Protein 2Q0L (pdb70)

B-factor: mean 16.61, std 6.76, range [6.62, 48.98]

Organism: Helicobacter pylori (strain ATCC 700392 / 26695) (NCBI:txid85962)

Sequence (622 aa):
MIDCAIIGGGPAGLSAGLYATRGGVKNAVLFEKGMPGGQITGSSEIENYPGVKEVVSGLDFMQQPWQEQCFRFGLKHEMTAVQRVSSKKDSHFVILAEDGKTFEAKSVIIATGGSPKRTGIKGESEEYWGKGVSTCCATCDGFFYKNKEVAVLGGGDTAVEEAIYLANICKKVYLIHRRDGFRCAPITLEHAKNNDKIEFLTPYVVEEIKGDASGVSSLSIKNTATNEKRELVVPGFFIFVGYDVNNAVLKQEDNSMLCKCDEYGSIVVDFSMKTNVQGLFAAGDIRIFAPKQVVCAASDGATAALSVISYLEHHMIDCAIIGGGPAGLSAGLYATRGGVKNAVLFEKGMPGGQITGSSSEIENYPGVKEEVVSGLDFMQPWQEQCFRFGLKHHEMTTAVQRVSSKKDSHFVILAEEDGKTTFEAKSVIIATGGSPKKRTGIKGESEYWGKGVSTCATCDGFFYKNKEVAVLGGGDTAVEEAIYLANICKKVYLIHRRDGFRCAPITLEHAKNNDKIEFLTPYVVEEIKGDASGVSSLSIKNTATNEKREELVVPGFFIFVGYDVNNAVLKQEDNSMLCKCDEEYGSIVVDFSMKTNVQQGLFAAGDIRIFAPKQVVCAASDGATAALSVISSYLEHH

Radius of gyration: 25.8 Å; Cα contacts (8 Å, |Δi|>4): 1639; chains: 2; bounding box: 59×64×69 Å

InterPro domains:
  IPR005982 Thioredoxin reductase [TIGR01292] (3-308)
  IPR008255 Pyridine nucleotide-disulphide oxidoreductase, class-II, active site [PS00573] (133-153)
  IPR023753 FAD/NAD(P)-binding domain [PF07992] (3-297)
  IPR036188 FAD/NAD(P)-binding domain superfamily [G3DSA:3.50.50.60] (3-304)
  IPR036188 FAD/NAD(P)-binding domain superfamily [G3DSA:3.50.50.60] (115-238)
  IPR036188 FAD/NAD(P)-binding domain superfamily [SSF51905] (2-308)
  IPR050097 Ferredoxin--NADP reductase type 2 [PTHR48105] (3-310)

Solvent-accessible surface area: 26083 Å² total; per-residue (Å²): 103,18,24,0,0,0,4,12,0,11,18,6,0,0,0,0,0,0,7,0,3,5,3,9,13,158,41,0,11,0,2,27,160,28,130,11,0,30,100,30,49,33,25,46,76,13,22,13,3,0,7,14,115,95,64,44,31,0,99,86,7,1,110,25,0,38,87,0,0,52,85,32,45,11,105,68,47,135,22,25,20,76,44,0,25,75,104,131,90,30,0,23,0,38,1,122,115,46,106,83,25,84,0,84,0,0,0,0,7,31,17,6,49,34,97,129,48,66,31,144,5,2,78,121,37,49,13,101,12,1,10,24,51,5,31,39,20,0,33,54,29,87,94,109,48,0,0,0,16,6,6,19,66,76,0,0,85,44,0,14,25,0,3,80,4,0,133,59,0,23,0,0,15,172,100,98,35,26,184,11,41,115,94,15,47,99,70,0,112,115,42,151,79,15,62,42,9,30,25,22,50,9,64,57,2,114,21,85,116,107,1,9,43,7,1,38,0,52,17,58,78,74,97,114,124,112,103,12,99,0,47,0,0,0,2,21,55,35,68,77,20,51,35,75,10,0,116,26,156,111,111,54,83,22,8,114,22,48,154,165,12,12,0,49,7,68,35,37,10,103,17,111,29,128,3,1,6,0,0,2,27,0,21,20,142,22,31,98,12,22,1,2,9,0,9,5,0,0,11,0,0,37,14,0,20,61,31,36,78,108,116,111,19,24,0,0,0,5,11,0,12,18,7,0,0,0,0,0,0,8,0,5,6,4,7,13,135,39,0,11,0,2,26,159,29,124,9,0,33,96,26,52,37,24,61,60,15,21,9,4,0,7,22,98,99,73,47,33,0,92,85,6,3,103,25,0,39,93,0,0,50,84,26,45,11,103,75,56,137,19,20,19,78,54,0,26,72,110,126,93,32,0,25,0,42,1,124,89,51,120,80,36,74,0,87,0,0,0,0,7,32,17,5,50,29,92,125,50,68,26,140,21,4,94,109,14,49,15,67,9,1,9,27,52,4,25,35,21,0,30,43,25,98,96,107,47,0,0,0,18,5,6,21,64,76,0,0,86,40,0,13,26,0,1,58,6,0,132,60,0,12,0,0,16,172,106,100,33,26,195,9,38,112,95,15,38,103,78,0,102,107,34,148,80,13,55,43,12,30,22,30,51,11,68,49,2,80,28,83,91,105,6,13,54,17,0,14,1,44,18,71,80,94,88,122,140,97,90,3,109,0,49,0,0,0,2,19,57,35,68,75,19,53,37,78,9,0,108,29,158,109,107,55,74,19,6,120,20,51,164,180,14,13,0,49,6,69,33,32,8,102,16,111,28,129,3,1,6,0,0,2,25,0,17,19,145,16,30,88,12,22,1,3,9,0,7,6,0,0,13,0,0,37,13,0,23,60,32,34,84,111,112

Secondary structure (DSSP, 8-state):
-EEEEEE--SHHHHHHHHHHHHTT-SSEEEE-SSSTT-GGGG-S-B--STT--S-B-HHHHHHHHHHHHHTTS-EEE-S-EEEEEEETTEEEEEETTS-EEEEEEEEE---EEEPP---BTHHHHBTTTEES-HHHHGGGGTTSEEEEE--SHHHHHHHHHHHTTSSEEEEE-SSSS--S-HHHHHHHHT-TTEEEETTEEEEEEEEETTEEEEEEEEETTT--EEEEE-SEEEE-S-EEE--GGGB-TTS-BSS-B-TTSPBP--TT-B-SSTTEEE-STTBTT----HHHHHHHHHHHHHHHHHHHH--/-EEEEEE--SHHHHHHHHHHHHTT-SSEEEE-SSSTT-GGGG-S-B--STT--S-B-HHHHHHHHHHHHHTTS-EEE-S-EEEEEEETTEEEEEETTS-EEEEEEEEE---EEEPP---BTHHHHBTTTEES-HHHHGGGGTTSEEEEE--SHHHHHHHHHHHTTSSEEEEE-SSSS--S-HHHHHHHHT-TTEEEETTEEEEEEEEETTEEEEEEEEETTT--EEEEE-SEEEE-S-EEE--GGGB-TTS-BSS-B-TTSPBP--TT-B-SSTTEEE-STTBTT----HHHHHHHHHHHHHHHHHHHH--

CATH classification: 3.50.50.60 (+1 more: 3.50.50.60)

Nearest PDB structures (foldseek):
  3ish-assembly2_C  TM=9.876E-01  e=3.379E-65  Helicobacter pylori 26695
  3r9u-assembly1_A  TM=6.767E-01  e=3.742E-53  Campylobacter jejuni
  7jyp-assembly1_A-2  TM=9.359E-01  e=1.660E-37  Thermosipho africanus TCF52B
  2a87-assembly1_B  TM=9.484E-01  e=6.671E-36  Mycobacterium tuberculosis
  4o5q-assembly1_A  TM=9.140E-01  e=9.016E-35  Escherichia coli K-12

Structure (mmCIF, N/CA/C/O backbone):
data_2Q0L
#
_entry.id   2Q0L
#
_cell.length_a   50.451
_cell.length_b   99.455
_cell.length_c   64.765
_cell.angle_alpha   90.000
_cell.angle_beta   97.940
_cell.angle_gamma   90.000
#
_symmetry.space_group_name_H-M   'P 1 21 1'
#
loop_
_entity.id
_entity.type
_entity.pdbx_description
1 polymer 'Thioredoxin reductase'
2 non-polymer 'FLAVIN-ADENINE DINUCLEOTIDE'
3 non-polymer 'NADP NICOTINAMIDE-ADENINE-DINUCLEOTIDE PHOSPHATE'
4 water water
#
loop_
_atom_site.group_PDB
_atom_site.id
_atom_site.type_symbol
_atom_site.label_atom_id
_atom_site.label_alt_id
_atom_site.label_comp_id
_atom_site.label_asym_id
_atom_site.label_entity_id
_atom_site.label_seq_id
_atom_site.pdbx_PDB_ins_code
_atom_site.Cartn_x
_atom_site.Cartn_y
_atom_site.Cartn_z
_atom_site.occupancy
_atom_site.B_iso_or_equiv
_atom_site.auth_seq_id
_atom_site.auth_comp_id
_atom_site.auth_asym_id
_atom_site.auth_atom_id
_atom_site.pdbx_PDB_model_num
ATOM 1 N N . MET A 1 1 ? 2.905 -11.092 -3.123 1.00 24.57 1 MET A N 1
ATOM 2 C CA . MET A 1 1 ? 2.785 -11.757 -1.806 1.00 23.19 1 MET A CA 1
ATOM 3 C C . MET A 1 1 ? 2.860 -10.703 -0.700 1.00 21.80 1 MET A C 1
ATOM 4 O O . MET A 1 1 ? 3.040 -9.510 -0.970 1.00 22.32 1 MET A O 1
ATOM 9 N N . ILE A 1 2 ? 2.717 -11.153 0.543 1.00 18.99 2 ILE A N 1
ATOM 10 C CA . ILE A 1 2 ? 2.752 -10.254 1.696 1.00 17.55 2 ILE A CA 1
ATOM 11 C C . ILE A 1 2 ? 4.182 -9.730 1.842 1.00 15.48 2 ILE A C 1
ATOM 12 O O . ILE A 1 2 ? 5.139 -10.477 1.693 1.00 15.23 2 ILE A O 1
ATOM 17 N N . ASP A 1 3 ? 4.339 -8.431 2.099 1.00 14.19 3 ASP A N 1
ATOM 18 C CA . ASP A 1 3 ? 5.675 -7.876 2.316 1.00 13.89 3 ASP A CA 1
ATOM 19 C C . ASP A 1 3 ? 6.227 -8.272 3.693 1.00 12.93 3 ASP A C 1
ATOM 20 O O . ASP A 1 3 ? 7.403 -8.615 3.829 1.00 12.64 3 ASP A O 1
ATOM 25 N N . CYS A 1 4 ? 5.374 -8.188 4.712 1.00 12.37 4 CYS A N 1
ATOM 26 C CA . CYS A 1 4 ? 5.764 -8.561 6.063 1.00 11.93 4 CYS A CA 1
ATOM 27 C C . CYS A 1 4 ? 4.590 -9.206 6.779 1.00 11.14 4 CYS A C 1
ATOM 28 O O . CYS A 1 4 ? 3.532 -8.594 6.907 1.00 12.00 4 CYS A O 1
ATOM 31 N N . ALA A 1 5 ? 4.793 -10.450 7.212 1.00 10.87 5 ALA A N 1
ATOM 32 C CA . ALA A 1 5 ? 3.831 -11.182 8.030 1.00 10.15 5 ALA A CA 1
ATOM 33 C C . ALA A 1 5 ? 4.267 -11.057 9.473 1.00 9.34 5 ALA A C 1
ATOM 34 O O . ALA A 1 5 ? 5.379 -11.460 9.829 1.00 9.83 5 ALA A O 1
ATOM 36 N N . ILE A 1 6 ? 3.377 -10.509 10.299 1.00 8.58 6 ILE A N 1
ATOM 37 C CA . ILE A 1 6 ? 3.658 -10.311 11.720 1.00 8.50 6 ILE A CA 1
ATOM 38 C C . ILE A 1 6 ? 2.836 -11.352 12.470 1.00 8.46 6 ILE A C 1
ATOM 39 O O . ILE A 1 6 ? 1.605 -11.369 12.369 1.00 8.14 6 ILE A O 1
ATOM 44 N N . ILE A 1 7 ? 3.523 -12.256 13.172 1.00 8.76 7 ILE A N 1
ATOM 45 C CA . ILE A 1 7 ? 2.857 -13.384 13.830 1.00 8.89 7 ILE A CA 1
ATOM 46 C C . ILE A 1 7 ? 2.623 -13.067 15.297 1.00 8.99 7 ILE A C 1
ATOM 47 O O . ILE A 1 7 ? 3.549 -13.128 16.115 1.00 9.25 7 ILE A O 1
ATOM 52 N N . GLY A 1 8 ? 1.387 -12.714 15.602 1.00 9.15 8 GLY A N 1
ATOM 53 C CA . GLY A 1 8 ? 0.975 -12.337 16.945 1.00 9.05 8 GLY A CA 1
ATOM 54 C C . GLY A 1 8 ? 0.616 -10.871 17.027 1.00 9.23 8 GLY A C 1
ATOM 55 O O . GLY A 1 8 ? 1.353 -10.025 16.506 1.00 10.67 8 GLY A O 1
ATOM 56 N N . GLY A 1 9 ? -0.521 -10.578 17.667 1.00 9.13 9 GLY A N 1
ATOM 57 C CA . GLY A 1 9 ? -1.115 -9.244 17.738 1.00 8.61 9 GLY A CA 1
ATOM 58 C C . GLY A 1 9 ? -1.189 -8.663 19.139 1.00 8.51 9 GLY A C 1
ATOM 59 O O . GLY A 1 9 ? -2.136 -7.953 19.470 1.00 8.92 9 GLY A O 1
ATOM 60 N N . GLY A 1 10 ? -0.174 -8.927 19.952 1.00 7.72 10 GLY A N 1
ATOM 61 C CA . GLY A 1 10 ? 0.015 -8.202 21.229 1.00 7.61 10 GLY A CA 1
ATOM 62 C C . GLY A 1 10 ? 0.707 -6.878 20.961 1.00 7.40 10 GLY A C 1
ATOM 63 O O . GLY A 1 10 ? 0.850 -6.463 19.818 1.00 7.76 10 GLY A O 1
ATOM 64 N N . PRO A 1 11 ? 1.201 -6.229 22.014 1.00 7.08 11 PRO A N 1
ATOM 65 C CA . PRO A 1 11 ? 1.857 -4.951 21.802 1.00 7.33 11 PRO A CA 1
ATOM 66 C C . PRO A 1 11 ? 3.070 -5.041 20.865 1.00 7.21 11 PRO A C 1
ATOM 67 O O . PRO A 1 11 ? 3.343 -4.088 20.126 1.00 7.96 11 PRO A O 1
ATOM 71 N N . ALA A 1 12 ? 3.811 -6.147 20.878 1.00 6.87 12 ALA A N 1
ATOM 72 C CA . ALA A 1 12 ? 4.943 -6.251 19.955 1.00 7.18 12 ALA A CA 1
ATOM 73 C C . ALA A 1 12 ? 4.490 -6.257 18.508 1.00 7.54 12 ALA A C 1
ATOM 74 O O . ALA A 1 12 ? 5.017 -5.521 17.687 1.00 8.32 12 ALA A O 1
ATOM 76 N N . GLY A 1 13 ? 3.514 -7.093 18.190 1.00 7.35 13 GLY A N 1
ATOM 77 C CA . GLY A 1 13 ? 3.002 -7.170 16.819 1.00 7.45 13 GLY A CA 1
ATOM 78 C C . GLY A 1 13 ? 2.297 -5.910 16.361 1.00 7.76 13 GLY A C 1
ATOM 79 O O . GLY A 1 13 ? 2.455 -5.486 15.206 1.00 8.08 13 GLY A O 1
ATOM 80 N N . LEU A 1 14 ? 1.479 -5.339 17.237 1.00 7.90 14 LEU A N 1
ATOM 81 C CA . LEU A 1 14 ? 0.787 -4.097 16.922 1.00 7.69 14 LEU A CA 1
ATOM 82 C C . LEU A 1 14 ? 1.761 -2.957 16.627 1.00 7.92 14 LEU A C 1
ATOM 83 O O . LEU A 1 14 ? 1.617 -2.237 15.633 1.00 7.91 14 LEU A O 1
ATOM 88 N N . SER A 1 15 ? 2.779 -2.811 17.468 1.00 7.57 15 SER A N 1
ATOM 89 C CA . SER A 1 15 ? 3.788 -1.778 17.258 1.00 7.41 15 SER A CA 1
ATOM 90 C C . SER A 1 15 ? 4.587 -2.023 15.976 1.00 7.79 15 SER A C 1
ATOM 91 O O . SER A 1 15 ? 4.876 -1.101 15.215 1.00 8.25 15 SER A O 1
ATOM 94 N N . ALA A 1 16 ? 4.946 -3.272 15.722 1.00 8.06 16 ALA A N 1
ATOM 95 C CA . ALA A 1 16 ? 5.603 -3.612 14.459 1.00 8.13 16 ALA A CA 1
ATOM 96 C C . ALA A 1 16 ? 4.724 -3.227 13.283 1.00 8.48 16 ALA A C 1
ATOM 97 O O . ALA A 1 16 ? 5.214 -2.703 12.289 1.00 8.79 16 ALA A O 1
ATOM 99 N N . GLY A 1 17 ? 3.429 -3.496 13.373 1.00 8.54 17 GLY A N 1
ATOM 100 C CA . GLY A 1 17 ? 2.527 -3.139 12.282 1.00 8.64 17 GLY A CA 1
ATOM 101 C C . GLY A 1 17 ? 2.456 -1.647 12.051 1.00 9.23 17 GLY A C 1
ATOM 102 O O . GLY A 1 17 ? 2.486 -1.174 10.912 1.00 9.65 17 GLY A O 1
ATOM 103 N N . LEU A 1 18 ? 2.327 -0.903 13.130 1.00 9.63 18 LEU A N 1
ATOM 104 C CA . LEU A 1 18 ? 2.348 0.556 13.068 1.00 9.49 18 LEU A CA 1
ATOM 105 C C . LEU A 1 18 ? 3.621 1.066 12.379 1.00 9.76 18 LEU A C 1
ATOM 106 O O . LEU A 1 18 ? 3.553 1.829 11.407 1.00 10.45 18 LEU A O 1
ATOM 111 N N . TYR A 1 19 ? 4.783 0.651 12.874 1.00 8.94 19 TYR A N 1
ATOM 112 C CA . TYR A 1 19 ? 6.038 1.136 12.321 1.00 9.22 19 TYR A CA 1
ATOM 113 C C . TYR A 1 19 ? 6.281 0.668 10.891 1.00 9.20 19 TYR A C 1
ATOM 114 O O . TYR A 1 19 ? 6.796 1.422 10.066 1.00 9.95 19 TYR A O 1
ATOM 123 N N . ALA A 1 20 ? 5.956 -0.584 10.587 1.00 9.01 20 ALA A N 1
ATOM 124 C CA . ALA A 1 20 ? 6.190 -1.088 9.235 1.00 9.92 20 ALA A CA 1
ATOM 125 C C . ALA A 1 20 ? 5.391 -0.275 8.239 1.00 10.42 20 ALA A C 1
ATOM 126 O O . ALA A 1 20 ? 5.921 0.159 7.206 1.00 10.62 20 ALA A O 1
ATOM 128 N N . THR A 1 21 ? 4.119 -0.039 8.540 1.00 11.14 21 THR A N 1
ATOM 129 C CA . THR A 1 21 ? 3.243 0.647 7.596 1.00 11.95 21 THR A CA 1
ATOM 130 C C . THR A 1 21 ? 3.567 2.149 7.518 1.00 12.73 21 THR A C 1
ATOM 131 O O . THR A 1 21 ? 3.583 2.708 6.421 1.00 13.93 21 THR A O 1
ATOM 135 N N . ARG A 1 22 ? 3.886 2.797 8.641 1.00 13.30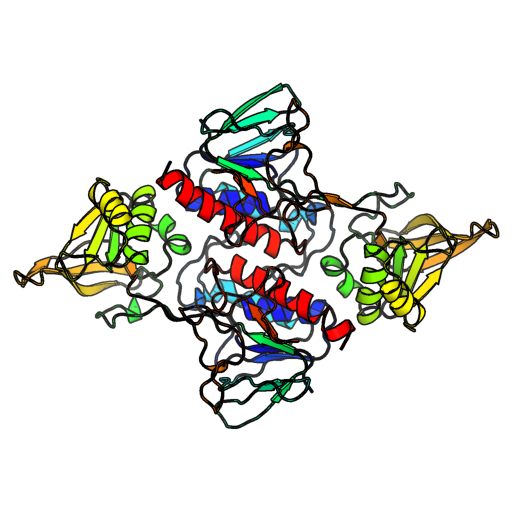 22 ARG A N 1
ATOM 136 C CA . ARG A 1 22 ? 4.380 4.195 8.589 1.00 13.60 22 ARG A CA 1
ATOM 137 C C . ARG A 1 22 ? 5.749 4.332 7.948 1.00 14.12 22 ARG A C 1
ATOM 138 O O . ARG A 1 22 ? 6.189 5.443 7.643 1.00 15.15 22 ARG A O 1
ATOM 146 N N . GLY A 1 23 ? 6.454 3.226 7.783 1.00 13.65 23 GLY A N 1
ATOM 147 C CA . GLY A 1 23 ? 7.725 3.212 7.082 1.00 13.98 23 GLY A CA 1
ATOM 148 C C . GLY A 1 23 ? 7.609 2.818 5.623 1.00 14.11 23 GLY A C 1
ATOM 149 O O . GLY A 1 23 ? 8.622 2.610 4.953 1.00 15.15 23 GLY A O 1
ATOM 150 N N . GLY A 1 24 ? 6.377 2.715 5.134 1.00 14.08 24 GLY A N 1
ATOM 151 C CA . GLY A 1 24 ? 6.131 2.495 3.710 1.00 14.43 24 GLY A CA 1
ATOM 152 C C . GLY A 1 24 ? 5.914 1.069 3.248 1.00 14.92 24 GLY A C 1
ATOM 153 O O . GLY A 1 24 ? 5.851 0.823 2.044 1.00 15.50 24 GLY A O 1
ATOM 154 N N . VAL A 1 25 ? 5.798 0.118 4.172 1.00 15.11 25 VAL A N 1
ATOM 155 C CA . VAL A 1 25 ? 5.468 -1.258 3.793 1.00 15.03 25 VAL A CA 1
ATOM 156 C C . VAL A 1 25 ? 3.993 -1.291 3.385 1.00 15.87 25 VAL A C 1
ATOM 157 O O . VAL A 1 25 ? 3.108 -1.003 4.192 1.00 17.03 25 VAL A O 1
ATOM 161 N N . LYS A 1 26 ? 3.727 -1.619 2.120 1.00 16.85 26 LYS A N 1
ATOM 162 C CA . LYS A 1 26 ? 2.380 -1.501 1.575 1.00 17.07 26 LYS A CA 1
ATOM 163 C C . LYS A 1 26 ? 1.467 -2.677 1.905 1.00 16.57 26 LYS A C 1
ATOM 164 O O . LYS A 1 26 ? 0.242 -2.518 1.957 1.00 17.58 26 LYS A O 1
ATOM 170 N N . ASN A 1 27 ? 2.067 -3.850 2.110 1.00 15.84 27 ASN A N 1
ATOM 171 C CA . ASN A 1 27 ? 1.317 -5.073 2.376 1.00 15.43 27 ASN A CA 1
ATOM 172 C C . ASN A 1 27 ? 1.881 -5.778 3.605 1.00 14.40 27 ASN A C 1
ATOM 173 O O . ASN A 1 27 ? 2.675 -6.716 3.505 1.00 14.43 27 ASN A O 1
ATOM 178 N N . ALA A 1 28 ? 1.444 -5.289 4.765 1.00 13.63 28 ALA A N 1
ATOM 179 C CA . ALA A 1 28 ? 1.777 -5.862 6.064 1.00 13.41 28 ALA A CA 1
ATOM 180 C C . ALA A 1 28 ? 0.517 -6.469 6.651 1.00 12.92 28 ALA A C 1
ATOM 181 O O . ALA A 1 28 ? -0.541 -5.845 6.660 1.00 13.79 28 ALA A O 1
ATOM 183 N N . VAL A 1 29 ? 0.639 -7.698 7.141 1.00 12.74 29 VAL A N 1
ATOM 184 C CA . VAL A 1 29 ? -0.490 -8.440 7.657 1.00 12.41 29 VAL A CA 1
ATOM 185 C C . VAL A 1 29 ? -0.161 -8.936 9.062 1.00 11.84 29 VAL A C 1
ATOM 186 O O . VAL A 1 29 ? 0.878 -9.570 9.279 1.00 11.77 29 VAL A O 1
ATOM 190 N N . LEU A 1 30 ? -1.054 -8.619 9.990 1.00 11.48 30 LEU A N 1
ATOM 191 C CA . LEU A 1 30 ? -0.956 -9.029 11.385 1.00 11.93 30 LEU A CA 1
ATOM 192 C C . LEU A 1 30 ? -1.790 -10.293 11.563 1.00 12.38 30 LEU A C 1
ATOM 193 O O . LEU A 1 30 ? -3.026 -10.259 11.425 1.00 12.61 30 LEU A O 1
ATOM 198 N N . PHE A 1 31 ? -1.107 -11.398 11.841 1.00 12.05 31 PHE A N 1
ATOM 199 C CA . PHE A 1 31 ? -1.751 -12.680 12.104 1.00 12.46 31 PHE A CA 1
ATOM 200 C C . PHE A 1 31 ? -2.001 -12.784 13.588 1.00 12.83 31 PHE A C 1
ATOM 201 O O . PHE A 1 31 ? -1.064 -12.772 14.382 1.00 13.72 31 PHE A O 1
ATOM 209 N N . GLU A 1 32 ? -3.258 -12.869 13.978 1.00 13.43 32 GLU A N 1
ATOM 210 C CA . GLU A 1 32 ? -3.609 -12.897 15.391 1.00 13.89 32 GLU A CA 1
ATOM 211 C C . GLU A 1 32 ? -4.883 -13.712 15.562 1.00 14.61 32 GLU A C 1
ATOM 212 O O . GLU A 1 32 ? -5.878 -13.433 14.917 1.00 14.51 32 GLU A O 1
ATOM 218 N N . LYS A 1 33 ? -4.838 -14.724 16.423 1.00 15.91 33 LYS A N 1
ATOM 219 C CA . LYS A 1 33 ? -5.920 -15.697 16.518 1.00 17.80 33 LYS A CA 1
ATOM 220 C C . LYS A 1 33 ? -7.188 -15.147 17.154 1.00 18.92 33 LYS A C 1
ATOM 221 O O . LYS A 1 33 ? -8.274 -15.676 16.909 1.00 20.13 33 LYS A O 1
ATOM 227 N N . GLY A 1 34 ? -7.059 -14.088 17.948 1.00 19.68 34 GLY A N 1
ATOM 228 C CA . GLY A 1 34 ? -8.212 -13.415 18.547 1.00 19.89 34 GLY A CA 1
ATOM 229 C C . GLY A 1 34 ? -8.202 -11.928 18.251 1.00 20.44 34 GLY A C 1
ATOM 230 O O . GLY A 1 34 ? -7.786 -11.502 17.174 1.00 21.20 34 GLY A O 1
ATOM 231 N N . MET A 1 35 ? -8.685 -11.133 19.199 1.00 20.44 35 MET A N 1
ATOM 232 C CA . MET A 1 35 ? -8.650 -9.679 19.084 1.00 20.11 35 MET A CA 1
ATOM 233 C C . MET A 1 35 ? -7.254 -9.208 19.482 1.00 19.06 35 MET A C 1
ATOM 234 O O . MET A 1 35 ? -6.709 -9.693 20.485 1.00 18.82 35 MET A O 1
ATOM 239 N N . PRO A 1 36 ? -6.651 -8.290 18.699 1.00 16.82 36 PRO A N 1
ATOM 240 C CA . PRO A 1 36 ? -5.313 -7.850 19.111 1.00 15.89 36 PRO A CA 1
ATOM 241 C C . PRO A 1 36 ? -5.338 -7.164 20.474 1.00 14.99 36 PRO A C 1
ATOM 242 O O . PRO A 1 36 ? -6.325 -6.533 20.858 1.00 15.99 36 PRO A O 1
ATOM 246 N N . GLY A 1 37 ? -4.246 -7.322 21.199 1.00 12.46 37 GLY A N 1
ATOM 247 C CA . GLY A 1 37 ? -4.033 -6.642 22.465 1.00 11.85 37 GLY A CA 1
ATOM 248 C C . GLY A 1 37 ? -3.063 -7.392 23.358 1.00 11.12 37 GLY A C 1
ATOM 249 O O . GLY A 1 37 ? -2.301 -6.774 24.086 1.00 10.39 37 GLY A O 1
ATOM 250 N N . GLY A 1 38 ? -3.122 -8.720 23.312 1.00 10.65 38 GLY A N 1
ATOM 251 C CA . GLY A 1 38 ? -2.222 -9.560 24.084 1.00 9.78 38 GLY A CA 1
ATOM 252 C C . GLY A 1 38 ? -2.593 -9.679 25.540 1.00 9.61 38 GLY A C 1
ATOM 253 O O . GLY A 1 38 ? -3.710 -9.378 25.947 1.00 10.10 38 GLY A O 1
ATOM 254 N N . GLN A 1 39 ? -1.625 -10.098 26.343 1.00 9.10 39 GLN A N 1
ATOM 255 C CA . GLN A 1 39 ? -1.901 -10.534 27.713 1.00 9.23 39 GLN A CA 1
ATOM 256 C C . GLN A 1 39 ? -2.421 -9.441 28.637 1.00 9.09 39 GLN A C 1
ATOM 257 O O . GLN A 1 39 ? -3.110 -9.731 29.611 1.00 9.66 39 GLN A O 1
ATOM 263 N N . ILE A 1 40 ? -2.084 -8.189 28.369 1.00 8.74 40 ILE A N 1
ATOM 264 C CA . ILE A 1 40 ? -2.524 -7.110 29.253 1.00 9.52 40 ILE A CA 1
ATOM 265 C C . ILE A 1 40 ? -4.047 -7.010 29.291 1.00 9.41 40 ILE A C 1
ATOM 266 O O . ILE A 1 40 ? -4.599 -6.539 30.273 1.00 9.75 40 ILE A O 1
ATOM 271 N N . THR A 1 41 ? -4.737 -7.492 28.259 1.00 10.48 41 THR A N 1
ATOM 272 C CA . THR A 1 41 ? -6.198 -7.388 28.244 1.00 10.69 41 THR A CA 1
ATOM 273 C C . THR A 1 41 ? -6.873 -8.243 29.334 1.00 10.66 41 THR A C 1
ATOM 274 O O . THR A 1 41 ? -8.058 -8.071 29.608 1.00 11.97 41 THR A O 1
ATOM 278 N N . GLY A 1 42 ? -6.116 -9.132 29.983 1.00 10.52 42 GLY A N 1
ATOM 279 C CA . GLY A 1 42 ? -6.617 -9.851 31.151 1.00 10.80 42 GLY A CA 1
ATOM 280 C C . GLY A 1 42 ? -6.614 -9.075 32.454 1.00 11.27 42 GLY A C 1
ATOM 281 O O . GLY A 1 42 ? -7.197 -9.530 33.446 1.00 12.18 42 GLY A O 1
ATOM 282 N N . SER A 1 43 ? -5.959 -7.915 32.475 1.00 10.69 43 SER A N 1
ATOM 283 C CA . SER A 1 43 ? -5.811 -7.160 33.715 1.00 10.85 43 SER A CA 1
ATOM 284 C C . SER A 1 43 ? -6.877 -6.088 33.894 1.00 11.05 43 SER A C 1
ATOM 285 O O . SER A 1 43 ? -7.236 -5.383 32.947 1.00 11.15 43 SER A O 1
ATOM 288 N N . SER A 1 44 ? -7.338 -5.928 35.129 1.00 11.52 44 SER A N 1
ATOM 289 C CA . SER A 1 44 ? -8.360 -4.930 35.430 1.00 12.32 44 SER A CA 1
ATOM 290 C C . SER A 1 44 ? -7.827 -3.517 35.608 1.00 12.82 44 SER A C 1
ATOM 291 O O . SER A 1 44 ? -8.618 -2.566 35.629 1.00 12.92 44 SER A O 1
ATOM 294 N N . GLU A 1 45 ? -6.517 -3.362 35.779 1.00 13.27 45 GLU A N 1
ATOM 295 C CA . GLU A 1 45 ? -5.954 -2.045 36.104 1.00 14.08 45 GLU A CA 1
ATOM 296 C C . GLU A 1 45 ? -4.494 -1.944 35.678 1.00 13.76 45 GLU A C 1
ATOM 297 O O . GLU A 1 45 ? -3.659 -2.675 36.198 1.00 13.87 45 GLU A O 1
ATOM 303 N N . ILE A 1 46 ? -4.198 -1.052 34.727 1.00 13.46 46 ILE A N 1
ATOM 304 C CA . ILE A 1 46 ? -2.821 -0.758 34.288 1.00 14.28 46 ILE A CA 1
ATOM 305 C C . ILE A 1 46 ? -2.501 0.683 34.591 1.00 12.69 46 ILE A C 1
ATOM 306 O O . ILE A 1 46 ? -3.322 1.568 34.342 1.00 11.96 46 ILE A O 1
ATOM 311 N N . GLU A 1 47 ? -1.291 0.916 35.080 1.00 11.09 47 GLU A N 1
ATOM 312 C CA . GLU A 1 47 ? -0.843 2.285 35.347 1.00 11.48 47 GLU A CA 1
ATOM 313 C C . GLU A 1 47 ? 0.601 2.580 34.974 1.00 10.66 47 GLU A C 1
ATOM 314 O O . GLU A 1 47 ? 1.056 3.700 35.181 1.00 11.14 47 GLU A O 1
ATOM 320 N N . ASN A 1 48 ? 1.327 1.611 34.417 1.00 9.72 48 ASN A N 1
ATOM 321 C CA . ASN A 1 48 ? 2.771 1.735 34.308 1.00 10.04 48 ASN A CA 1
ATOM 322 C C . ASN A 1 48 ? 3.311 1.869 32.895 1.00 10.14 48 ASN A C 1
ATOM 323 O O . ASN A 1 48 ? 4.496 1.715 32.686 1.00 10.53 48 ASN A O 1
ATOM 328 N N . TYR A 1 49 ? 2.457 2.178 31.928 1.00 9.71 49 TYR A N 1
ATOM 329 C CA . TYR A 1 49 ? 2.935 2.363 30.556 1.00 9.65 49 TYR A CA 1
ATOM 330 C C . TYR A 1 49 ? 3.347 3.815 30.390 1.00 9.73 49 TYR A C 1
ATOM 331 O O . TYR A 1 49 ? 2.493 4.700 30.497 1.00 9.00 49 TYR A O 1
ATOM 340 N N . PRO A 1 50 ? 4.642 4.080 30.157 1.00 9.66 50 PRO A N 1
ATOM 341 C CA . PRO A 1 50 ? 5.062 5.479 30.124 1.00 10.35 50 PRO A CA 1
ATOM 342 C C . PRO A 1 50 ? 4.284 6.305 29.105 1.00 10.43 50 PRO A C 1
ATOM 343 O O . PRO A 1 50 ? 4.167 5.918 27.952 1.00 11.18 50 PRO A O 1
ATOM 347 N N . GLY A 1 51 ? 3.762 7.448 29.544 1.00 10.47 51 GLY A N 1
ATOM 348 C CA . GLY A 1 51 ? 3.072 8.387 28.666 1.00 11.37 51 GLY A CA 1
ATOM 349 C C . GLY A 1 51 ? 1.559 8.316 28.653 1.00 11.62 51 GLY A C 1
ATOM 350 O O . GLY A 1 51 ? 0.905 9.195 28.093 1.00 12.84 51 GLY A O 1
ATOM 351 N N . VAL A 1 52 ? 1.001 7.266 29.251 1.00 11.11 52 VAL A N 1
ATOM 352 C CA . VAL A 1 52 ? -0.441 7.094 29.357 1.00 11.44 52 VAL A CA 1
ATOM 353 C C . VAL A 1 52 ? -0.779 7.246 30.839 1.00 11.93 52 VAL A C 1
ATOM 354 O O . VAL A 1 52 ? -0.546 6.344 31.643 1.00 11.64 52 VAL A O 1
ATOM 358 N N . LYS A 1 53 ? -1.270 8.437 31.198 1.00 12.41 53 LYS A N 1
ATOM 359 C CA . LYS A 1 53 ? -1.465 8.811 32.598 1.00 13.67 53 LYS A CA 1
ATOM 360 C C . LYS A 1 53 ? -2.707 8.217 33.240 1.00 13.31 53 LYS A C 1
ATOM 361 O O . LYS A 1 53 ? -2.756 8.073 34.452 1.00 12.98 53 LYS A O 1
ATOM 367 N N . GLU A 1 54 ? -3.726 7.933 32.441 1.00 13.29 54 GLU A N 1
ATOM 368 C CA . GLU A 1 54 ? -4.975 7.376 32.968 1.00 13.97 54 GLU A CA 1
ATOM 369 C C . GLU A 1 54 ? -4.773 5.949 33.465 1.00 14.01 54 GLU A C 1
ATOM 370 O O . GLU A 1 54 ? -3.968 5.208 32.912 1.00 15.33 54 GLU A O 1
ATOM 376 N N . VAL A 1 55 ? -5.488 5.583 34.523 1.00 13.45 55 VAL A N 1
ATOM 377 C CA . VAL A 1 55 ? -5.458 4.215 35.068 1.00 13.51 55 VAL A CA 1
ATOM 378 C C . VAL A 1 55 ? -6.742 3.533 34.611 1.00 13.13 55 VAL A C 1
ATOM 379 O O . VAL A 1 55 ? -7.847 3.945 34.992 1.00 14.60 55 VAL A O 1
ATOM 383 N N . VAL A 1 56 ? -6.591 2.526 33.750 1.00 11.95 56 VAL A N 1
ATOM 384 C CA . VAL A 1 56 ? -7.713 1.886 33.078 1.00 11.99 56 VAL A CA 1
ATOM 385 C C . VAL A 1 56 ? -7.449 0.391 32.958 1.00 11.10 56 VAL A C 1
ATOM 386 O O . VAL A 1 56 ? -6.347 -0.071 33.215 1.00 11.29 56 VAL A O 1
ATOM 390 N N . SER A 1 57 ? -8.454 -0.376 32.564 1.00 10.58 57 SER A N 1
ATOM 391 C CA . SER A 1 57 ? -8.262 -1.796 32.370 1.00 10.44 57 SER A CA 1
ATOM 392 C C . SER A 1 57 ? -7.356 -2.036 31.185 1.00 9.91 57 SER A C 1
ATOM 393 O O . SER A 1 57 ? -7.170 -1.170 30.321 1.00 9.83 57 SER A O 1
ATOM 396 N N . GLY A 1 58 ? -6.788 -3.230 31.126 1.00 9.88 58 GLY A N 1
ATOM 397 C CA . GLY A 1 58 ? -5.958 -3.588 29.989 1.00 10.25 58 GLY A CA 1
ATOM 398 C C . GLY A 1 58 ? -6.710 -3.580 28.672 1.00 10.31 58 GLY A C 1
ATOM 399 O O . GLY A 1 58 ? -6.155 -3.214 27.644 1.00 9.90 58 GLY A O 1
ATOM 400 N N . LEU A 1 59 ? -7.979 -3.984 28.687 1.00 11.56 59 LEU A N 1
ATOM 401 C CA . LEU A 1 59 ? -8.784 -3.976 27.471 1.00 12.11 59 LEU A CA 1
ATOM 402 C C . LEU A 1 59 ? -8.971 -2.533 27.004 1.00 11.85 59 LEU A C 1
ATOM 403 O O . LEU A 1 59 ? -8.828 -2.225 25.830 1.00 12.73 59 LEU A O 1
ATOM 408 N N . ASP A 1 60 ? -9.281 -1.639 27.925 1.00 11.98 60 ASP A N 1
ATOM 409 C CA . ASP A 1 60 ? -9.452 -0.239 27.573 1.00 12.23 60 ASP A CA 1
ATOM 410 C C . ASP A 1 60 ? -8.139 0.430 27.156 1.00 11.61 60 ASP A C 1
ATOM 411 O O . ASP A 1 60 ? -8.112 1.251 26.232 1.00 12.11 60 ASP A O 1
ATOM 416 N N . PHE A 1 61 ? -7.050 0.056 27.818 1.00 10.48 61 PHE A N 1
ATOM 417 C CA . PHE A 1 61 ? -5.722 0.525 27.454 1.00 10.73 61 PHE A CA 1
ATOM 418 C C . PHE A 1 61 ? -5.381 0.183 25.994 1.00 10.52 61 PHE A C 1
ATOM 419 O O . PHE A 1 61 ? -4.814 0.999 25.265 1.00 11.05 61 PHE A O 1
ATOM 427 N N . MET A 1 62 ? -5.721 -1.032 25.573 1.00 10.48 62 MET A N 1
ATOM 428 C CA . MET A 1 62 ? -5.394 -1.480 24.223 1.00 11.68 62 MET A CA 1
ATOM 429 C C . MET A 1 62 ? -6.390 -1.037 23.141 1.00 12.43 62 MET A C 1
ATOM 430 O O . MET A 1 62 ? -6.086 -1.147 21.950 1.00 12.55 62 MET A O 1
ATOM 435 N N . GLN A 1 63 ? -7.546 -0.499 23.520 1.00 13.27 63 GLN A N 1
ATOM 436 C CA A GLN A 1 63 ? -8.556 -0.086 22.536 0.50 13.47 63 GLN A CA 1
ATOM 437 C CA B GLN A 1 63 ? -8.539 -0.105 22.528 0.50 13.47 63 GLN A CA 1
ATOM 438 C C . GLN A 1 63 ? -7.984 0.925 21.537 1.00 13.24 63 GLN A C 1
ATOM 439 O O . GLN A 1 63 ? -8.137 0.762 20.323 1.00 14.09 63 GLN A O 1
ATOM 450 N N . PRO A 1 64 ? -7.346 1.997 22.027 1.00 12.50 64 PRO A N 1
ATOM 451 C CA . PRO A 1 64 ? -6.828 2.949 21.038 1.00 13.18 64 PRO A CA 1
ATOM 452 C C . PRO A 1 64 ? -5.742 2.404 20.119 1.00 12.89 64 PRO A C 1
ATOM 453 O O . PRO A 1 64 ? -5.546 2.946 19.038 1.00 12.94 64 PRO A O 1
ATOM 457 N N . TRP A 1 65 ? -5.043 1.348 20.524 1.00 12.65 65 TRP A N 1
ATOM 458 C CA . TRP A 1 65 ? -4.045 0.743 19.645 1.00 12.86 65 TRP A CA 1
ATOM 459 C C . TRP A 1 65 ? -4.721 0.151 18.408 1.00 13.58 65 TRP A C 1
ATOM 460 O O . TRP A 1 65 ? -4.104 0.059 17.350 1.00 13.54 65 TRP A O 1
ATOM 471 N N . GLN A 1 66 ? -5.978 -0.260 18.541 1.00 14.54 66 GLN A N 1
ATOM 472 C CA . GLN A 1 66 ? -6.681 -0.866 17.412 1.00 15.46 66 GLN A CA 1
ATOM 473 C C . GLN A 1 66 ? -6.810 0.123 16.269 1.00 16.23 66 GLN A C 1
ATOM 474 O O . GLN A 1 66 ? -6.562 -0.224 15.121 1.00 18.51 66 GLN A O 1
ATOM 480 N N . GLU A 1 67 ? -7.198 1.358 16.564 1.00 15.63 67 GLU A N 1
ATOM 481 C CA . GLU A 1 67 ? -7.334 2.335 15.492 1.00 14.89 67 GLU A CA 1
ATOM 482 C C . GLU A 1 67 ? -5.956 2.837 15.048 1.00 13.99 67 GLU A C 1
ATOM 483 O O . GLU A 1 67 ? -5.688 2.934 13.855 1.00 14.93 67 GLU A O 1
ATOM 489 N N . GLN A 1 68 ? -5.081 3.150 15.999 1.00 12.34 68 GLN A N 1
ATOM 490 C CA . GLN A 1 68 ? -3.808 3.774 15.664 1.00 12.36 68 GLN A CA 1
ATOM 491 C C . GLN A 1 68 ? -2.918 2.853 14.853 1.00 11.26 68 GLN A C 1
ATOM 492 O O . GLN A 1 68 ? -2.338 3.263 13.841 1.00 11.61 68 GLN A O 1
ATOM 498 N N . CYS A 1 69 ? -2.767 1.609 15.296 1.00 11.18 69 CYS A N 1
ATOM 499 C CA . CYS A 1 69 ? -1.814 0.728 14.649 1.00 11.73 69 CYS A CA 1
ATOM 500 C C . CYS A 1 69 ? -2.281 0.272 13.269 1.00 11.81 69 CYS A C 1
ATOM 501 O O . CYS A 1 69 ? -1.469 -0.182 12.476 1.00 11.34 69 CYS A O 1
ATOM 504 N N . PHE A 1 70 ? -3.580 0.433 12.992 1.00 12.15 70 PHE A N 1
ATOM 505 C CA . PHE A 1 70 ? -4.164 0.103 11.692 1.00 12.80 70 PHE A CA 1
ATOM 506 C C . PHE A 1 70 ? -4.407 1.327 10.802 1.00 13.30 70 PHE A C 1
ATOM 507 O O . PHE A 1 70 ? -4.870 1.182 9.669 1.00 13.62 70 PHE A O 1
ATOM 515 N N . ARG A 1 71 ? -4.057 2.517 11.290 1.00 13.46 71 ARG A N 1
ATOM 516 C CA . ARG A 1 71 ? -4.361 3.785 10.598 1.00 13.79 71 ARG A CA 1
ATOM 517 C C . ARG A 1 71 ? -3.621 3.951 9.266 1.00 14.42 71 ARG A C 1
ATOM 518 O O . ARG A 1 71 ? -4.057 4.723 8.386 1.00 15.14 71 ARG A O 1
ATOM 526 N N . PHE A 1 72 ? -2.521 3.219 9.111 1.00 14.43 72 PHE A N 1
ATOM 527 C CA . PHE A 1 72 ? -1.604 3.408 7.986 1.00 15.16 72 PHE A CA 1
ATOM 528 C C . PHE A 1 72 ? -1.594 2.212 7.021 1.00 15.60 72 PHE A C 1
ATOM 529 O O . PHE A 1 72 ? -0.658 2.054 6.235 1.00 17.10 72 PHE A O 1
ATOM 537 N N . GLY A 1 73 ? -2.637 1.383 7.088 1.00 15.90 73 GLY A N 1
ATOM 538 C CA . GLY A 1 73 ? -2.852 0.306 6.117 1.00 15.47 73 GLY A CA 1
ATOM 539 C C . GLY A 1 73 ? -2.670 -1.136 6.562 1.00 15.61 73 GLY A C 1
ATOM 540 O O . GLY A 1 73 ? -2.900 -2.058 5.776 1.00 17.10 73 GLY A O 1
ATOM 541 N N . LEU A 1 74 ? -2.241 -1.353 7.805 1.00 14.74 74 LEU A N 1
ATOM 542 C CA . LEU A 1 74 ? -2.081 -2.716 8.316 1.00 15.07 74 LEU A CA 1
ATOM 543 C C . LEU A 1 74 ? -3.362 -3.544 8.116 1.00 15.67 74 LEU A C 1
ATOM 544 O O . LEU A 1 74 ? -4.457 -3.032 8.293 1.00 15.42 74 LEU A O 1
ATOM 549 N N . LYS A 1 75 ? -3.214 -4.820 7.765 1.00 16.72 75 LYS A N 1
ATOM 550 C CA . LYS A 1 75 ? -4.340 -5.752 7.619 1.00 18.21 75 LYS A CA 1
ATOM 551 C C . LYS A 1 75 ? -4.306 -6.790 8.750 1.00 17.93 75 LYS A C 1
ATOM 552 O O . LYS A 1 75 ? -3.229 -7.087 9.256 1.00 17.47 75 LYS A O 1
ATOM 558 N N . HIS A 1 76 ? -5.467 -7.307 9.168 1.00 18.86 76 HIS A N 1
ATOM 559 C CA . HIS A 1 76 ? -5.577 -8.316 10.253 1.00 18.76 76 HIS A CA 1
ATOM 560 C C . HIS A 1 76 ? -6.138 -9.628 9.716 1.00 18.88 76 HIS A C 1
ATOM 561 O O . HIS A 1 76 ? -7.307 -9.694 9.332 1.00 20.04 76 HIS A O 1
ATOM 568 N N . GLU A 1 77 ? -5.307 -10.663 9.704 1.00 17.57 77 GLU A N 1
ATOM 569 C CA . GLU A 1 77 ? -5.766 -12.012 9.406 1.00 17.69 77 GLU A CA 1
ATOM 570 C C . GLU A 1 77 ? -6.054 -12.695 10.730 1.00 17.25 77 GLU A C 1
ATOM 571 O O . GLU A 1 77 ? -5.130 -12.957 11.514 1.00 15.73 77 GLU A O 1
ATOM 577 N N . MET A 1 78 ? -7.324 -12.985 10.991 1.00 17.87 78 MET A N 1
ATOM 578 C CA . MET A 1 78 ? -7.721 -13.576 12.260 1.00 18.51 78 MET A CA 1
ATOM 579 C C . MET A 1 78 ? -7.672 -15.086 12.149 1.00 17.86 78 MET A C 1
ATOM 580 O O . MET A 1 78 ? -8.651 -15.738 11.760 1.00 18.79 78 MET A O 1
ATOM 585 N N . THR A 1 79 ? -6.516 -15.645 12.477 1.00 16.72 79 THR A N 1
ATOM 586 C CA . THR A 1 79 ? -6.292 -17.075 12.354 1.00 16.40 79 THR A CA 1
ATOM 587 C C . THR A 1 79 ? -5.134 -17.502 13.255 1.00 15.82 79 THR A C 1
ATOM 588 O O . THR A 1 79 ? -4.235 -16.716 13.518 1.00 16.06 79 THR A O 1
ATOM 592 N N . ALA A 1 80 ? -5.159 -18.749 13.714 1.00 15.16 80 ALA A N 1
ATOM 593 C CA . ALA A 1 80 ? -4.043 -19.323 14.445 1.00 14.66 80 ALA A CA 1
ATOM 594 C C . ALA A 1 80 ? -3.011 -19.821 13.451 1.00 14.35 80 ALA A C 1
ATOM 595 O O . ALA A 1 80 ? -3.331 -20.617 12.556 1.00 15.36 80 ALA A O 1
ATOM 597 N N . VAL A 1 81 ? -1.774 -19.360 13.604 1.00 13.10 81 VAL A N 1
ATOM 598 C CA . VAL A 1 81 ? -0.679 -19.802 12.756 1.00 12.67 81 VAL A CA 1
ATOM 599 C C . VAL A 1 81 ? -0.091 -21.068 13.376 1.00 12.69 81 VAL A C 1
ATOM 600 O O . VAL A 1 81 ? 0.156 -21.115 14.585 1.00 12.05 81 VAL A O 1
ATOM 604 N N . GLN A 1 82 ? 0.104 -22.097 12.550 1.00 13.13 82 GLN A N 1
ATOM 605 C CA . GLN A 1 82 ? 0.693 -23.362 12.962 1.00 13.67 82 GLN A CA 1
ATOM 606 C C . GLN A 1 82 ? 2.207 -23.384 12.754 1.00 12.95 82 GLN A C 1
ATOM 607 O O . GLN A 1 82 ? 2.956 -23.902 13.586 1.00 13.25 82 GLN A O 1
ATOM 613 N N . ARG A 1 83 ? 2.668 -22.834 11.637 1.00 13.20 83 ARG A N 1
ATOM 614 C CA . ARG A 1 83 ? 4.074 -22.930 11.271 1.00 13.40 83 ARG A CA 1
ATOM 615 C C . ARG A 1 83 ? 4.510 -21.776 10.377 1.00 13.05 83 ARG A C 1
ATOM 616 O O . ARG A 1 83 ? 3.726 -21.280 9.558 1.00 12.84 83 ARG A O 1
ATOM 624 N N . VAL A 1 84 ? 5.756 -21.353 10.573 1.00 12.94 84 VAL A N 1
ATOM 625 C CA . VAL A 1 84 ? 6.456 -20.476 9.655 1.00 13.36 84 VAL A CA 1
ATOM 626 C C . VAL A 1 84 ? 7.638 -21.255 9.116 1.00 13.53 84 VAL A C 1
ATOM 627 O O . VAL A 1 84 ? 8.410 -21.818 9.894 1.00 12.55 84 VAL A O 1
ATOM 631 N N . SER A 1 85 ? 7.754 -21.326 7.788 1.00 14.48 85 SER A N 1
ATOM 632 C CA A SER A 1 85 ? 8.845 -22.047 7.133 0.50 15.52 85 SER A CA 1
ATOM 633 C CA B SER A 1 85 ? 8.867 -22.028 7.164 0.50 15.55 85 SER A CA 1
ATOM 634 C C . SER A 1 85 ? 9.499 -21.170 6.077 1.00 15.98 85 SER A C 1
ATOM 635 O O . SER A 1 85 ? 8.871 -20.247 5.552 1.00 15.81 85 SER A O 1
ATOM 640 N N . LYS A 1 86 ? 10.753 -21.477 5.759 1.00 19.03 86 LYS A N 1
ATOM 641 C CA . LYS A 1 86 ? 11.453 -20.816 4.660 1.00 20.09 86 LYS A CA 1
ATOM 642 C C . LYS A 1 86 ? 11.140 -21.568 3.370 1.00 21.83 86 LYS A C 1
ATOM 643 O O . LYS A 1 86 ? 11.079 -22.801 3.369 1.00 22.78 86 LYS A O 1
ATOM 649 N N . LYS A 1 87 ? 10.919 -20.830 2.284 1.00 23.40 87 LYS A N 1
ATOM 650 C CA . LYS A 1 87 ? 10.808 -21.428 0.952 1.00 24.27 87 LYS A CA 1
ATOM 651 C C . LYS A 1 87 ? 11.447 -20.715 -0.220 1.00 24.88 87 LYS A C 1
ATOM 652 O O . LYS A 1 87 ? 10.826 -19.847 -0.835 1.00 24.68 87 LYS A O 1
ATOM 658 N N . ASP A 1 88 ? 12.689 -21.094 -0.524 1.00 25.63 88 ASP A N 1
ATOM 659 C CA . ASP A 1 88 ? 13.669 -20.326 -1.284 1.00 25.75 88 ASP A CA 1
ATOM 660 C C . ASP A 1 88 ? 13.895 -19.018 -0.515 1.00 25.47 88 ASP A C 1
ATOM 661 O O . ASP A 1 88 ? 14.221 -19.073 0.673 1.00 26.39 88 ASP A O 1
ATOM 666 N N . SER A 1 89 ? 13.700 -17.866 -1.156 1.00 25.01 89 SER A N 1
ATOM 667 C CA . SER A 1 89 ? 14.058 -16.571 -0.560 1.00 24.12 89 SER A CA 1
ATOM 668 C C . SER A 1 89 ? 12.910 -15.910 0.205 1.00 23.09 89 SER A C 1
ATOM 669 O O . SER A 1 89 ? 13.043 -14.761 0.622 1.00 24.29 89 SER A O 1
ATOM 672 N N . HIS A 1 90 ? 11.795 -16.620 0.386 1.00 20.60 90 HIS A N 1
ATOM 673 C CA . HIS A 1 90 ? 10.639 -16.084 1.100 1.00 19.25 90 HIS A CA 1
ATOM 674 C C . HIS A 1 90 ? 10.196 -17.045 2.211 1.00 17.67 90 HIS A C 1
ATOM 675 O O . HIS A 1 90 ? 10.932 -17.971 2.584 1.00 17.66 90 HIS A O 1
ATOM 682 N N . PHE A 1 91 ? 9.014 -16.789 2.769 1.00 15.76 91 PHE A N 1
ATOM 683 C CA . PHE A 1 91 ? 8.471 -17.602 3.852 1.00 15.19 91 PHE A CA 1
ATOM 684 C C . PHE A 1 91 ? 7.071 -18.062 3.521 1.00 14.48 91 PHE A C 1
ATOM 685 O O . PHE A 1 91 ? 6.346 -17.397 2.766 1.00 13.97 91 PHE A O 1
ATOM 693 N N . VAL A 1 92 ? 6.696 -19.206 4.096 1.00 14.21 92 VAL A N 1
ATOM 694 C CA . VAL A 1 92 ? 5.343 -19.720 4.001 1.00 14.40 92 VAL A CA 1
ATOM 695 C C . VAL A 1 92 ? 4.772 -19.759 5.408 1.00 13.50 92 VAL A C 1
ATOM 696 O O . VAL A 1 92 ? 5.405 -20.314 6.318 1.00 13.81 92 VAL A O 1
ATOM 700 N N . ILE A 1 93 ? 3.604 -19.147 5.571 1.00 13.26 93 ILE A N 1
ATOM 701 C CA . ILE A 1 93 ? 2.864 -19.143 6.823 1.00 13.32 93 ILE A CA 1
ATOM 702 C C . ILE A 1 93 ? 1.735 -20.152 6.657 1.00 13.32 93 ILE A C 1
ATOM 703 O O . ILE A 1 93 ? 0.888 -19.988 5.769 1.00 13.19 93 ILE A O 1
ATOM 708 N N . LEU A 1 94 ? 1.761 -21.205 7.469 1.00 13.37 94 LEU A N 1
ATOM 709 C CA . LEU A 1 94 ? 0.716 -22.228 7.488 1.00 13.45 94 LEU A CA 1
ATOM 710 C C . LEU A 1 94 ? -0.210 -22.011 8.676 1.00 13.04 94 LEU A C 1
ATOM 711 O O . LEU A 1 94 ? 0.248 -22.008 9.823 1.00 12.05 94 LEU A O 1
ATOM 716 N N . ALA A 1 95 ? -1.498 -21.824 8.414 1.00 13.25 95 ALA A N 1
ATOM 717 C CA . ALA A 1 95 ? -2.501 -21.679 9.468 1.00 14.27 95 ALA A CA 1
ATOM 718 C C . ALA A 1 95 ? -2.948 -23.051 9.954 1.00 15.00 95 ALA A C 1
ATOM 719 O O . ALA A 1 95 ? -2.812 -24.050 9.247 1.00 14.79 95 ALA A O 1
ATOM 721 N N . GLU A 1 96 ? -3.466 -23.098 11.176 1.00 15.68 96 GLU A N 1
ATOM 722 C CA . GLU A 1 96 ? -3.981 -24.355 11.735 1.00 16.66 96 GLU A CA 1
ATOM 723 C C . GLU A 1 96 ? -5.084 -24.947 10.869 1.00 16.83 96 GLU A C 1
ATOM 724 O O . GLU A 1 96 ? -5.220 -26.174 10.834 1.00 17.59 96 GLU A O 1
ATOM 730 N N . ASP A 1 97 ? -5.853 -24.102 10.183 1.00 16.75 97 ASP A N 1
ATOM 731 C CA . ASP A 1 97 ? -6.963 -24.590 9.347 1.00 16.92 97 ASP A CA 1
ATOM 732 C C . ASP A 1 97 ? -6.495 -25.035 7.966 1.00 16.60 97 ASP A C 1
ATOM 733 O O . ASP A 1 97 ? -7.314 -25.493 7.164 1.00 17.05 97 ASP A O 1
ATOM 738 N N . GLY A 1 98 ? -5.199 -24.897 7.690 1.00 15.85 98 GLY A N 1
ATOM 739 C CA . GLY A 1 98 ? -4.606 -25.372 6.444 1.00 16.25 98 GLY A CA 1
ATOM 740 C C . GLY A 1 98 ? -4.313 -24.319 5.393 1.00 15.96 98 GLY A C 1
ATOM 741 O O . GLY A 1 98 ? -3.630 -24.602 4.418 1.00 15.78 98 GLY A O 1
ATOM 742 N N . LYS A 1 99 ? -4.838 -23.115 5.566 1.00 16.41 99 LYS A N 1
ATOM 743 C CA . LYS A 1 99 ? -4.551 -22.010 4.639 1.00 16.76 99 LYS A CA 1
ATOM 744 C C . LYS A 1 99 ? -3.064 -21.669 4.674 1.00 15.62 99 LYS A C 1
ATOM 745 O O . LYS A 1 99 ? -2.418 -21.758 5.727 1.00 15.59 99 LYS A O 1
ATOM 751 N N . THR A 1 100 ? -2.505 -21.320 3.526 1.00 15.34 100 THR A N 1
ATOM 752 C CA . THR A 1 100 ? -1.122 -20.899 3.455 1.00 15.36 100 THR A CA 1
ATOM 753 C C . THR A 1 100 ? -1.029 -19.500 2.886 1.00 15.36 100 THR A C 1
ATOM 754 O O . THR A 1 100 ? -1.859 -19.073 2.074 1.00 15.75 100 THR A O 1
ATOM 758 N N . PHE A 1 101 ? 0.008 -18.794 3.322 1.00 15.19 101 PHE A N 1
ATOM 759 C CA . PHE A 1 101 ? 0.274 -17.423 2.901 1.00 15.51 101 PHE A CA 1
ATOM 760 C C . PHE A 1 101 ? 1.766 -17.332 2.633 1.00 15.63 101 PHE A C 1
ATOM 761 O O . PHE A 1 101 ? 2.570 -17.932 3.354 1.00 16.71 101 PHE A O 1
ATOM 769 N N . GLU A 1 102 ? 2.135 -16.596 1.593 1.00 15.50 102 GLU A N 1
ATOM 770 C CA . GLU A 1 102 ? 3.529 -16.341 1.268 1.00 15.52 102 GLU A CA 1
ATOM 771 C C . GLU A 1 102 ? 3.902 -14.943 1.752 1.00 14.42 102 GLU A C 1
ATOM 772 O O . GLU A 1 102 ? 3.116 -14.019 1.596 1.00 14.48 102 GLU A O 1
ATOM 778 N N . ALA A 1 103 ? 5.092 -14.792 2.321 1.00 13.59 103 ALA A N 1
ATOM 779 C CA . ALA A 1 103 ? 5.553 -13.481 2.770 1.00 13.48 103 ALA A CA 1
ATOM 780 C C . ALA A 1 103 ? 7.045 -13.298 2.508 1.00 13.22 103 ALA A C 1
ATOM 781 O O . ALA A 1 103 ? 7.824 -14.243 2.611 1.00 12.68 103 ALA A O 1
ATOM 783 N N . LYS A 1 104 ? 7.446 -12.068 2.200 1.00 13.13 104 LYS A N 1
ATOM 784 C CA . LYS A 1 104 ? 8.859 -11.762 1.972 1.00 14.03 104 LYS A CA 1
ATOM 785 C C . LYS A 1 104 ? 9.687 -11.693 3.259 1.00 13.22 104 LYS A C 1
ATOM 786 O O . LYS A 1 104 ? 10.885 -11.980 3.276 1.00 13.60 104 LYS A O 1
ATOM 792 N N . SER A 1 105 ? 9.042 -11.283 4.344 1.00 11.87 105 SER A N 1
ATOM 793 C CA . SER A 1 105 ? 9.697 -11.161 5.650 1.00 11.50 105 SER A CA 1
ATOM 794 C C . SER A 1 105 ? 8.675 -11.502 6.711 1.00 10.61 105 SER A C 1
ATOM 795 O O . SER A 1 105 ? 7.472 -11.442 6.467 1.00 10.57 105 SER A O 1
ATOM 798 N N . VAL A 1 106 ? 9.179 -11.867 7.885 1.00 9.82 106 VAL A N 1
ATOM 799 C CA . VAL A 1 106 ? 8.339 -12.290 8.995 1.00 9.82 106 VAL A CA 1
ATOM 800 C C . VAL A 1 106 ? 8.879 -11.731 10.302 1.00 9.22 106 VAL A C 1
ATOM 801 O O . VAL A 1 106 ? 10.096 -11.740 10.510 1.00 10.07 106 VAL A O 1
ATOM 805 N N . ILE A 1 107 ? 7.979 -11.211 11.139 1.00 8.78 107 ILE A N 1
ATOM 806 C CA . ILE A 1 107 ? 8.309 -10.858 12.519 1.00 8.40 107 ILE A CA 1
ATOM 807 C C . ILE A 1 107 ? 7.536 -11.814 13.419 1.00 7.97 107 ILE A C 1
ATOM 808 O O . ILE A 1 107 ? 6.306 -11.846 13.375 1.00 7.94 107 ILE A O 1
ATOM 813 N N . ILE A 1 108 ? 8.258 -12.605 14.213 1.00 8.13 108 ILE A N 1
ATOM 814 C CA . ILE A 1 108 ? 7.636 -13.481 15.189 1.00 8.06 108 ILE A CA 1
ATOM 815 C C . ILE A 1 108 ? 7.380 -12.663 16.463 1.00 7.43 108 ILE A C 1
ATOM 816 O O . ILE A 1 108 ? 8.321 -12.132 17.073 1.00 8.15 108 ILE A O 1
ATOM 821 N N . ALA A 1 109 ? 6.118 -12.569 16.857 1.00 7.37 109 ALA A N 1
ATOM 822 C CA . ALA A 1 109 ? 5.698 -11.744 17.990 1.00 7.56 109 ALA A CA 1
ATOM 823 C C . ALA A 1 109 ? 4.629 -12.478 18.806 1.00 7.81 109 ALA A C 1
ATOM 824 O O . ALA A 1 109 ? 3.633 -11.910 19.223 1.00 7.85 109 ALA A O 1
ATOM 826 N N . THR A 1 110 ? 4.877 -13.759 19.053 1.00 8.00 110 THR A N 1
ATOM 827 C CA . THR A 1 110 ? 3.879 -14.668 19.594 1.00 7.98 110 THR A CA 1
ATOM 828 C C . THR A 1 110 ? 3.787 -14.702 21.126 1.00 7.65 110 THR A C 1
ATOM 829 O O . THR A 1 110 ? 2.940 -15.392 21.685 1.00 7.71 110 THR A O 1
ATOM 833 N N . GLY A 1 111 ? 4.658 -13.981 21.814 1.00 8.23 111 GLY A N 1
ATOM 834 C CA . GLY A 1 111 ? 4.568 -13.889 23.251 1.00 8.83 111 GLY A CA 1
ATOM 835 C C . GLY A 1 111 ? 4.938 -15.150 23.994 1.00 9.33 111 GLY A C 1
ATOM 836 O O . GLY A 1 111 ? 5.763 -15.945 23.560 1.00 9.94 111 GLY A O 1
ATOM 837 N N . GLY A 1 112 ? 4.333 -15.309 25.161 1.00 9.97 112 GLY A N 1
ATOM 838 C CA . GLY A 1 112 ? 4.542 -16.479 25.996 1.00 10.97 112 GLY A CA 1
ATOM 839 C C . GLY A 1 112 ? 3.300 -16.753 26.816 1.00 11.20 112 GLY A C 1
ATOM 840 O O . GLY A 1 112 ? 2.334 -15.998 26.769 1.00 11.18 112 GLY A O 1
ATOM 841 N N . SER A 1 113 ? 3.337 -17.849 27.567 1.00 12.39 113 SER A N 1
ATOM 842 C CA . SER A 1 113 ? 2.173 -18.373 28.266 1.00 13.29 113 SER A CA 1
ATOM 843 C C . SER A 1 113 ? 2.541 -18.761 29.701 1.00 13.50 113 SER A C 1
ATOM 844 O O . SER A 1 113 ? 3.174 -19.790 29.906 1.00 13.85 113 SER A O 1
ATOM 847 N N . PRO A 1 114 ? 2.120 -17.963 30.691 1.00 13.97 114 PRO A N 1
ATOM 848 C CA . PRO A 1 114 ? 2.249 -18.425 32.071 1.00 14.19 114 PRO A CA 1
ATOM 849 C C . PRO A 1 114 ? 1.339 -19.631 32.296 1.00 14.13 114 PRO A C 1
ATOM 850 O O . PRO A 1 114 ? 0.217 -19.690 31.785 1.00 14.91 114 PRO A O 1
ATOM 854 N N . LYS A 1 115 ? 1.842 -20.614 33.023 1.00 14.51 115 LYS A N 1
ATOM 855 C CA . LYS A 1 115 ? 1.058 -21.796 33.311 1.00 14.99 115 LYS A CA 1
ATOM 856 C C . LYS A 1 115 ? -0.013 -21.455 34.341 1.00 14.90 115 LYS A C 1
ATOM 857 O O . LYS A 1 115 ? 0.239 -20.737 35.315 1.00 14.09 115 LYS A O 1
ATOM 863 N N . ARG A 1 116 ? -1.209 -21.975 34.108 1.00 15.24 116 ARG A N 1
ATOM 864 C CA . ARG A 1 116 ? -2.333 -21.785 35.009 1.00 15.86 116 ARG A CA 1
ATOM 865 C C . ARG A 1 116 ? -2.520 -23.022 35.875 1.00 14.87 116 ARG A C 1
ATOM 866 O O . ARG A 1 116 ? -2.166 -24.127 35.486 1.00 15.30 116 ARG A O 1
ATOM 874 N N . THR A 1 117 ? -3.056 -22.811 37.069 1.00 13.84 117 THR A N 1
ATOM 875 C CA . THR A 1 117 ? -3.298 -23.890 38.015 1.00 13.42 117 THR A CA 1
ATOM 876 C C . THR A 1 117 ? -4.676 -24.516 37.891 1.00 13.17 117 THR A C 1
ATOM 877 O O . THR A 1 117 ? -4.860 -25.661 38.281 1.00 13.36 117 THR A O 1
ATOM 881 N N . GLY A 1 118 ? -5.645 -23.761 37.389 1.00 13.17 118 GLY A N 1
ATOM 882 C CA . GLY A 1 118 ? -7.039 -24.225 37.357 1.00 13.09 118 GLY A CA 1
ATOM 883 C C . GLY A 1 118 ? -7.728 -24.184 38.714 1.00 13.27 118 GLY A C 1
ATOM 884 O O . GLY A 1 118 ? -8.870 -24.621 38.857 1.00 14.45 118 GLY A O 1
ATOM 885 N N . ILE A 1 119 ? -7.048 -23.652 39.725 1.00 12.54 119 ILE A N 1
ATOM 886 C CA . ILE A 1 119 ? -7.629 -23.555 41.067 1.00 12.47 119 ILE A CA 1
ATOM 887 C C . ILE A 1 119 ? -8.940 -22.785 41.002 1.00 11.87 119 ILE A C 1
ATOM 888 O O . ILE A 1 119 ? -9.047 -21.792 40.274 1.00 11.65 119 ILE A O 1
ATOM 893 N N . LYS A 1 120 ? -9.934 -23.245 41.756 1.00 11.97 120 LYS A N 1
ATOM 894 C CA . LYS A 1 120 ? -11.207 -22.545 41.841 1.00 12.34 120 LYS A CA 1
ATOM 895 C C . LYS A 1 120 ? -10.965 -21.080 42.198 1.00 11.91 120 LYS A C 1
ATOM 896 O O . LYS A 1 120 ? -10.326 -20.775 43.202 1.00 11.17 120 LYS A O 1
ATOM 902 N N . GLY A 1 121 ? -11.472 -20.197 41.348 1.00 11.64 121 GLY A N 1
ATOM 903 C CA . GLY A 1 121 ? -11.350 -18.749 41.509 1.00 12.24 121 GLY A CA 1
ATOM 904 C C . GLY A 1 121 ? -10.248 -18.122 40.665 1.00 12.37 121 GLY A C 1
ATOM 905 O O . GLY A 1 121 ? -10.213 -16.908 40.531 1.00 13.21 121 GLY A O 1
ATOM 906 N N . GLU A 1 122 ? -9.325 -18.919 40.132 1.00 12.70 122 GLU A N 1
ATOM 907 C CA . GLU A 1 122 ? -8.217 -18.377 39.335 1.00 13.10 122 GLU A CA 1
ATOM 908 C C . GLU A 1 122 ? -8.744 -17.655 38.100 1.00 13.55 122 GLU A C 1
ATOM 909 O O . GLU A 1 122 ? -8.330 -16.541 37.815 1.00 13.45 122 GLU A O 1
ATOM 915 N N . SER A 1 123 ? -9.643 -18.289 37.362 1.00 14.11 123 SER A N 1
ATOM 916 C CA . SER A 1 123 ? -10.215 -17.665 36.177 1.00 14.93 123 SER A CA 1
ATOM 917 C C . SER A 1 123 ? -11.061 -16.469 36.560 1.00 14.85 123 SER A C 1
ATOM 918 O O . SER A 1 123 ? -10.959 -15.410 35.936 1.00 15.15 123 SER A O 1
ATOM 921 N N . GLU A 1 124 ? -11.852 -16.613 37.617 1.00 15.12 124 GLU A N 1
ATOM 922 C CA A GLU A 1 124 ? -12.775 -15.570 38.024 0.50 15.11 124 GLU A CA 1
ATOM 923 C CA B GLU A 1 124 ? -12.783 -15.564 38.049 0.50 15.28 124 GLU A CA 1
ATOM 924 C C . GLU A 1 124 ? -12.043 -14.294 38.451 1.00 14.99 124 GLU A C 1
ATOM 925 O O . GLU A 1 124 ? -12.486 -13.183 38.154 1.00 16.31 124 GLU A O 1
ATOM 936 N N . TYR A 1 125 ? -10.916 -14.453 39.139 1.00 13.97 125 TYR A N 1
ATOM 937 C CA . TYR A 1 125 ? -10.192 -13.300 39.669 1.00 13.80 125 TYR A CA 1
ATOM 938 C C . TYR A 1 125 ? -8.908 -12.974 38.921 1.00 13.15 125 TYR A C 1
ATOM 939 O O . TYR A 1 125 ? -8.129 -12.132 39.379 1.00 11.65 125 TYR A O 1
ATOM 948 N N . TRP A 1 126 ? -8.698 -13.604 37.766 1.00 13.36 126 TRP A N 1
ATOM 949 C CA . TRP A 1 126 ? -7.566 -13.278 36.903 1.00 13.37 126 TRP A CA 1
ATOM 950 C C . TRP A 1 126 ? -7.573 -11.796 36.565 1.00 12.68 126 TRP A C 1
ATOM 951 O O . TRP A 1 126 ? -8.576 -11.268 36.051 1.00 13.04 126 TRP A O 1
ATOM 962 N N . GLY A 1 127 ? -6.467 -11.122 36.862 1.00 12.08 127 GLY A N 1
ATOM 963 C CA . GLY A 1 127 ? -6.363 -9.687 36.637 1.00 12.27 127 GLY A CA 1
ATOM 964 C C . GLY A 1 127 ? -7.137 -8.832 37.622 1.00 12.05 127 GLY A C 1
ATOM 965 O O . GLY A 1 127 ? -7.158 -7.619 37.477 1.00 12.06 127 GLY A O 1
ATOM 966 N N . LYS A 1 128 ? -7.729 -9.450 38.645 1.00 12.15 128 LYS A N 1
ATOM 967 C CA . LYS A 1 128 ? -8.488 -8.760 39.687 1.00 12.95 128 LYS A CA 1
ATOM 968 C C . LYS A 1 128 ? -7.979 -9.229 41.048 1.00 11.94 128 LYS A C 1
ATOM 969 O O . LYS A 1 128 ? -8.766 -9.517 41.950 1.00 12.31 128 LYS A O 1
ATOM 975 N N . GLY A 1 129 ? -6.657 -9.295 41.172 1.00 10.71 129 GLY A N 1
ATOM 976 C CA . GLY A 1 129 ? -6.006 -9.751 42.387 1.00 10.90 129 GLY A CA 1
ATOM 977 C C . GLY A 1 129 ? -5.196 -11.023 42.202 1.00 10.89 129 GLY A C 1
ATOM 978 O O . GLY A 1 129 ? -4.317 -11.296 42.993 1.00 12.52 129 GLY A O 1
ATOM 979 N N . VAL A 1 130 ? -5.483 -11.789 41.154 1.00 10.19 130 VAL A N 1
ATOM 980 C CA . VAL A 1 130 ? -4.627 -12.890 40.732 1.00 10.02 130 VAL A CA 1
ATOM 981 C C . VAL A 1 130 ? -3.758 -12.379 39.596 1.00 10.00 130 VAL A C 1
ATOM 982 O O . VAL A 1 130 ? -4.255 -11.795 38.620 1.00 10.45 130 VAL A O 1
ATOM 986 N N . SER A 1 131 ? -2.451 -12.563 39.739 1.00 9.91 131 SER A N 1
ATOM 987 C CA . SER A 1 131 ? -1.500 -12.049 38.762 1.00 10.64 131 SER A CA 1
ATOM 988 C C . SER A 1 131 ? -0.318 -12.980 38.558 1.00 11.20 131 SER A C 1
ATOM 989 O O . SER A 1 131 ? 0.030 -13.765 39.437 1.00 10.65 131 SER A O 1
ATOM 992 N N . THR A 1 132 ? 0.298 -12.874 37.381 1.00 11.26 132 THR A N 1
ATOM 993 C CA . THR A 1 132 ? 1.571 -13.534 37.121 1.00 12.16 132 THR A CA 1
ATOM 994 C C . THR A 1 132 ? 2.654 -12.506 36.767 1.00 12.51 132 THR A C 1
ATOM 995 O O . THR A 1 132 ? 3.661 -12.868 36.171 1.00 13.63 132 THR A O 1
ATOM 999 N N A CYS A 1 133 ? 2.457 -11.257 37.192 0.50 12.94 133 CYS A N 1
ATOM 1000 N N B CYS A 1 133 ? 2.433 -11.231 37.115 0.50 12.61 133 CYS A N 1
ATOM 1001 C CA A CYS A 1 133 ? 3.337 -10.156 36.816 0.50 13.56 133 CYS A CA 1
ATOM 1002 C CA B CYS A 1 133 ? 3.346 -10.132 36.746 0.50 12.69 133 CYS A CA 1
ATOM 1003 C C A CYS A 1 133 ? 3.628 -9.269 38.007 0.50 13.00 133 CYS A C 1
ATOM 1004 C C B CYS A 1 133 ? 3.646 -9.250 37.968 0.50 12.50 133 CYS A C 1
ATOM 1005 O O A CYS A 1 133 ? 2.872 -8.350 38.307 0.50 12.59 133 CYS A O 1
ATOM 1006 O O B CYS A 1 133 ? 2.901 -8.318 38.253 0.50 12.07 133 CYS A O 1
ATOM 1011 N N . ALA A 1 134 ? 4.723 -9.549 38.694 1.00 12.09 134 ALA A N 1
ATOM 1012 C CA . ALA A 1 134 ? 5.066 -8.771 39.875 1.00 12.35 134 ALA A CA 1
ATOM 1013 C C . ALA A 1 134 ? 5.437 -7.316 39.563 1.00 12.23 134 ALA A C 1
ATOM 1014 O O . ALA A 1 134 ? 5.114 -6.438 40.323 1.00 12.39 134 ALA A O 1
ATOM 1016 N N . THR A 1 135 ? 6.094 -7.059 38.437 1.00 11.76 135 THR A N 1
ATOM 1017 C CA . THR A 1 135 ? 6.407 -5.686 38.058 1.00 11.70 135 THR A CA 1
ATOM 1018 C C . THR A 1 135 ? 5.129 -4.927 37.749 1.00 11.23 135 THR A C 1
ATOM 1019 O O . THR A 1 135 ? 4.962 -3.792 38.196 1.00 12.15 135 THR A O 1
ATOM 1023 N N . CYS A 1 136 ? 4.230 -5.537 36.993 1.00 11.09 136 CYS A N 1
ATOM 1024 C CA . CYS A 1 136 ? 2.978 -4.882 36.621 1.00 11.71 136 CYS A CA 1
ATOM 1025 C C . CYS A 1 136 ? 2.129 -4.563 37.845 1.00 11.04 136 CYS A C 1
ATOM 1026 O O . CYS A 1 136 ? 1.596 -3.458 37.975 1.00 10.92 136 CYS A O 1
ATOM 1029 N N . ASP A 1 137 ? 1.999 -5.532 38.751 1.00 10.69 137 ASP A N 1
ATOM 1030 C CA . ASP A 1 137 ? 0.988 -5.460 39.799 1.00 10.85 137 ASP A CA 1
ATOM 1031 C C . ASP A 1 137 ? 1.499 -5.303 41.228 1.00 11.14 137 ASP A C 1
ATOM 1032 O O . ASP A 1 137 ? 0.712 -5.019 42.130 1.00 10.56 137 ASP A O 1
ATOM 1037 N N . GLY A 1 138 ? 2.801 -5.481 41.443 1.00 11.28 138 GLY A N 1
ATOM 1038 C CA . GLY A 1 138 ? 3.355 -5.459 42.791 1.00 11.50 138 GLY A CA 1
ATOM 1039 C C . GLY A 1 138 ? 3.045 -4.196 43.563 1.00 11.73 138 GLY A C 1
ATOM 1040 O O . GLY A 1 138 ? 2.634 -4.240 44.722 1.00 11.70 138 GLY A O 1
ATOM 1041 N N . PHE A 1 139 ? 3.221 -3.051 42.921 1.00 12.45 139 PHE A N 1
ATOM 1042 C CA . PHE A 1 139 ? 3.114 -1.797 43.636 1.00 12.81 139 PHE A CA 1
ATOM 1043 C C . PHE A 1 139 ? 1.704 -1.510 44.157 1.00 13.01 139 PHE A C 1
ATOM 1044 O O . PHE A 1 139 ? 1.538 -0.766 45.123 1.00 13.77 139 PHE A O 1
ATOM 1052 N N . PHE A 1 140 ? 0.691 -2.112 43.538 1.00 12.81 140 PHE A N 1
ATOM 1053 C CA . PHE A 1 140 ? -0.686 -1.970 44.015 1.00 13.18 140 PHE A CA 1
ATOM 1054 C C . PHE A 1 140 ? -0.825 -2.491 45.450 1.00 13.38 140 PHE A C 1
ATOM 1055 O O . PHE A 1 140 ? -1.768 -2.121 46.154 1.00 14.45 140 PHE A O 1
ATOM 1063 N N . TYR A 1 141 ? 0.094 -3.362 45.865 1.00 13.20 141 TYR A N 1
ATOM 1064 C CA . TYR A 1 141 ? 0.058 -3.979 47.205 1.00 13.31 141 TYR A CA 1
ATOM 1065 C C . TYR A 1 141 ? 1.131 -3.422 48.139 1.00 14.02 141 TYR A C 1
ATOM 1066 O O . TYR A 1 141 ? 1.497 -4.054 49.127 1.00 13.28 141 TYR A O 1
ATOM 1075 N N . LYS A 1 142 ? 1.612 -2.210 47.840 1.00 14.82 142 LYS A N 1
ATOM 1076 C CA . LYS A 1 142 ? 2.581 -1.551 48.707 1.00 16.09 142 LYS A CA 1
ATOM 1077 C C . LYS A 1 142 ? 2.030 -1.516 50.117 1.00 16.36 142 LYS A C 1
ATOM 1078 O O . LYS A 1 142 ? 0.884 -1.124 50.323 1.00 16.51 142 LYS A O 1
ATOM 1084 N N . ASN A 1 143 ? 2.844 -1.978 51.067 1.00 17.18 143 ASN A N 1
ATOM 1085 C CA . ASN A 1 143 ? 2.480 -2.030 52.489 1.00 17.92 143 ASN A CA 1
ATOM 1086 C C . ASN A 1 143 ? 1.250 -2.886 52.829 1.00 18.06 143 ASN A C 1
ATOM 1087 O O . ASN A 1 143 ? 0.657 -2.751 53.908 1.00 18.93 143 ASN A O 1
ATOM 1092 N N . LYS A 1 144 ? 0.892 -3.789 51.920 1.00 16.70 144 LYS A N 1
ATOM 1093 C CA . LYS A 1 144 ? -0.142 -4.790 52.168 1.00 16.49 144 LYS A CA 1
ATOM 1094 C C . LYS A 1 144 ? 0.521 -6.164 52.186 1.00 15.24 144 LYS A C 1
ATOM 1095 O O . LYS A 1 144 ? 1.723 -6.271 52.004 1.00 15.46 144 LYS A O 1
ATOM 1101 N N . GLU A 1 145 ? -0.253 -7.208 52.454 1.00 13.95 145 GLU A N 1
ATOM 1102 C CA . GLU A 1 145 ? 0.268 -8.577 52.456 1.00 14.03 145 GLU A CA 1
ATOM 1103 C C . GLU A 1 145 ? -0.172 -9.260 51.180 1.00 13.02 145 GLU A C 1
ATOM 1104 O O . GLU A 1 145 ? -1.262 -9.004 50.692 1.00 12.96 145 GLU A O 1
ATOM 1110 N N . VAL A 1 146 ? 0.683 -10.111 50.627 1.00 11.19 146 VAL A N 1
ATOM 1111 C CA . VAL A 1 146 ? 0.340 -10.882 49.434 1.00 10.88 146 VAL A CA 1
ATOM 1112 C C . VAL A 1 146 ? 0.828 -12.306 49.584 1.00 9.94 146 VAL A C 1
ATOM 1113 O O . VAL A 1 146 ? 1.647 -12.598 50.443 1.00 9.48 146 VAL A O 1
ATOM 1117 N N . ALA A 1 147 ? 0.296 -13.186 48.751 1.00 9.31 147 ALA A N 1
ATOM 1118 C CA . ALA A 1 147 ? 0.744 -14.562 48.666 1.00 8.98 147 ALA A CA 1
ATOM 1119 C C . ALA A 1 147 ? 1.337 -14.814 47.294 1.00 8.51 147 ALA A C 1
ATOM 1120 O O . ALA A 1 147 ? 0.885 -14.255 46.288 1.00 9.06 147 ALA A O 1
ATOM 1122 N N . VAL A 1 148 ? 2.345 -15.674 47.274 1.00 8.73 148 VAL A N 1
ATOM 1123 C CA . VAL A 1 148 ? 3.009 -16.140 46.072 1.00 8.47 148 VAL A CA 1
ATOM 1124 C C . VAL A 1 148 ? 2.914 -17.657 46.045 1.00 8.61 148 VAL A C 1
ATOM 1125 O O . VAL A 1 148 ? 3.211 -18.303 47.058 1.00 9.11 148 VAL A O 1
ATOM 1129 N N . LEU A 1 149 ? 2.515 -18.214 44.900 1.00 8.22 149 LEU A N 1
ATOM 1130 C CA . LEU A 1 149 ? 2.449 -19.677 44.718 1.00 8.71 149 LEU A CA 1
ATOM 1131 C C . LEU A 1 149 ? 3.558 -20.199 43.822 1.00 9.00 149 LEU A C 1
ATOM 1132 O O . LEU A 1 149 ? 3.751 -19.699 42.711 1.00 9.53 149 LEU A O 1
ATOM 1137 N N . GLY A 1 150 ? 4.276 -21.212 44.292 1.00 9.12 150 GLY A N 1
ATOM 1138 C CA . GLY A 1 150 ? 5.249 -21.901 43.466 1.00 9.19 150 GLY A CA 1
ATOM 1139 C C . GLY A 1 150 ? 6.554 -22.111 44.201 1.00 9.34 150 GLY A C 1
ATOM 1140 O O . GLY A 1 150 ? 6.813 -21.513 45.247 1.00 9.83 150 GLY A O 1
ATOM 1141 N N . GLY A 1 151 ? 7.393 -22.970 43.642 1.00 9.57 151 GLY A N 1
ATOM 1142 C CA . GLY A 1 151 ? 8.660 -23.301 44.282 1.00 10.24 151 GLY A CA 1
ATOM 1143 C C . GLY A 1 151 ? 9.873 -23.311 43.380 1.00 10.57 151 GLY A C 1
ATOM 1144 O O . GLY A 1 151 ? 10.894 -23.891 43.743 1.00 11.06 151 GLY A O 1
ATOM 1145 N N . GLY A 1 152 ? 9.774 -22.666 42.220 1.00 10.28 152 GLY A N 1
ATOM 1146 C CA . GLY A 1 152 ? 10.893 -22.551 41.308 1.00 10.47 152 GLY A CA 1
ATOM 1147 C C . GLY A 1 152 ? 11.615 -21.229 41.410 1.00 10.63 152 GLY A C 1
ATOM 1148 O O . GLY A 1 152 ? 11.325 -20.403 42.265 1.00 10.92 152 GLY A O 1
ATOM 1149 N N . ASP A 1 153 ? 12.572 -21.020 40.513 1.00 10.23 153 ASP A N 1
ATOM 1150 C CA . ASP A 1 153 ? 13.304 -19.763 40.505 1.00 11.08 153 ASP A CA 1
ATOM 1151 C C . ASP A 1 153 ? 12.390 -18.558 40.396 1.00 10.82 153 ASP A C 1
ATOM 1152 O O . ASP A 1 153 ? 12.591 -17.554 41.084 1.00 11.73 153 ASP A O 1
ATOM 1157 N N . THR A 1 154 ? 11.371 -18.644 39.551 1.00 11.16 154 THR A N 1
ATOM 1158 C CA . THR A 1 154 ? 10.493 -17.488 39.391 1.00 10.76 154 THR A CA 1
ATOM 1159 C C . THR A 1 154 ? 9.726 -17.173 40.683 1.00 10.53 154 THR A C 1
ATOM 1160 O O . THR A 1 154 ? 9.726 -16.030 41.133 1.00 10.92 154 THR A O 1
ATOM 1164 N N . ALA A 1 155 ? 9.065 -18.163 41.278 1.00 10.15 155 ALA A N 1
ATOM 1165 C CA . ALA A 1 155 ? 8.299 -17.919 42.508 1.00 9.57 155 ALA A CA 1
ATOM 1166 C C . ALA A 1 155 ? 9.178 -17.310 43.608 1.00 9.67 155 ALA A C 1
ATOM 1167 O O . ALA A 1 155 ? 8.791 -16.333 44.258 1.00 9.27 155 ALA A O 1
ATOM 1169 N N . VAL A 1 156 ? 10.355 -17.891 43.829 1.00 9.80 156 VAL A N 1
ATOM 1170 C CA . VAL A 1 156 ? 11.173 -17.449 44.962 1.00 9.48 156 VAL A CA 1
ATOM 1171 C C . VAL A 1 156 ? 11.799 -16.085 44.670 1.00 9.82 156 VAL A C 1
ATOM 1172 O O . VAL A 1 156 ? 11.776 -15.219 45.526 1.00 10.04 156 VAL A O 1
ATOM 1176 N N . GLU A 1 157 ? 12.283 -15.866 43.446 1.00 9.70 157 GLU A N 1
ATOM 1177 C CA . GLU A 1 157 ? 12.800 -14.539 43.073 1.00 10.53 157 GLU A CA 1
ATOM 1178 C C . GLU A 1 157 ? 11.717 -13.470 43.194 1.00 10.38 157 GLU A C 1
ATOM 1179 O O . GLU A 1 157 ? 11.966 -12.357 43.664 1.00 10.86 157 GLU A O 1
ATOM 1185 N N . GLU A 1 158 ? 10.502 -13.796 42.767 1.00 10.27 158 GLU A N 1
ATOM 1186 C CA . GLU A 1 158 ? 9.437 -12.792 42.812 1.00 10.65 158 GLU A CA 1
ATOM 1187 C C . GLU A 1 158 ? 8.953 -12.537 44.237 1.00 10.60 158 GLU A C 1
ATOM 1188 O O . GLU A 1 158 ? 8.558 -11.417 44.561 1.00 10.38 158 GLU A O 1
ATOM 1194 N N . ALA A 1 159 ? 8.998 -13.555 45.094 1.00 10.46 159 ALA A N 1
ATOM 1195 C CA . ALA A 1 159 ? 8.724 -13.365 46.523 1.00 9.99 159 ALA A CA 1
ATOM 1196 C C . ALA A 1 159 ? 9.703 -12.356 47.135 1.00 10.32 159 ALA A C 1
ATOM 1197 O O . ALA A 1 159 ? 9.309 -11.488 47.898 1.00 10.05 159 ALA A O 1
ATOM 1199 N N . ILE A 1 160 ? 10.981 -12.481 46.792 1.00 10.01 160 ILE A N 1
ATOM 1200 C CA . ILE A 1 160 ? 12.011 -11.553 47.267 1.00 10.43 160 ILE A CA 1
ATOM 1201 C C . ILE A 1 160 ? 11.746 -10.140 46.741 1.00 10.35 160 ILE A C 1
ATOM 1202 O O . ILE A 1 160 ? 11.818 -9.154 47.483 1.00 10.98 160 ILE A O 1
ATOM 1207 N N . TYR A 1 161 ? 11.415 -10.038 45.463 1.00 9.99 161 TYR A N 1
ATOM 1208 C CA . TYR A 1 161 ? 11.085 -8.741 44.884 1.00 10.62 161 TYR A CA 1
ATOM 1209 C C . TYR A 1 161 ? 9.896 -8.105 45.609 1.00 10.44 161 TYR A C 1
ATOM 1210 O O . TYR A 1 161 ? 9.924 -6.933 45.971 1.00 10.59 161 TYR A O 1
ATOM 1219 N N . LEU A 1 162 ? 8.843 -8.881 45.822 1.00 10.10 162 LEU A N 1
ATOM 1220 C CA . LEU A 1 162 ? 7.627 -8.353 46.425 1.00 10.35 162 LEU A CA 1
ATOM 1221 C C . LEU A 1 162 ? 7.827 -7.999 47.886 1.00 11.05 162 LEU A C 1
ATOM 1222 O O . LEU A 1 162 ? 7.171 -7.101 48.399 1.00 11.13 162 LEU A O 1
ATOM 1227 N N . ALA A 1 163 ? 8.754 -8.685 48.548 1.00 12.14 163 ALA A N 1
ATOM 1228 C CA . ALA A 1 163 ? 9.038 -8.415 49.951 1.00 13.10 163 ALA A CA 1
ATOM 1229 C C . ALA A 1 163 ? 9.678 -7.052 50.172 1.00 14.19 163 ALA A C 1
ATOM 1230 O O . ALA A 1 163 ? 9.690 -6.568 51.291 1.00 15.17 163 ALA A O 1
ATOM 1232 N N . ASN A 1 164 ? 10.212 -6.444 49.119 1.00 14.71 164 ASN A N 1
ATOM 1233 C CA . ASN A 1 164 ? 10.761 -5.091 49.210 1.00 15.35 164 ASN A CA 1
ATOM 1234 C C . ASN A 1 164 ? 9.701 -4.005 49.006 1.00 15.96 164 ASN A C 1
ATOM 1235 O O . ASN A 1 164 ? 9.982 -2.821 49.202 1.00 17.04 164 ASN A O 1
ATOM 1240 N N . ILE A 1 165 ? 8.485 -4.404 48.636 1.00 15.44 165 ILE A N 1
ATOM 1241 C CA . ILE A 1 165 ? 7.373 -3.478 48.383 1.00 15.12 165 ILE A CA 1
ATOM 1242 C C . ILE A 1 165 ? 6.196 -3.698 49.351 1.00 15.00 165 ILE A C 1
ATOM 1243 O O . ILE A 1 165 ? 5.606 -2.752 49.901 1.00 15.70 165 ILE A O 1
ATOM 1248 N N . CYS A 1 166 ? 5.853 -4.957 49.552 1.00 14.59 166 CYS A N 1
ATOM 1249 C CA . CYS A 1 166 ? 4.740 -5.340 50.410 1.00 15.07 166 CYS A CA 1
ATOM 1250 C C . CYS A 1 166 ? 5.169 -5.388 51.867 1.00 14.87 166 CYS A C 1
ATOM 1251 O O . CYS A 1 166 ? 6.352 -5.408 52.156 1.00 16.15 166 CYS A O 1
ATOM 1254 N N . LYS A 1 167 ? 4.195 -5.422 52.772 1.00 15.75 167 LYS A N 1
ATOM 1255 C CA . LYS A 1 167 ? 4.437 -5.575 54.216 1.00 16.06 167 LYS A CA 1
ATOM 1256 C C . LYS A 1 167 ? 4.923 -6.994 54.555 1.00 15.16 167 LYS A C 1
ATOM 1257 O O . LYS A 1 167 ? 5.752 -7.206 55.454 1.00 15.83 167 LYS A O 1
ATOM 1263 N N . LYS A 1 168 ? 4.381 -7.966 53.831 1.00 14.38 168 LYS A N 1
ATOM 1264 C CA . LYS A 1 168 ? 4.667 -9.363 54.074 1.00 13.59 168 LYS A CA 1
ATOM 1265 C C . LYS A 1 168 ? 4.279 -10.156 52.839 1.00 11.92 168 LYS A C 1
ATOM 1266 O O . LYS A 1 168 ? 3.321 -9.812 52.152 1.00 12.17 168 LYS A O 1
ATOM 1272 N N . VAL A 1 169 ? 5.039 -11.211 52.579 1.00 10.97 169 VAL A N 1
ATOM 1273 C CA . VAL A 1 169 ? 4.798 -12.141 51.480 1.00 11.02 169 VAL A CA 1
ATOM 1274 C C . VAL A 1 169 ? 4.701 -13.547 52.043 1.00 10.73 169 VAL A C 1
ATOM 1275 O O . VAL A 1 169 ? 5.632 -14.007 52.708 1.00 10.56 169 VAL A O 1
ATOM 1279 N N . TYR A 1 170 ? 3.590 -14.229 51.773 1.00 9.97 170 TYR A N 1
ATOM 1280 C CA . TYR A 1 170 ? 3.460 -15.647 52.084 1.00 10.65 170 TYR A CA 1
ATOM 1281 C C . TYR A 1 170 ? 3.861 -16.446 50.868 1.00 10.53 170 TYR A C 1
ATOM 1282 O O . TYR A 1 170 ? 3.219 -16.339 49.818 1.00 11.89 170 TYR A O 1
ATOM 1291 N N . LEU A 1 171 ? 4.909 -17.254 51.003 1.00 9.36 171 LEU A N 1
ATOM 1292 C CA . LEU A 1 171 ? 5.400 -18.077 49.903 1.00 9.75 171 LEU A CA 1
ATOM 1293 C C . LEU A 1 171 ? 4.858 -19.473 50.127 1.00 9.41 171 LEU A C 1
ATOM 1294 O O . LEU A 1 171 ? 5.253 -20.147 51.073 1.00 9.78 171 LEU A O 1
ATOM 1299 N N . ILE A 1 172 ? 3.902 -19.854 49.283 1.00 9.11 172 ILE A N 1
ATOM 1300 C CA . ILE A 1 172 ? 3.167 -21.093 49.414 1.00 9.62 172 ILE A CA 1
ATOM 1301 C C . ILE A 1 172 ? 3.684 -22.092 48.388 1.00 9.56 172 ILE A C 1
ATOM 1302 O O . ILE A 1 172 ? 3.716 -21.796 47.197 1.00 8.97 172 ILE A O 1
ATOM 1307 N N . HIS A 1 173 ? 4.043 -23.285 48.838 1.00 10.22 173 HIS A N 1
ATOM 1308 C CA . HIS A 1 173 ? 4.540 -24.308 47.940 1.00 10.40 173 HIS A CA 1
ATOM 1309 C C . HIS A 1 173 ? 4.163 -25.678 48.464 1.00 10.68 173 HIS A C 1
ATOM 1310 O O . HIS A 1 173 ? 4.121 -25.899 49.683 1.00 10.59 173 HIS A O 1
ATOM 1317 N N . ARG A 1 174 ? 3.874 -26.579 47.527 1.00 10.93 174 ARG A N 1
ATOM 1318 C CA . ARG A 1 174 ? 3.330 -27.903 47.816 1.00 11.97 174 ARG A CA 1
ATOM 1319 C C . ARG A 1 174 ? 4.329 -28.926 48.330 1.00 12.79 174 ARG A C 1
ATOM 1320 O O . ARG A 1 174 ? 3.923 -30.041 48.634 1.00 13.07 174 ARG A O 1
ATOM 1328 N N . ARG A 1 175 ? 5.610 -28.569 48.401 1.00 13.80 175 ARG A N 1
ATOM 1329 C CA . ARG A 1 175 ? 6.630 -29.410 49.050 1.00 14.53 175 ARG A CA 1
ATOM 1330 C C . ARG A 1 175 ? 7.465 -28.561 49.996 1.00 15.18 175 ARG A C 1
ATOM 1331 O O . ARG A 1 175 ? 7.520 -27.347 49.844 1.00 14.15 175 ARG A O 1
ATOM 1339 N N . ASP A 1 176 ? 8.128 -29.196 50.962 1.00 16.83 176 ASP A N 1
ATOM 1340 C CA . ASP A 1 176 ? 9.116 -28.485 51.788 1.00 17.33 176 ASP A CA 1
ATOM 1341 C C . ASP A 1 176 ? 10.375 -28.114 50.987 1.00 17.62 176 ASP A C 1
ATOM 1342 O O . ASP A 1 176 ? 11.098 -27.170 51.347 1.00 19.66 176 ASP A O 1
ATOM 1347 N N . GLY A 1 177 ? 10.637 -28.849 49.916 1.00 16.47 177 GLY A N 1
ATOM 1348 C CA . GLY A 1 177 ? 11.795 -28.621 49.077 1.00 15.88 177 GLY A CA 1
ATOM 1349 C C . GLY A 1 177 ? 11.438 -27.717 47.911 1.00 15.08 177 GLY A C 1
ATOM 1350 O O . GLY A 1 177 ? 10.307 -27.739 47.410 1.00 15.34 177 GLY A O 1
ATOM 1351 N N . PHE A 1 178 ? 12.415 -26.928 47.489 1.00 14.45 178 PHE A N 1
ATOM 1352 C CA . PHE A 1 178 ? 12.268 -25.977 46.391 1.00 14.21 178 PHE A CA 1
ATOM 1353 C C . PHE A 1 178 ? 13.215 -26.339 45.266 1.00 14.54 178 PHE A C 1
ATOM 1354 O O . PHE A 1 178 ? 14.264 -26.926 45.502 1.00 15.87 178 PHE A O 1
ATOM 1362 N N . ARG A 1 179 ? 12.850 -26.003 44.034 1.00 15.09 179 ARG A N 1
ATOM 1363 C CA . ARG A 1 179 ? 13.723 -26.304 42.890 1.00 15.71 179 ARG A CA 1
ATOM 1364 C C . ARG A 1 179 ? 14.471 -25.076 42.361 1.00 15.27 179 ARG A C 1
ATOM 1365 O O . ARG A 1 179 ? 15.188 -25.168 41.368 1.00 16.22 179 ARG A O 1
ATOM 1373 N N . CYS A 1 180 ? 14.340 -23.943 43.044 1.00 14.70 180 CYS A N 1
ATOM 1374 C CA . CYS A 1 180 ? 15.121 -22.767 42.703 1.00 13.87 180 CYS A CA 1
ATOM 1375 C C . CYS A 1 180 ? 16.615 -22.942 43.023 1.00 13.82 180 CYS A C 1
ATOM 1376 O O . CYS A 1 180 ? 17.017 -23.887 43.726 1.00 14.14 180 CYS A O 1
ATOM 1379 N N . ALA A 1 181 ? 17.435 -22.031 42.500 1.00 13.16 181 ALA A N 1
ATOM 1380 C CA . ALA A 1 181 ? 18.871 -22.022 42.824 1.00 13.48 181 ALA A CA 1
ATOM 1381 C C . ALA A 1 181 ? 19.060 -21.994 44.337 1.00 13.04 181 ALA A C 1
ATOM 1382 O O . ALA A 1 181 ? 18.328 -21.308 45.040 1.00 13.02 181 ALA A O 1
ATOM 1384 N N . PRO A 1 182 ? 20.030 -22.760 44.860 1.00 13.21 182 PRO A N 1
ATOM 1385 C CA . PRO A 1 182 ? 20.279 -22.757 46.294 1.00 13.68 182 PRO A CA 1
ATOM 1386 C C . PRO A 1 182 ? 20.421 -21.376 46.919 1.00 13.39 182 PRO A C 1
ATOM 1387 O O . PRO A 1 182 ? 19.830 -21.119 47.963 1.00 13.00 182 PRO A O 1
ATOM 1391 N N . ILE A 1 183 ? 21.182 -20.479 46.305 1.00 13.89 183 ILE A N 1
ATOM 1392 C CA . ILE A 1 183 ? 21.399 -19.181 46.925 1.00 14.13 183 ILE A CA 1
ATOM 1393 C C . ILE A 1 183 ? 20.112 -18.375 46.985 1.00 13.48 183 ILE A C 1
ATOM 1394 O O . ILE A 1 183 ? 19.903 -17.608 47.913 1.00 13.53 183 ILE A O 1
ATOM 1399 N N . THR A 1 184 ? 19.234 -18.569 46.007 1.00 12.92 184 THR A N 1
ATOM 1400 C CA . THR A 1 184 ? 17.949 -17.885 46.025 1.00 12.89 184 THR A CA 1
ATOM 1401 C C . THR A 1 184 ? 17.080 -18.369 47.187 1.00 12.59 184 THR A C 1
ATOM 1402 O O . THR A 1 184 ? 16.459 -17.557 47.892 1.00 12.57 184 THR A O 1
ATOM 1406 N N . LEU A 1 185 ? 17.059 -19.682 47.419 1.00 12.45 185 LEU A N 1
ATOM 1407 C CA . LEU A 1 185 ? 16.302 -20.231 48.549 1.00 12.21 185 LEU A CA 1
ATOM 1408 C C . LEU A 1 185 ? 16.860 -19.673 49.849 1.00 11.49 185 LEU A C 1
ATOM 1409 O O . LEU A 1 185 ? 16.106 -19.289 50.752 1.00 11.53 185 LEU A O 1
ATOM 1414 N N . GLU A 1 186 ? 18.191 -19.630 49.940 1.00 11.29 186 GLU A N 1
ATOM 1415 C CA . GLU A 1 186 ? 18.861 -19.082 51.113 1.00 11.81 186 GLU A CA 1
ATOM 1416 C C . GLU A 1 186 ? 18.478 -17.623 51.353 1.00 11.66 186 GLU A C 1
ATOM 1417 O O . GLU A 1 186 ? 18.159 -17.246 52.474 1.00 12.23 186 GLU A O 1
ATOM 1423 N N . HIS A 1 187 ? 18.495 -16.808 50.313 1.00 11.75 187 HIS A N 1
ATOM 1424 C CA . HIS A 1 187 ? 18.067 -15.419 50.454 1.00 13.08 187 HIS A CA 1
ATOM 1425 C C . HIS A 1 187 ? 16.630 -15.331 50.966 1.00 12.93 187 HIS A C 1
ATOM 1426 O O . HIS A 1 187 ? 16.336 -14.553 51.875 1.00 13.04 187 HIS A O 1
ATOM 1433 N N . ALA A 1 188 ? 15.735 -16.130 50.404 1.00 12.25 188 ALA A N 1
ATOM 1434 C CA . ALA A 1 188 ? 14.324 -16.058 50.810 1.00 12.14 188 ALA A CA 1
ATOM 1435 C C . ALA A 1 188 ? 14.117 -16.559 52.233 1.00 11.86 188 ALA A C 1
ATOM 1436 O O . ALA A 1 188 ? 13.342 -15.960 52.993 1.00 11.61 188 ALA A O 1
ATOM 1438 N N . LYS A 1 189 ? 14.816 -17.635 52.601 1.00 12.06 189 LYS A N 1
ATOM 1439 C CA . LYS A 1 189 ? 14.682 -18.221 53.933 1.00 13.24 189 LYS A CA 1
ATOM 1440 C C . LYS A 1 189 ? 15.166 -17.276 55.023 1.00 13.64 189 LYS A C 1
ATOM 1441 O O . LYS A 1 189 ? 14.747 -17.401 56.181 1.00 14.65 189 LYS A O 1
ATOM 1447 N N . ASN A 1 190 ? 16.039 -16.342 54.651 1.00 13.49 190 ASN A N 1
ATOM 1448 C CA . ASN A 1 190 ? 16.627 -15.376 55.586 1.00 14.11 190 ASN A CA 1
ATOM 1449 C C . ASN A 1 190 ? 16.103 -13.958 55.403 1.00 14.61 190 ASN A C 1
ATOM 1450 O O . ASN A 1 190 ? 16.697 -12.987 55.879 1.00 15.64 190 ASN A O 1
ATOM 1455 N N . ASN A 1 191 ? 14.956 -13.859 54.735 1.00 14.04 191 ASN A N 1
ATOM 1456 C CA . ASN A 1 191 ? 14.256 -12.597 54.532 1.00 14.28 191 ASN A CA 1
ATOM 1457 C C . ASN A 1 191 ? 13.097 -12.540 55.504 1.00 14.49 191 ASN A C 1
ATOM 1458 O O . ASN A 1 191 ? 12.168 -13.335 55.411 1.00 14.44 191 ASN A O 1
ATOM 1463 N N . ASP A 1 192 ? 13.148 -11.585 56.433 1.00 15.27 192 ASP A N 1
ATOM 1464 C CA . ASP A 1 192 ? 12.184 -11.515 57.532 1.00 15.73 192 ASP A CA 1
ATOM 1465 C C . ASP A 1 192 ? 10.753 -11.197 57.079 1.00 15.21 192 ASP A C 1
ATOM 1466 O O . ASP A 1 192 ? 9.813 -11.387 57.839 1.00 15.69 192 ASP A O 1
ATOM 1471 N N . LYS A 1 193 ? 10.591 -10.677 55.866 1.00 14.16 193 LYS A N 1
ATOM 1472 C CA . LYS A 1 193 ? 9.269 -10.320 55.357 1.00 14.28 193 LYS A CA 1
ATOM 1473 C C . LYS A 1 193 ? 8.635 -11.427 54.514 1.00 13.00 193 LYS A C 1
ATOM 1474 O O . LYS A 1 193 ? 7.548 -11.225 53.965 1.00 12.89 193 LYS A O 1
ATOM 1480 N N . ILE A 1 194 ? 9.309 -12.574 54.401 1.00 12.00 194 ILE A N 1
ATOM 1481 C CA . ILE A 1 194 ? 8.746 -13.748 53.732 1.00 11.67 194 ILE A CA 1
ATOM 1482 C C . ILE A 1 194 ? 8.435 -14.845 54.747 1.00 11.98 194 ILE A C 1
ATOM 1483 O O . ILE A 1 194 ? 9.306 -15.241 55.533 1.00 12.51 194 ILE A O 1
ATOM 1488 N N . GLU A 1 195 ? 7.190 -15.325 54.718 1.00 12.01 195 GLU A N 1
ATOM 1489 C CA . GLU A 1 195 ? 6.753 -16.427 55.550 1.00 12.57 195 GLU A CA 1
ATOM 1490 C C . GLU A 1 195 ? 6.480 -17.612 54.637 1.00 11.78 195 GLU A C 1
ATOM 1491 O O . GLU A 1 195 ? 5.631 -17.537 53.757 1.00 11.41 195 GLU A O 1
ATOM 1497 N N . PHE A 1 196 ? 7.214 -18.696 54.844 1.00 11.68 196 PHE A N 1
ATOM 1498 C CA . PHE A 1 196 ? 7.046 -19.922 54.091 1.00 11.63 196 PHE A CA 1
ATOM 1499 C C . PHE A 1 196 ? 5.867 -20.719 54.608 1.00 11.54 196 PHE A C 1
ATOM 1500 O O . PHE A 1 196 ? 5.786 -21.012 55.800 1.00 12.92 196 PHE A O 1
ATOM 1508 N N . LEU A 1 197 ? 4.969 -21.078 53.701 1.00 10.87 197 LEU A N 1
ATOM 1509 C CA . LEU A 1 197 ? 3.896 -22.025 53.993 1.00 11.13 197 LEU A CA 1
ATOM 1510 C C . LEU A 1 197 ? 4.104 -23.268 53.127 1.00 10.93 197 LEU A C 1
ATOM 1511 O O . LEU A 1 197 ? 3.695 -23.312 51.966 1.00 10.21 197 LEU A O 1
ATOM 1516 N N . THR A 1 198 ? 4.771 -24.271 53.694 1.00 11.42 198 THR A N 1
ATOM 1517 C CA . THR A 1 198 ? 4.998 -25.552 53.049 1.00 12.15 198 THR A CA 1
ATOM 1518 C C . THR A 1 198 ? 4.731 -26.687 54.051 1.00 12.48 198 THR A C 1
ATOM 1519 O O . THR A 1 198 ? 4.910 -26.485 55.253 1.00 13.19 198 THR A O 1
ATOM 1523 N N . PRO A 1 199 ? 4.279 -27.862 53.571 1.00 12.50 199 PRO A N 1
ATOM 1524 C CA . PRO A 1 199 ? 3.796 -28.175 52.240 1.00 12.29 199 PRO A CA 1
ATOM 1525 C C . PRO A 1 199 ? 2.305 -27.864 52.184 1.00 12.62 199 PRO A C 1
ATOM 1526 O O . PRO A 1 199 ? 1.512 -28.442 52.936 1.00 12.26 199 PRO A O 1
ATOM 1530 N N . TYR A 1 200 ? 1.931 -26.912 51.342 1.00 11.99 200 TYR A N 1
ATOM 1531 C CA . TYR A 1 200 ? 0.544 -26.491 51.232 1.00 12.08 200 TYR A CA 1
ATOM 1532 C C . TYR A 1 200 ? 0.076 -26.432 49.800 1.00 11.82 200 TYR A C 1
ATOM 1533 O O . TYR A 1 200 ? 0.870 -26.171 48.882 1.00 11.46 200 TYR A O 1
ATOM 1542 N N . VAL A 1 201 ? -1.228 -26.622 49.635 1.00 12.06 201 VAL A N 1
ATOM 1543 C CA . VAL A 1 201 ? -1.913 -26.351 48.381 1.00 12.28 201 VAL A CA 1
ATOM 1544 C C . VAL A 1 201 ? -2.998 -25.310 48.604 1.00 12.12 201 VAL A C 1
ATOM 1545 O O . VAL A 1 201 ? -3.573 -25.212 49.691 1.00 12.63 201 VAL A O 1
ATOM 1549 N N . VAL A 1 202 ? -3.234 -24.498 47.582 1.00 11.06 202 VAL A N 1
ATOM 1550 C CA . VAL A 1 202 ? -4.331 -23.549 47.605 1.00 11.17 202 VAL A CA 1
ATOM 1551 C C . VAL A 1 202 ? -5.549 -24.217 46.974 1.00 11.24 202 VAL A C 1
ATOM 1552 O O . VAL A 1 202 ? -5.505 -24.642 45.816 1.00 11.52 202 VAL A O 1
ATOM 1556 N N . GLU A 1 203 ? -6.631 -24.308 47.745 1.00 11.37 203 GLU A N 1
ATOM 1557 C CA . GLU A 1 203 ? -7.853 -24.989 47.301 1.00 11.99 203 GLU A CA 1
ATOM 1558 C C . GLU A 1 203 ? -8.839 -24.050 46.640 1.00 11.57 203 GLU A C 1
ATOM 1559 O O . GLU A 1 203 ? -9.614 -24.465 45.789 1.00 11.54 203 GLU A O 1
ATOM 1565 N N . GLU A 1 204 ? -8.834 -22.784 47.033 1.00 11.40 204 GLU A N 1
ATOM 1566 C CA . GLU A 1 204 ? -9.761 -21.821 46.467 1.00 11.67 204 GLU A CA 1
ATOM 1567 C C . GLU A 1 204 ? -9.239 -20.412 46.639 1.00 11.45 204 GLU A C 1
ATOM 1568 O O . GLU A 1 204 ? -8.658 -20.093 47.669 1.00 10.65 204 GLU A O 1
ATOM 1574 N N . ILE A 1 205 ? -9.469 -19.584 45.616 1.00 11.39 205 ILE A N 1
ATOM 1575 C CA . ILE A 1 205 ? -9.218 -18.157 45.650 1.00 11.68 205 ILE A CA 1
ATOM 1576 C C . ILE A 1 205 ? -10.590 -17.504 45.786 1.00 12.12 205 ILE A C 1
ATOM 1577 O O . ILE A 1 205 ? -11.444 -17.676 44.917 1.00 12.32 205 ILE A O 1
ATOM 1582 N N . LYS A 1 206 ? -10.805 -16.791 46.884 1.00 14.02 206 LYS A N 1
ATOM 1583 C CA . LYS A 1 206 ? -12.091 -16.189 47.214 1.00 15.35 206 LYS A CA 1
ATOM 1584 C C . LYS A 1 206 ? -12.018 -14.676 47.097 1.00 15.36 206 LYS A C 1
ATOM 1585 O O . LYS A 1 206 ? -10.964 -14.081 47.299 1.00 14.11 206 LYS A O 1
ATOM 1591 N N . GLY A 1 207 ? -13.142 -14.051 46.777 1.00 16.57 207 GLY A N 1
ATOM 1592 C CA . GLY A 1 207 ? -13.187 -12.605 46.683 1.00 18.23 207 GLY A CA 1
ATOM 1593 C C . GLY A 1 207 ? -14.595 -12.074 46.548 1.00 19.46 207 GLY A C 1
ATOM 1594 O O . GLY A 1 207 ? -15.571 -12.743 46.910 1.00 20.22 207 GLY A O 1
ATOM 1595 N N . ASP A 1 208 ? -14.687 -10.870 46.001 1.00 21.16 208 ASP A N 1
ATOM 1596 C CA . ASP A 1 208 ? -15.960 -10.198 45.787 1.00 22.38 208 ASP A CA 1
ATOM 1597 C C . ASP A 1 208 ? -15.771 -9.222 44.623 1.00 23.35 208 ASP A C 1
ATOM 1598 O O . ASP A 1 208 ? -14.813 -9.355 43.859 1.00 23.94 208 ASP A O 1
ATOM 1603 N N . ALA A 1 209 ? -16.668 -8.250 44.482 1.00 24.10 209 ALA A N 1
ATOM 1604 C CA . ALA A 1 209 ? -16.598 -7.289 43.378 1.00 24.14 209 ALA A CA 1
ATOM 1605 C C . ALA A 1 209 ? -15.289 -6.502 43.338 1.00 24.56 209 ALA A C 1
ATOM 1606 O O . ALA A 1 209 ? -14.855 -6.084 42.263 1.00 25.87 209 ALA A O 1
ATOM 1608 N N . SER A 1 210 ? -14.667 -6.296 44.497 1.00 24.20 210 SER A N 1
ATOM 1609 C CA . SER A 1 210 ? -13.406 -5.558 44.582 1.00 23.27 210 SER A CA 1
ATOM 1610 C C . SER A 1 210 ? -12.200 -6.412 44.166 1.00 22.28 210 SER A C 1
ATOM 1611 O O . SER A 1 210 ? -11.101 -5.882 43.984 1.00 23.60 210 SER A O 1
ATOM 1614 N N . GLY A 1 211 ? -12.405 -7.720 44.022 1.00 20.15 211 GLY A N 1
ATOM 1615 C CA . GLY A 1 211 ? -11.329 -8.631 43.653 1.00 18.24 211 GLY A CA 1
ATOM 1616 C C . GLY A 1 211 ? -11.024 -9.659 44.730 1.00 16.43 211 GLY A C 1
ATOM 1617 O O . GLY A 1 211 ? -11.851 -9.934 45.602 1.00 16.10 211 GLY A O 1
ATOM 1618 N N . VAL A 1 212 ? -9.824 -10.223 44.676 1.00 14.16 212 VAL A N 1
ATOM 1619 C CA . VAL A 1 212 ? -9.413 -11.264 45.635 1.00 13.44 212 VAL A CA 1
ATOM 1620 C C . VAL A 1 212 ? -9.471 -10.722 47.058 1.00 12.67 212 VAL A C 1
ATOM 1621 O O . VAL A 1 212 ? -9.117 -9.563 47.292 1.00 12.62 212 VAL A O 1
ATOM 1625 N N . SER A 1 213 ? -9.945 -11.543 48.000 1.00 12.88 213 SER A N 1
ATOM 1626 C CA . SER A 1 213 ? -9.846 -11.210 49.433 1.00 12.86 213 SER A CA 1
ATOM 1627 C C . SER A 1 213 ? -9.240 -12.271 50.332 1.00 12.43 213 SER A C 1
ATOM 1628 O O . SER A 1 213 ? -8.716 -11.948 51.391 1.00 11.97 213 SER A O 1
ATOM 1631 N N . SER A 1 214 ? -9.304 -13.540 49.952 1.00 12.04 214 SER A N 1
ATOM 1632 C CA . SER A 1 214 ? -8.704 -14.572 50.792 1.00 12.02 214 SER A CA 1
ATOM 1633 C C . SER A 1 214 ? -8.477 -15.840 50.004 1.00 11.43 214 SER A C 1
ATOM 1634 O O . SER A 1 214 ? -9.018 -16.003 48.914 1.00 11.60 214 SER A O 1
ATOM 1637 N N . LEU A 1 215 ? -7.687 -16.728 50.595 1.00 10.68 215 LEU A N 1
ATOM 1638 C CA . LEU A 1 215 ? -7.400 -18.050 50.048 1.00 10.74 215 LEU A CA 1
ATOM 1639 C C . LEU A 1 215 ? -7.815 -19.114 51.045 1.00 10.54 215 LEU A C 1
ATOM 1640 O O . LEU A 1 215 ? -7.687 -18.904 52.245 1.00 10.99 215 LEU A O 1
ATOM 1645 N N . SER A 1 216 ? -8.264 -20.255 50.535 1.00 10.27 216 SER A N 1
ATOM 1646 C CA . SER A 1 216 ? -8.411 -21.464 51.339 1.00 10.38 216 SER A CA 1
ATOM 1647 C C . SER A 1 216 ? -7.188 -22.310 51.064 1.00 10.38 216 SER A C 1
ATOM 1648 O O . SER A 1 216 ? -6.926 -22.642 49.920 1.00 10.09 216 SER A O 1
ATOM 1651 N N . ILE A 1 217 ? -6.421 -22.618 52.106 1.00 10.29 217 ILE A N 1
ATOM 1652 C CA . ILE A 1 217 ? -5.175 -23.359 51.962 1.00 11.36 217 ILE A CA 1
ATOM 1653 C C . ILE A 1 217 ? -5.209 -24.626 52.820 1.00 11.50 217 ILE A C 1
ATOM 1654 O O . ILE A 1 217 ? -5.864 -24.649 53.855 1.00 11.86 217 ILE A O 1
ATOM 1659 N N . LYS A 1 218 ? -4.532 -25.667 52.354 1.00 12.65 218 LYS A N 1
ATOM 1660 C CA . LYS A 1 218 ? -4.477 -26.952 53.050 1.00 13.01 218 LYS A CA 1
ATOM 1661 C C . LYS A 1 218 ? -3.030 -27.356 53.253 1.00 13.15 218 LYS A C 1
ATOM 1662 O O . LYS A 1 218 ? -2.256 -27.362 52.299 1.00 12.39 218 LYS A O 1
ATOM 1668 N N . ASN A 1 219 ? -2.672 -27.679 54.493 1.00 13.46 219 ASN A N 1
ATOM 1669 C CA . ASN A 1 219 ? -1.373 -28.287 54.799 1.00 14.27 219 ASN A CA 1
ATOM 1670 C C . ASN A 1 219 ? -1.481 -29.760 54.426 1.00 15.26 219 ASN A C 1
ATOM 1671 O O . ASN A 1 219 ? -2.289 -30.466 54.999 1.00 16.00 219 ASN A O 1
ATOM 1676 N N . THR A 1 220 ? -0.708 -30.229 53.454 1.00 15.97 220 THR A N 1
ATOM 1677 C CA . THR A 1 220 ? -0.933 -31.573 52.921 1.00 17.01 220 THR A CA 1
ATOM 1678 C C . THR A 1 220 ? -0.221 -32.658 53.719 1.00 18.31 220 THR A C 1
ATOM 1679 O O . THR A 1 220 ? -0.470 -33.848 53.486 1.00 19.78 220 THR A O 1
ATOM 1683 N N . ALA A 1 221 ? 0.656 -32.258 54.634 1.00 18.51 221 ALA A N 1
ATOM 1684 C CA . ALA A 1 221 ? 1.241 -33.192 55.607 1.00 19.38 221 ALA A CA 1
ATOM 1685 C C . ALA A 1 221 ? 0.243 -33.520 56.716 1.00 20.19 221 ALA A C 1
ATOM 1686 O O . ALA A 1 221 ? 0.166 -34.664 57.157 1.00 21.46 221 ALA A O 1
ATOM 1688 N N . THR A 1 222 ? -0.503 -32.518 57.178 1.00 20.18 222 THR A N 1
ATOM 1689 C CA . THR A 1 222 ? -1.411 -32.669 58.325 1.00 20.36 222 THR A CA 1
ATOM 1690 C C . THR A 1 222 ? -2.888 -32.676 57.937 1.00 20.62 222 THR A C 1
ATOM 1691 O O . THR A 1 222 ? -3.751 -33.035 58.750 1.00 21.28 222 THR A O 1
ATOM 1695 N N . ASN A 1 223 ? -3.173 -32.289 56.696 1.00 20.54 223 ASN A N 1
ATOM 1696 C CA . ASN A 1 223 ? -4.531 -32.129 56.183 1.00 20.46 223 ASN A CA 1
ATOM 1697 C C . ASN A 1 223 ? -5.322 -30.987 56.842 1.00 20.39 223 ASN A C 1
ATOM 1698 O O . ASN A 1 223 ? -6.506 -30.833 56.559 1.00 21.33 223 ASN A O 1
ATOM 1703 N N . GLU A 1 224 ? -4.662 -30.146 57.644 1.00 19.65 224 GLU A N 1
ATOM 1704 C CA . GLU A 1 224 ? -5.317 -28.991 58.274 1.00 19.70 224 GLU A CA 1
ATOM 1705 C C . GLU A 1 224 ? -5.574 -27.874 57.254 1.00 18.50 224 GLU A C 1
ATOM 1706 O O . GLU A 1 224 ? -4.652 -27.455 56.561 1.00 18.30 224 GLU A O 1
ATOM 1712 N N . LYS A 1 225 ? -6.811 -27.379 57.214 1.00 17.71 225 LYS A N 1
ATOM 1713 C CA . LYS A 1 225 ? -7.217 -26.303 56.302 1.00 17.30 225 LYS A CA 1
ATOM 1714 C C . LYS A 1 225 ? -7.426 -25.002 57.053 1.00 16.42 225 LYS A C 1
ATOM 1715 O O . LYS A 1 225 ? -7.892 -25.008 58.198 1.00 16.85 225 LYS A O 1
ATOM 1721 N N . ARG A 1 226 ? -7.079 -23.880 56.419 1.00 15.61 226 ARG A N 1
ATOM 1722 C CA . ARG A 1 226 ? -7.367 -22.575 56.997 1.00 15.94 226 ARG A CA 1
ATOM 1723 C C . ARG A 1 226 ? -7.457 -21.472 55.954 1.00 14.70 226 ARG A C 1
ATOM 1724 O O . ARG A 1 226 ? -7.066 -21.655 54.818 1.00 13.32 226 ARG A O 1
ATOM 1732 N N . GLU A 1 227 ? -8.022 -20.345 56.367 1.00 14.34 227 GLU A N 1
ATOM 1733 C CA . GLU A 1 227 ? -8.126 -19.159 55.528 1.00 14.49 227 GLU A CA 1
ATOM 1734 C C . GLU A 1 227 ? -6.891 -18.297 55.683 1.00 13.58 227 GLU A C 1
ATOM 1735 O O . GLU A 1 227 ? -6.417 -18.087 56.796 1.00 15.10 227 GLU A O 1
ATOM 1741 N N . LEU A 1 228 ? -6.392 -17.796 54.561 1.00 13.22 228 LEU A N 1
ATOM 1742 C CA . LEU A 1 228 ? -5.320 -16.814 54.540 1.00 12.90 228 LEU A CA 1
ATOM 1743 C C . LEU A 1 228 ? -5.861 -15.550 53.878 1.00 12.27 228 LEU A C 1
ATOM 1744 O O . LEU A 1 228 ? -6.240 -15.585 52.706 1.00 11.86 228 LEU A O 1
ATOM 1749 N N . VAL A 1 229 ? -5.903 -14.437 54.615 1.00 12.56 229 VAL A N 1
ATOM 1750 C CA . VAL A 1 229 ? -6.489 -13.193 54.119 1.00 12.92 229 VAL A CA 1
ATOM 1751 C C . VAL A 1 229 ? -5.425 -12.342 53.435 1.00 13.00 229 VAL A C 1
ATOM 1752 O O . VAL A 1 229 ? -4.535 -11.817 54.090 1.00 14.24 229 VAL A O 1
ATOM 1756 N N . VAL A 1 230 ? -5.506 -12.263 52.109 1.00 12.51 230 VAL A N 1
ATOM 1757 C CA . VAL A 1 230 ? -4.616 -11.426 51.298 1.00 12.69 230 VAL A CA 1
ATOM 1758 C C . VAL A 1 230 ? -5.413 -10.846 50.134 1.00 12.65 230 VAL A C 1
ATOM 1759 O O . VAL A 1 230 ? -6.277 -11.526 49.598 1.00 12.70 230 VAL A O 1
ATOM 1763 N N . PRO A 1 231 ? -5.132 -9.593 49.747 1.00 12.59 231 PRO A N 1
ATOM 1764 C CA . PRO A 1 231 ? -5.741 -8.997 48.558 1.00 12.39 231 PRO A CA 1
ATOM 1765 C C . PRO A 1 231 ? -5.055 -9.302 47.226 1.00 11.96 231 PRO A C 1
ATOM 1766 O O . PRO A 1 231 ? -5.620 -9.038 46.165 1.00 12.67 231 PRO A O 1
ATOM 1770 N N . GLY A 1 232 ? -3.852 -9.853 47.269 1.00 11.16 232 GLY A N 1
ATOM 1771 C CA . GLY A 1 232 ? -3.090 -10.114 46.048 1.00 10.96 232 GLY A CA 1
ATOM 1772 C C . GLY A 1 232 ? -2.508 -11.507 46.095 1.00 10.27 232 GLY A C 1
ATOM 1773 O O . GLY A 1 232 ? -1.993 -11.918 47.127 1.00 10.75 232 GLY A O 1
ATOM 1774 N N . PHE A 1 233 ? -2.601 -12.228 44.981 1.00 9.69 233 PHE A N 1
ATOM 1775 C CA . PHE A 1 233 ? -2.115 -13.591 44.873 1.00 9.53 233 PHE A CA 1
ATOM 1776 C C . PHE A 1 233 ? -1.361 -13.708 43.566 1.00 9.29 233 PHE A C 1
ATOM 1777 O O . PHE A 1 233 ? -1.948 -13.574 42.508 1.00 10.24 233 PHE A O 1
ATOM 1785 N N . PHE A 1 234 ? -0.064 -13.968 43.659 1.00 8.85 234 PHE A N 1
ATOM 1786 C CA . PHE A 1 234 ? 0.827 -14.087 42.512 1.00 9.09 234 PHE A CA 1
ATOM 1787 C C . PHE A 1 234 ? 1.160 -15.544 42.276 1.00 9.54 234 PHE A C 1
ATOM 1788 O O . PHE A 1 234 ? 1.652 -16.217 43.187 1.00 11.18 234 PHE A O 1
ATOM 1796 N N . ILE A 1 235 ? 0.907 -16.019 41.055 1.00 9.70 235 ILE A N 1
ATOM 1797 C CA . ILE A 1 235 ? 1.062 -17.429 40.701 1.00 9.87 235 ILE A CA 1
ATOM 1798 C C . ILE A 1 235 ? 2.244 -17.591 39.769 1.00 9.81 235 ILE A C 1
ATOM 1799 O O . ILE A 1 235 ? 2.278 -16.990 38.687 1.00 10.29 235 ILE A O 1
ATOM 1804 N N . PHE A 1 236 ? 3.223 -18.389 40.185 1.00 9.55 236 PHE A N 1
ATOM 1805 C CA . PHE A 1 236 ? 4.425 -18.640 39.395 1.00 9.74 236 PHE A CA 1
ATOM 1806 C C . PHE A 1 236 ? 4.692 -20.135 39.401 1.00 9.87 236 PHE A C 1
ATOM 1807 O O . PHE A 1 236 ? 5.598 -20.627 40.096 1.00 10.51 236 PHE A O 1
ATOM 1815 N N . VAL A 1 237 ? 3.886 -20.848 38.619 1.00 10.04 237 VAL A N 1
ATOM 1816 C CA . VAL A 1 237 ? 3.950 -22.307 38.569 1.00 10.42 237 VAL A CA 1
ATOM 1817 C C . VAL A 1 237 ? 4.455 -22.814 37.214 1.00 10.96 237 VAL A C 1
ATOM 1818 O O . VAL A 1 237 ? 4.287 -23.988 36.870 1.00 11.57 237 VAL A O 1
ATOM 1822 N N . GLY A 1 238 ? 5.138 -21.941 36.482 1.00 11.27 238 GLY A N 1
ATOM 1823 C CA . GL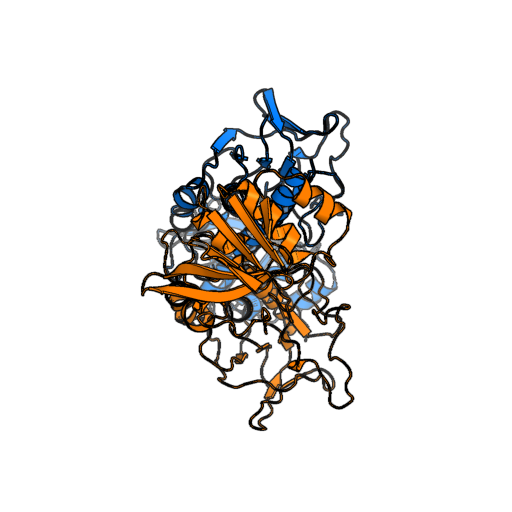Y A 1 238 ? 5.776 -22.314 35.236 1.00 11.54 238 GLY A CA 1
ATOM 1824 C C . GLY A 1 238 ? 5.428 -21.368 34.118 1.00 12.30 238 GLY A C 1
ATOM 1825 O O . GLY A 1 238 ? 4.499 -20.566 34.215 1.00 11.63 238 GLY A O 1
ATOM 1826 N N . TYR A 1 239 ? 6.202 -21.466 33.055 1.00 13.44 239 TYR A N 1
ATOM 1827 C CA . TYR A 1 239 ? 6.112 -20.532 31.944 1.00 14.91 239 TYR A CA 1
ATOM 1828 C C . TYR A 1 239 ? 6.686 -21.178 30.700 1.00 15.76 239 TYR A C 1
ATOM 1829 O O . TYR A 1 239 ? 7.711 -21.851 30.757 1.00 17.19 239 TYR A O 1
ATOM 1838 N N . ASP A 1 240 ? 6.023 -20.975 29.580 1.00 16.92 240 ASP A N 1
ATOM 1839 C CA . ASP A 1 240 ? 6.544 -21.446 28.305 1.00 17.16 240 ASP A CA 1
ATOM 1840 C C . ASP A 1 240 ? 6.470 -20.319 27.288 1.00 16.44 240 ASP A C 1
ATOM 1841 O O . ASP A 1 240 ? 5.412 -19.704 27.156 1.00 15.71 240 ASP A O 1
ATOM 1846 N N . VAL A 1 241 ? 7.570 -20.019 26.585 1.00 15.99 241 VAL A N 1
ATOM 1847 C CA . VAL A 1 241 ? 7.481 -19.098 25.460 1.00 15.01 241 VAL A CA 1
ATOM 1848 C C . VAL A 1 241 ? 6.759 -19.825 24.327 1.00 14.02 241 VAL A C 1
ATOM 1849 O O . VAL A 1 241 ? 6.826 -21.047 24.171 1.00 13.90 241 VAL A O 1
ATOM 1853 N N . ASN A 1 242 ? 6.044 -19.045 23.551 1.00 12.99 242 ASN A N 1
ATOM 1854 C CA . ASN A 1 242 ? 5.206 -19.571 22.484 1.00 12.30 242 ASN A CA 1
ATOM 1855 C C . ASN A 1 242 ? 6.021 -19.702 21.206 1.00 11.56 242 ASN A C 1
ATOM 1856 O O . ASN A 1 242 ? 5.900 -18.885 20.302 1.00 11.66 242 ASN A O 1
ATOM 1861 N N . ASN A 1 243 ? 6.848 -20.746 21.133 1.00 10.36 243 ASN A N 1
ATOM 1862 C CA . ASN A 1 243 ? 7.725 -20.939 19.981 1.00 10.92 243 ASN A CA 1
ATOM 1863 C C . ASN A 1 243 ? 7.278 -22.063 19.047 1.00 10.96 243 ASN A C 1
ATOM 1864 O O . ASN A 1 243 ? 8.032 -22.434 18.157 1.00 11.28 2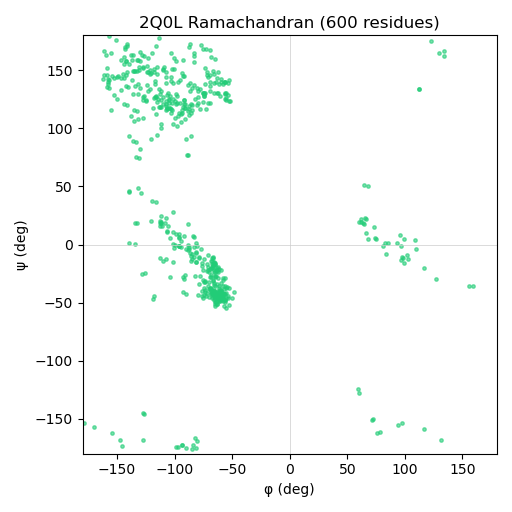43 ASN A O 1
ATOM 1869 N N . ALA A 1 244 ? 6.059 -22.565 19.228 1.00 11.20 244 ALA A N 1
ATOM 1870 C CA . ALA A 1 244 ? 5.537 -23.670 18.396 1.00 11.70 244 ALA A CA 1
ATOM 1871 C C . ALA A 1 244 ? 5.628 -23.410 16.895 1.00 11.75 244 ALA A C 1
ATOM 1872 O O . ALA A 1 244 ? 5.904 -24.341 16.128 1.00 13.02 244 ALA A O 1
ATOM 1874 N N . VAL A 1 245 ? 5.408 -22.169 16.450 1.00 11.48 245 VAL A N 1
ATOM 1875 C CA . VAL A 1 245 ? 5.431 -21.916 14.999 1.00 12.07 245 VAL A CA 1
ATOM 1876 C C . VAL A 1 245 ? 6.808 -22.135 14.371 1.00 12.02 245 VAL A C 1
ATOM 1877 O O . VAL A 1 245 ? 6.916 -22.244 13.152 1.00 12.08 245 VAL A O 1
ATOM 1881 N N . LEU A 1 246 ? 7.861 -22.187 15.182 1.00 12.37 246 LEU A N 1
ATOM 1882 C CA . LEU A 1 246 ? 9.208 -22.401 14.668 1.00 13.95 246 LEU A CA 1
ATOM 1883 C C . LEU A 1 246 ? 9.479 -23.854 14.271 1.00 14.89 246 LEU A C 1
ATOM 1884 O O . LEU A 1 246 ? 10.459 -24.108 13.584 1.00 14.82 246 LEU A O 1
ATOM 1889 N N . LYS A 1 247 ? 8.634 -24.783 14.717 1.00 16.62 247 LYS A N 1
ATOM 1890 C CA . LYS A 1 247 ? 8.895 -26.223 14.562 1.00 18.38 247 LYS A CA 1
ATOM 1891 C C . LYS A 1 247 ? 8.533 -26.648 13.141 1.00 19.33 247 LYS A C 1
ATOM 1892 O O . LYS A 1 247 ? 7.395 -26.479 12.710 1.00 18.84 247 LYS A O 1
ATOM 1898 N N . GLN A 1 248 ? 9.511 -27.196 12.426 1.00 21.20 248 GLN A N 1
ATOM 1899 C CA . GLN A 1 248 ? 9.341 -27.534 11.007 1.00 22.61 248 GLN A CA 1
ATOM 1900 C C . GLN A 1 248 ? 8.748 -28.914 10.813 1.00 24.29 2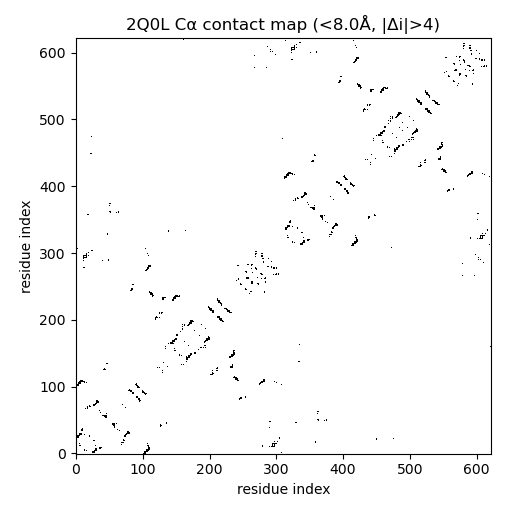48 GLN A C 1
ATOM 1901 O O . GLN A 1 248 ? 8.576 -29.669 11.762 1.00 24.56 248 GLN A O 1
ATOM 1907 N N . GLU A 1 249 ? 8.423 -29.227 9.564 1.00 26.22 249 GLU A N 1
ATOM 1908 C CA . GLU A 1 249 ? 7.875 -30.535 9.228 1.00 27.12 249 GLU A CA 1
ATOM 1909 C C . GLU A 1 249 ? 8.831 -31.645 9.672 1.00 27.82 249 GLU A C 1
ATOM 1910 O O . GLU A 1 249 ? 8.390 -32.684 10.162 1.00 28.93 249 GLU A O 1
ATOM 1916 N N . ASP A 1 250 ? 10.134 -31.403 9.528 1.00 28.35 250 ASP A N 1
ATOM 1917 C CA . ASP A 1 250 ? 11.166 -32.377 9.927 1.00 28.41 250 ASP A CA 1
ATOM 1918 C C . ASP A 1 250 ? 11.610 -32.237 11.389 1.00 28.59 250 ASP A C 1
ATOM 1919 O O . ASP A 1 250 ? 12.672 -32.737 11.766 1.00 28.57 250 ASP A O 1
ATOM 1924 N N . ASN A 1 251 ? 10.796 -31.544 12.191 1.00 28.26 251 ASN A N 1
ATOM 1925 C CA . ASN A 1 251 ? 11.032 -31.332 13.627 1.00 27.94 251 ASN A CA 1
ATOM 1926 C C . ASN A 1 251 ? 12.232 -30.437 13.968 1.00 27.52 251 ASN A C 1
ATOM 1927 O O . ASN A 1 251 ? 12.545 -30.256 15.146 1.00 28.10 251 ASN A O 1
ATOM 1932 N N . SER A 1 252 ? 12.882 -29.854 12.959 1.00 26.41 252 SER A N 1
ATOM 1933 C CA . SER A 1 252 ? 13.921 -28.854 13.200 1.00 25.42 252 SER A CA 1
ATOM 1934 C C . SER A 1 252 ? 13.267 -27.533 13.608 1.00 24.26 252 SER A C 1
ATOM 1935 O O . SER A 1 252 ? 12.053 -27.370 13.482 1.00 24.13 252 SER A O 1
ATOM 1938 N N . MET A 1 253 ? 14.087 -26.605 14.083 1.00 23.09 253 MET A N 1
ATOM 1939 C CA . MET A 1 253 ? 13.617 -25.283 14.500 1.00 22.41 253 MET A CA 1
ATOM 1940 C C . MET A 1 253 ? 14.073 -24.253 13.480 1.00 20.86 253 MET A C 1
ATOM 1941 O O . MET A 1 253 ? 15.196 -24.309 12.981 1.00 20.46 253 MET A O 1
ATOM 1946 N N . LEU A 1 254 ? 13.183 -23.317 13.159 1.00 18.80 254 LEU A N 1
ATOM 1947 C CA . LEU A 1 254 ? 13.425 -22.343 12.096 1.00 18.28 254 LEU A CA 1
ATOM 1948 C C . LEU A 1 254 ? 14.659 -21.479 12.326 1.00 17.49 254 LEU A C 1
ATOM 1949 O O . LEU A 1 254 ? 15.392 -21.183 11.395 1.00 17.91 254 LEU A O 1
ATOM 1954 N N . CYS A 1 255 ? 14.874 -21.052 13.567 1.00 16.22 255 CYS A N 1
ATOM 1955 C CA . CYS A 1 255 ? 15.991 -20.176 13.883 1.00 15.85 255 CYS A CA 1
ATOM 1956 C C . CYS A 1 255 ? 16.587 -20.565 15.229 1.00 15.21 255 CYS A C 1
ATOM 1957 O O . CYS A 1 255 ? 16.040 -21.410 15.937 1.00 15.46 255 CYS A O 1
ATOM 1960 N N . LYS A 1 256 ? 17.713 -19.948 15.560 1.00 15.08 256 LYS A N 1
ATOM 1961 C CA . LYS A 1 256 ? 18.423 -20.206 16.807 1.00 15.42 256 LYS A CA 1
ATOM 1962 C C . LYS A 1 256 ? 17.636 -19.688 18.023 1.00 14.80 256 LYS A C 1
ATOM 1963 O O . LYS A 1 256 ? 17.156 -18.538 18.051 1.00 14.15 256 LYS A O 1
ATOM 1969 N N . CYS A 1 257 ? 17.518 -20.548 19.024 1.00 14.71 257 CYS A N 1
ATOM 1970 C CA . CYS A 1 257 ? 16.849 -20.233 20.281 1.00 14.75 257 CYS A CA 1
ATOM 1971 C C . CYS A 1 257 ? 17.786 -20.531 21.447 1.00 14.65 257 CYS A C 1
ATOM 1972 O O . CYS A 1 257 ? 18.771 -21.267 21.285 1.00 15.42 257 CYS A O 1
ATOM 1975 N N . ASP A 1 258 ? 17.481 -19.976 22.617 1.00 14.00 258 ASP A N 1
ATOM 1976 C CA . ASP A 1 258 ? 18.266 -20.252 23.816 1.00 14.38 258 ASP A CA 1
ATOM 1977 C C . ASP A 1 258 ? 17.790 -21.536 24.480 1.00 14.44 258 ASP A C 1
ATOM 1978 O O . ASP A 1 258 ? 16.966 -22.265 23.926 1.00 14.27 258 ASP A O 1
ATOM 1983 N N . GLU A 1 259 ? 18.313 -21.821 25.669 1.00 15.39 259 GLU A N 1
ATOM 1984 C CA . GLU A 1 259 ? 18.038 -23.076 26.359 1.00 16.74 259 GLU A CA 1
ATOM 1985 C C . GLU A 1 259 ? 16.564 -23.255 26.722 1.00 15.76 259 GLU A C 1
ATOM 1986 O O . GLU A 1 259 ? 16.131 -24.370 27.004 1.00 16.45 259 GLU A O 1
ATOM 1992 N N . TYR A 1 260 ? 15.814 -22.147 26.763 1.00 15.41 260 TYR A N 1
ATOM 1993 C CA . TYR A 1 260 ? 14.390 -22.164 27.116 1.00 15.21 260 TYR A CA 1
ATOM 1994 C C . TYR A 1 260 ? 13.474 -22.085 25.910 1.00 14.29 260 TYR A C 1
ATOM 1995 O O . TYR A 1 260 ? 12.259 -22.137 26.059 1.00 15.36 260 TYR A O 1
ATOM 2004 N N . GLY A 1 261 ? 14.042 -21.943 24.720 1.00 13.24 261 GLY A N 1
ATOM 2005 C CA . GLY A 1 261 ? 13.224 -21.850 23.522 1.00 12.63 261 GLY A CA 1
ATOM 2006 C C . GLY A 1 261 ? 12.964 -20.420 23.052 1.00 11.89 261 GLY A C 1
ATOM 2007 O O . GLY A 1 261 ? 12.327 -20.233 22.026 1.00 11.60 261 GLY A O 1
ATOM 2008 N N . SER A 1 262 ? 13.471 -19.418 23.772 1.00 11.76 262 SER A N 1
ATOM 2009 C CA . SER A 1 262 ? 13.333 -18.026 23.353 1.00 11.59 262 SER A CA 1
ATOM 2010 C C . SER A 1 262 ? 14.204 -17.747 22.140 1.00 11.32 262 SER A C 1
ATOM 2011 O O . SER A 1 262 ? 15.317 -18.266 22.014 1.00 11.88 262 SER A O 1
ATOM 2014 N N . ILE A 1 263 ? 13.719 -16.909 21.237 1.00 10.69 263 ILE A N 1
ATOM 2015 C CA . ILE A 1 263 ? 14.426 -16.643 20.001 1.00 10.54 263 ILE A CA 1
ATOM 2016 C C . ILE A 1 263 ? 15.619 -15.731 20.251 1.00 10.74 263 ILE A C 1
ATOM 2017 O O . ILE A 1 263 ? 15.477 -14.704 20.899 1.00 10.70 263 ILE A O 1
ATOM 2022 N N . VAL A 1 264 ? 16.792 -16.109 19.746 1.00 11.41 264 VAL A N 1
ATOM 2023 C CA . VAL A 1 264 ? 17.970 -15.257 19.834 1.00 11.30 264 VAL A CA 1
ATOM 2024 C C . VAL A 1 264 ? 17.830 -14.122 18.831 1.00 11.39 264 VAL A C 1
ATOM 2025 O O . VAL A 1 264 ? 17.531 -14.340 17.651 1.00 11.60 264 VAL A O 1
ATOM 2029 N N . VAL A 1 265 ? 18.041 -12.902 19.304 1.00 11.73 265 VAL A N 1
ATOM 2030 C CA . VAL A 1 265 ? 18.063 -11.730 18.460 1.00 11.90 265 VAL A CA 1
ATOM 2031 C C . VAL A 1 265 ? 19.274 -10.882 18.793 1.00 12.23 265 VAL A C 1
ATOM 2032 O O . VAL A 1 265 ? 19.837 -11.005 19.885 1.00 12.76 265 VAL A O 1
ATOM 2036 N N . ASP A 1 266 ? 19.673 -10.041 17.847 1.00 12.41 266 ASP A N 1
ATOM 2037 C CA . ASP A 1 266 ? 20.623 -8.966 18.109 1.00 13.02 266 ASP A CA 1
ATOM 2038 C C . ASP A 1 266 ? 19.877 -7.665 18.437 1.00 12.84 266 ASP A C 1
ATOM 2039 O O . ASP A 1 266 ? 18.652 -7.672 18.591 1.00 12.51 266 ASP A O 1
ATOM 2044 N N . PHE A 1 267 ? 20.594 -6.549 18.546 1.00 13.82 267 PHE A N 1
ATOM 2045 C CA . PHE A 1 267 ? 19.945 -5.297 18.940 1.00 14.23 267 PHE A CA 1
ATOM 2046 C C . PHE A 1 267 ? 19.032 -4.732 17.853 1.00 14.38 267 PHE A C 1
ATOM 2047 O O . PHE A 1 267 ? 18.327 -3.753 18.092 1.00 15.75 267 PHE A O 1
ATOM 2055 N N . SER A 1 268 ? 19.085 -5.310 16.656 1.00 13.86 268 SER A N 1
ATOM 2056 C CA . SER A 1 268 ? 18.190 -4.951 15.556 1.00 13.32 268 SER A CA 1
ATOM 2057 C C . SER A 1 268 ? 16.985 -5.893 15.460 1.00 12.24 268 SER A C 1
ATOM 2058 O O . SER A 1 268 ? 16.203 -5.803 14.514 1.00 11.91 268 SER A O 1
ATOM 2061 N N . MET A 1 269 ? 16.863 -6.796 16.435 1.00 11.06 269 MET A N 1
ATOM 2062 C CA . MET A 1 269 ? 15.814 -7.829 16.474 1.00 10.99 269 MET A CA 1
ATOM 2063 C C . MET A 1 269 ? 15.948 -8.849 15.333 1.00 11.12 269 MET A C 1
ATOM 2064 O O . MET A 1 269 ? 14.984 -9.561 15.004 1.00 11.11 269 MET A O 1
ATOM 2069 N N . LYS A 1 270 ? 17.156 -8.966 14.788 1.00 11.59 270 LYS A N 1
ATOM 2070 C CA . LYS A 1 270 ? 17.428 -9.941 13.725 1.00 12.74 270 LYS A CA 1
ATOM 2071 C C . LYS A 1 270 ? 17.717 -11.314 14.312 1.00 12.45 270 LYS A C 1
ATOM 2072 O O . LYS A 1 270 ? 18.443 -11.427 15.292 1.00 11.81 270 LYS A O 1
ATOM 2078 N N . THR A 1 271 ? 17.155 -12.359 13.702 1.00 12.48 271 THR A N 1
ATOM 2079 C CA . THR A 1 271 ? 17.509 -13.740 14.028 1.00 12.76 271 THR A CA 1
ATOM 2080 C C . THR A 1 271 ? 18.663 -14.130 13.111 1.00 13.72 271 THR A C 1
ATOM 2081 O O . THR A 1 271 ? 19.161 -13.303 12.350 1.00 14.79 271 THR A O 1
ATOM 2085 N N . ASN A 1 272 ? 19.072 -15.393 13.174 1.00 14.06 272 ASN A N 1
ATOM 2086 C CA . ASN A 1 272 ? 20.123 -15.894 12.275 1.00 14.21 272 ASN A CA 1
ATOM 2087 C C . ASN A 1 272 ? 19.609 -16.267 10.892 1.00 14.68 272 ASN A C 1
ATOM 2088 O O . ASN A 1 272 ? 20.404 -16.716 10.064 1.00 15.56 272 ASN A O 1
ATOM 2093 N N . VAL A 1 273 ? 18.315 -16.088 10.637 1.00 14.31 273 VAL A N 1
ATOM 2094 C CA . VAL A 1 273 ? 17.708 -16.353 9.335 1.00 14.65 273 VAL A CA 1
ATOM 2095 C C . VAL A 1 273 ? 17.390 -15.041 8.624 1.00 14.62 273 VAL A C 1
ATOM 2096 O O . VAL A 1 273 ? 16.763 -14.138 9.196 1.00 14.13 273 VAL A O 1
ATOM 2100 N N . GLN A 1 274 ? 17.807 -14.929 7.366 1.00 14.92 274 GLN A N 1
ATOM 2101 C CA . GLN A 1 274 ? 17.577 -13.713 6.609 1.00 15.88 274 GLN A CA 1
ATOM 2102 C C . GLN A 1 274 ? 16.086 -13.463 6.423 1.00 14.57 274 GLN A C 1
ATOM 2103 O O . GLN A 1 274 ? 15.344 -14.345 6.010 1.00 14.66 274 GLN A O 1
ATOM 2109 N N . GLY A 1 275 ? 15.653 -12.248 6.728 1.00 13.18 275 GLY A N 1
ATOM 2110 C CA . GLY A 1 275 ? 14.264 -11.869 6.541 1.00 12.65 275 GLY A CA 1
ATOM 2111 C C . GLY A 1 275 ? 13.357 -12.231 7.708 1.00 11.61 275 GLY A C 1
ATOM 2112 O O . GLY A 1 275 ? 12.162 -11.986 7.630 1.00 11.47 275 GLY A O 1
ATOM 2113 N N . LEU A 1 276 ? 13.925 -12.818 8.763 1.00 11.47 276 LEU A N 1
ATOM 2114 C CA . LEU A 1 276 ? 13.162 -13.277 9.932 1.00 10.83 276 LEU A CA 1
ATOM 2115 C C . LEU A 1 276 ? 13.645 -12.495 11.160 1.00 10.67 276 LEU A C 1
ATOM 2116 O O . LEU A 1 276 ? 14.842 -12.458 11.469 1.00 10.48 276 LEU A O 1
ATOM 2121 N N . PHE A 1 277 ? 12.686 -11.874 11.841 1.00 10.11 277 PHE A N 1
ATOM 2122 C CA . PHE A 1 277 ? 12.931 -11.002 12.993 1.00 9.73 277 PHE A CA 1
ATOM 2123 C C . PHE A 1 277 ? 11.996 -11.455 14.110 1.00 9.38 277 PHE A C 1
ATOM 2124 O O . PHE A 1 277 ? 11.068 -12.224 13.878 1.00 8.29 277 PHE A O 1
ATOM 2132 N N . ALA A 1 278 ? 12.258 -11.003 15.336 1.00 8.68 278 ALA A N 1
ATOM 2133 C CA . ALA A 1 278 ? 11.397 -11.366 16.467 1.00 8.96 278 ALA A CA 1
ATOM 2134 C C . ALA A 1 278 ? 11.254 -10.195 17.400 1.00 8.88 278 ALA A C 1
ATOM 2135 O O . ALA A 1 278 ? 12.103 -9.317 17.426 1.00 9.87 278 ALA A O 1
ATOM 2137 N N . ALA A 1 279 ? 10.189 -10.204 18.185 1.00 7.77 279 ALA A N 1
ATOM 2138 C CA . ALA A 1 279 ? 9.896 -9.052 19.026 1.00 7.90 279 ALA A CA 1
ATOM 2139 C C . ALA A 1 279 ? 9.007 -9.455 20.180 1.00 7.31 279 ALA A C 1
ATOM 2140 O O . ALA A 1 279 ? 8.080 -10.235 20.001 1.00 7.24 279 ALA A O 1
ATOM 2142 N N . GLY A 1 280 ? 9.283 -8.907 21.365 1.00 7.21 280 GLY A N 1
ATOM 2143 C CA . GLY A 1 280 ? 8.412 -9.098 22.524 1.00 7.51 280 GLY A CA 1
ATOM 2144 C C . GLY A 1 280 ? 8.880 -10.264 23.391 1.00 7.24 280 GLY A C 1
ATOM 2145 O O . GLY A 1 280 ? 10.053 -10.628 23.396 1.00 7.51 280 GLY A O 1
ATOM 2146 N N . ASP A 1 281 ? 7.954 -10.852 24.132 1.00 7.59 281 ASP A N 1
ATOM 2147 C CA . ASP A 1 281 ? 8.305 -11.855 25.140 1.00 8.47 281 ASP A CA 1
ATOM 2148 C C . ASP A 1 281 ? 8.900 -13.128 24.546 1.00 8.31 281 ASP A C 1
ATOM 2149 O O . ASP A 1 281 ? 9.511 -13.915 25.255 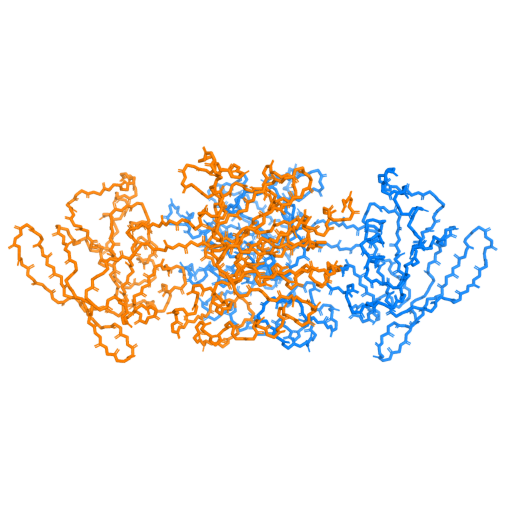1.00 10.08 281 ASP A O 1
ATOM 2154 N N . ILE A 1 282 ? 8.727 -13.323 23.243 1.00 8.19 282 ILE A N 1
ATOM 2155 C CA . ILE A 1 282 ? 9.308 -14.481 22.564 1.00 8.32 282 ILE A CA 1
ATOM 2156 C C . ILE A 1 282 ? 10.845 -14.437 22.463 1.00 8.57 282 ILE A C 1
ATOM 2157 O O . ILE A 1 282 ? 11.475 -15.491 22.277 1.00 9.18 282 ILE A O 1
ATOM 2162 N N . ARG A 1 283 ? 11.459 -13.259 22.581 1.00 9.07 283 ARG A N 1
ATOM 2163 C CA . ARG A 1 283 ? 12.908 -13.152 22.367 1.00 9.08 283 ARG A CA 1
ATOM 2164 C C . ARG A 1 283 ? 13.726 -13.135 23.654 1.00 9.25 283 ARG A C 1
ATOM 2165 O O . ARG A 1 283 ? 13.218 -12.849 24.733 1.00 9.41 283 ARG A O 1
ATOM 2173 N N . ILE A 1 284 ? 14.996 -13.496 23.524 1.00 9.41 284 ILE A N 1
ATOM 2174 C CA . ILE A 1 284 ? 15.865 -13.628 24.686 1.00 10.06 284 ILE A CA 1
ATOM 2175 C C . ILE A 1 284 ? 15.921 -12.345 25.516 1.00 10.32 284 ILE A C 1
ATOM 2176 O O . ILE A 1 284 ? 15.998 -11.254 24.968 1.00 10.19 284 ILE A O 1
ATOM 2181 N N . PHE A 1 285 ? 15.912 -12.506 26.838 1.00 10.84 285 PHE A N 1
ATOM 2182 C CA . PHE A 1 285 ? 16.023 -11.395 27.794 1.00 11.43 285 PHE A CA 1
ATOM 2183 C C . PHE A 1 285 ? 14.868 -10.397 27.734 1.00 11.18 285 PHE A C 1
ATOM 2184 O O . PHE A 1 285 ? 14.977 -9.288 28.245 1.00 11.56 285 PHE A O 1
ATOM 2192 N N . ALA A 1 286 ? 13.736 -10.790 27.152 1.00 10.87 286 ALA A N 1
ATOM 2193 C CA . ALA A 1 286 ? 12.561 -9.911 27.144 1.00 11.23 286 ALA A CA 1
ATOM 2194 C C . ALA A 1 286 ? 12.173 -9.514 28.569 1.00 10.97 286 ALA A C 1
ATOM 2195 O O . ALA A 1 286 ? 12.008 -10.366 29.433 1.00 12.19 286 ALA A O 1
ATOM 2197 N N . PRO A 1 287 ? 12.068 -8.203 28.851 1.00 10.50 287 PRO A N 1
ATOM 2198 C CA . PRO A 1 287 ? 11.594 -7.821 30.182 1.00 11.06 287 PRO A CA 1
ATOM 2199 C C . PRO A 1 287 ? 10.132 -8.118 30.556 1.00 11.73 287 PRO A C 1
ATOM 2200 O O . PRO A 1 287 ? 9.768 -8.009 31.733 1.00 13.57 287 PRO A O 1
ATOM 2204 N N . LYS A 1 288 ? 9.307 -8.442 29.576 1.00 10.95 288 LYS A N 1
ATOM 2205 C CA . LYS A 1 288 ? 7.882 -8.788 29.761 1.00 11.24 288 LYS A CA 1
ATOM 2206 C C . LYS A 1 288 ? 7.053 -7.581 30.211 1.00 9.52 288 LYS A C 1
ATOM 2207 O O . LYS A 1 288 ? 6.285 -7.632 31.167 1.00 9.54 288 LYS A O 1
ATOM 2213 N N . GLN A 1 289 ? 7.216 -6.492 29.464 1.00 8.44 289 GLN A N 1
ATOM 2214 C CA . GLN A 1 289 ? 6.471 -5.257 29.693 1.00 8.19 289 GLN A CA 1
ATOM 2215 C C . GLN A 1 289 ? 5.966 -4.748 28.352 1.00 7.25 289 GLN A C 1
ATOM 2216 O O . GLN A 1 289 ? 6.615 -4.928 27.337 1.00 8.21 289 GLN A O 1
ATOM 2222 N N . VAL A 1 290 ? 4.823 -4.077 28.343 1.00 7.32 290 VAL A N 1
ATOM 2223 C CA . VAL A 1 290 ? 4.261 -3.567 27.086 1.00 7.65 290 VAL A CA 1
ATOM 2224 C C . VAL A 1 290 ? 5.226 -2.614 26.399 1.00 7.09 290 VAL A C 1
ATOM 2225 O O . VAL A 1 290 ? 5.404 -2.680 25.188 1.00 7.75 290 VAL A O 1
ATOM 2229 N N . VAL A 1 291 ? 5.859 -1.706 27.144 1.00 6.81 291 VAL A N 1
ATOM 2230 C CA . VAL A 1 291 ? 6.717 -0.728 26.488 1.00 7.67 291 VAL A CA 1
ATOM 2231 C C . VAL A 1 291 ? 7.913 -1.417 25.840 1.00 7.19 291 VAL A C 1
ATOM 2232 O O . VAL A 1 291 ? 8.350 -1.027 24.758 1.00 7.36 291 VAL A O 1
ATOM 2236 N N . CYS A 1 292 ? 8.415 -2.472 26.484 1.00 6.78 292 CYS A N 1
ATOM 2237 C CA . CYS A 1 292 ? 9.530 -3.231 25.942 1.00 7.47 292 CYS A CA 1
ATOM 2238 C C . CYS A 1 292 ? 9.123 -4.026 24.710 1.00 6.97 292 CYS A C 1
ATOM 2239 O O . CYS A 1 292 ? 9.824 -4.021 23.683 1.00 8.20 292 CYS A O 1
ATOM 2242 N N . ALA A 1 293 ? 7.975 -4.687 24.792 1.00 6.89 293 ALA A N 1
ATOM 2243 C CA . ALA A 1 293 ? 7.453 -5.406 23.642 1.00 7.33 293 ALA A CA 1
ATOM 2244 C C . ALA A 1 293 ? 7.220 -4.459 22.454 1.00 7.15 293 ALA A C 1
ATOM 2245 O O . ALA A 1 293 ? 7.600 -4.760 21.308 1.00 7.42 293 ALA A O 1
ATOM 2247 N N . ALA A 1 294 ? 6.624 -3.305 22.719 1.00 7.06 294 ALA A N 1
ATOM 2248 C CA . ALA A 1 294 ? 6.371 -2.319 21.680 1.00 6.95 294 ALA A CA 1
ATOM 2249 C C . ALA A 1 294 ? 7.675 -1.790 21.082 1.00 6.84 294 ALA A C 1
ATOM 2250 O O . ALA A 1 294 ? 7.782 -1.596 19.879 1.00 6.92 294 ALA A O 1
ATOM 2252 N N . SER A 1 295 ? 8.675 -1.553 21.919 1.00 6.72 295 SER A N 1
ATOM 2253 C CA . SER A 1 295 ? 9.989 -1.139 21.418 1.00 7.09 295 SER A CA 1
ATOM 2254 C C . SER A 1 295 ? 10.600 -2.182 20.477 1.00 7.10 295 SER A C 1
ATOM 2255 O O . SER A 1 295 ? 11.111 -1.862 19.392 1.00 7.97 295 SER A O 1
ATOM 2258 N N . ASP A 1 296 ? 10.529 -3.435 20.878 1.00 7.65 296 ASP A N 1
ATOM 2259 C CA . ASP A 1 296 ? 11.024 -4.513 20.020 1.00 7.54 296 ASP A CA 1
ATOM 2260 C C . ASP A 1 296 ? 10.272 -4.530 18.691 1.00 7.53 296 ASP A C 1
ATOM 2261 O O . ASP A 1 296 ? 10.870 -4.753 17.649 1.00 8.17 296 ASP A O 1
ATOM 2266 N N . GLY A 1 297 ? 8.951 -4.368 18.732 1.00 6.82 297 GLY A N 1
ATOM 2267 C CA . GLY A 1 297 ? 8.167 -4.371 17.495 1.00 7.47 297 GLY A CA 1
ATOM 2268 C C . GLY A 1 297 ? 8.602 -3.261 16.563 1.00 7.50 297 GLY A C 1
ATOM 2269 O O . GLY A 1 297 ? 8.763 -3.457 15.359 1.00 8.24 297 GLY A O 1
ATOM 2270 N N . ALA A 1 298 ? 8.805 -2.080 17.123 1.00 7.89 298 ALA A N 1
ATOM 2271 C CA . ALA A 1 298 ? 9.274 -0.934 16.346 1.00 7.92 298 ALA A CA 1
ATOM 2272 C C . ALA A 1 298 ? 10.628 -1.223 15.718 1.00 8.29 298 ALA A C 1
ATOM 2273 O O . ALA A 1 298 ? 10.842 -0.960 14.513 1.00 9.23 298 ALA A O 1
ATOM 2275 N N . THR A 1 299 ? 11.529 -1.781 16.517 1.00 9.01 299 THR A N 1
ATOM 2276 C CA . THR A 1 299 ? 12.889 -2.104 16.073 1.00 9.23 299 THR A CA 1
ATOM 2277 C C . THR A 1 299 ? 12.886 -3.170 14.962 1.00 9.04 299 THR A C 1
ATOM 2278 O O . THR A 1 299 ? 13.571 -3.027 13.932 1.00 9.85 299 THR A O 1
ATOM 2282 N N . ALA A 1 300 ? 12.096 -4.217 15.156 1.00 8.95 300 ALA A N 1
ATOM 2283 C CA . ALA A 1 300 ? 11.952 -5.264 14.153 1.00 8.72 300 ALA A CA 1
ATOM 2284 C C . ALA A 1 300 ? 11.383 -4.713 12.859 1.00 8.80 300 ALA A C 1
ATOM 2285 O O . ALA A 1 300 ? 11.820 -5.088 11.751 1.00 9.71 300 ALA A O 1
ATOM 2287 N N . ALA A 1 301 ? 10.399 -3.823 12.966 1.00 9.08 301 ALA A N 1
ATOM 2288 C CA . ALA A 1 301 ? 9.820 -3.200 11.771 1.00 9.54 301 ALA A CA 1
ATOM 2289 C C . ALA A 1 301 ? 10.865 -2.356 11.036 1.00 9.30 301 ALA A C 1
ATOM 2290 O O . ALA A 1 301 ? 10.926 -2.368 9.805 1.00 10.37 301 ALA A O 1
ATOM 2292 N N . LEU A 1 302 ? 11.685 -1.602 11.765 1.00 10.42 302 LEU A N 1
ATOM 2293 C CA . LEU A 1 302 ? 12.752 -0.818 11.124 1.00 10.73 302 LEU A CA 1
ATOM 2294 C C . LEU A 1 302 ? 13.702 -1.745 10.370 1.00 10.46 302 LEU A C 1
ATOM 2295 O O . LEU A 1 302 ? 14.149 -1.437 9.264 1.00 11.35 302 LEU A O 1
ATOM 2300 N N . SER A 1 303 ? 13.997 -2.896 10.948 1.00 9.98 303 SER A N 1
ATOM 2301 C CA . SER A 1 303 ? 14.871 -3.865 10.295 1.00 10.93 303 SER A CA 1
ATOM 2302 C C . SER A 1 303 ? 14.206 -4.509 9.065 1.00 10.89 303 SER A C 1
ATOM 2303 O O . SER A 1 303 ? 14.866 -4.750 8.046 1.00 11.29 303 SER A O 1
ATOM 2306 N N . VAL A 1 304 ? 12.902 -4.769 9.147 1.00 10.29 304 VAL A N 1
ATOM 2307 C CA . VAL A 1 304 ? 12.131 -5.240 7.998 1.00 10.96 304 VAL A CA 1
ATOM 2308 C C . VAL A 1 304 ? 12.192 -4.227 6.854 1.00 11.12 304 VAL A C 1
ATOM 2309 O O . VAL A 1 304 ? 12.399 -4.583 5.696 1.00 11.83 304 VAL A O 1
ATOM 2313 N N . ILE A 1 305 ? 12.016 -2.958 7.181 1.00 11.78 305 ILE A N 1
ATOM 2314 C CA . ILE A 1 305 ? 12.018 -1.910 6.163 1.00 12.46 305 ILE A CA 1
ATOM 2315 C C . ILE A 1 305 ? 13.356 -1.895 5.436 1.00 12.80 305 ILE A C 1
ATOM 2316 O O . ILE A 1 305 ? 13.409 -1.843 4.200 1.00 13.26 305 ILE A O 1
ATOM 2321 N N . SER A 1 306 ? 14.450 -1.973 6.185 1.00 13.52 306 SER A N 1
ATOM 2322 C CA . SER A 1 306 ? 15.781 -1.980 5.573 1.00 14.67 306 SER A CA 1
ATOM 2323 C C . SER A 1 306 ? 15.980 -3.240 4.742 1.00 14.86 306 SER A C 1
ATOM 2324 O O . SER A 1 306 ? 16.552 -3.184 3.644 1.00 15.74 306 SER A O 1
ATOM 2327 N N . TYR A 1 307 ? 15.508 -4.372 5.251 1.00 14.15 307 TYR A N 1
ATOM 2328 C CA . TYR A 1 307 ? 15.636 -5.644 4.556 1.00 14.71 307 TYR A CA 1
ATOM 2329 C C . TYR A 1 307 ? 14.924 -5.622 3.216 1.00 14.83 307 TYR A C 1
ATOM 2330 O O . TYR A 1 307 ? 15.485 -6.085 2.204 1.00 14.94 307 TYR A O 1
ATOM 2339 N N . LEU A 1 308 ? 13.703 -5.099 3.202 1.00 15.34 308 LEU A N 1
ATOM 2340 C CA . LEU A 1 308 ? 12.872 -5.076 1.997 1.00 16.78 308 LEU A CA 1
ATOM 2341 C C . LEU A 1 308 ? 13.425 -4.132 0.938 1.00 18.31 308 LEU A C 1
ATOM 2342 O O . LEU A 1 308 ? 13.203 -4.340 -0.252 1.00 19.11 308 LEU A O 1
ATOM 2347 N N . GLU A 1 309 ? 14.136 -3.098 1.362 1.00 20.16 309 GLU A N 1
ATOM 2348 C CA . GLU A 1 309 ? 14.735 -2.157 0.417 1.00 21.92 309 GLU A CA 1
ATOM 2349 C C . GLU A 1 309 ? 15.804 -2.854 -0.414 1.00 23.53 309 GLU A C 1
ATOM 2350 O O . GLU A 1 309 ? 15.962 -2.545 -1.593 1.00 24.23 309 GLU A O 1
ATOM 2356 N N . HIS A 1 310 ? 16.521 -3.793 0.207 1.00 25.49 310 HIS A N 1
ATOM 2357 C CA . HIS A 1 310 ? 17.632 -4.508 -0.433 1.00 26.71 310 HIS A CA 1
ATOM 2358 C C . HIS A 1 310 ? 17.220 -5.861 -1.017 1.00 27.64 310 HIS A C 1
ATOM 2359 O O . HIS A 1 310 ? 18.051 -6.566 -1.600 1.00 28.61 310 HIS A O 1
ATOM 2366 N N . HIS A 1 311 ? 15.950 -6.227 -0.859 1.00 28.32 311 HIS A N 1
ATOM 2367 C CA . HIS A 1 311 ? 15.431 -7.513 -1.324 1.00 28.47 311 HIS A CA 1
ATOM 2368 C C . HIS A 1 311 ? 14.087 -7.323 -2.024 1.00 29.21 311 HIS A C 1
ATOM 2369 O O . HIS A 1 311 ? 13.025 -7.373 -1.395 1.00 30.23 311 HIS A O 1
ATOM 2376 N N . MET B 1 1 ? 22.789 7.756 51.150 1.00 23.40 1 MET B N 1
ATOM 2377 C CA . MET B 1 1 ? 22.983 8.303 49.787 1.00 21.92 1 MET B CA 1
ATOM 2378 C C . MET B 1 1 ? 21.837 7.875 48.886 1.00 20.45 1 MET B C 1
ATOM 2379 O O . MET B 1 1 ? 20.978 7.097 49.288 1.00 21.27 1 MET B O 1
ATOM 2384 N N . ILE B 1 2 ? 21.855 8.373 47.656 1.00 17.81 2 ILE B N 1
ATOM 2385 C CA . ILE B 1 2 ? 20.813 8.086 46.677 1.00 16.68 2 ILE B CA 1
ATOM 2386 C C . ILE B 1 2 ? 20.910 6.621 46.265 1.00 14.80 2 ILE B C 1
ATOM 2387 O O . ILE B 1 2 ? 22.011 6.097 46.113 1.00 14.79 2 ILE B O 1
ATOM 2392 N N . ASP B 1 3 ? 19.769 5.942 46.105 1.00 13.51 3 ASP B N 1
ATOM 2393 C CA . ASP B 1 3 ? 19.794 4.538 45.671 1.00 13.46 3 ASP B CA 1
ATOM 2394 C C . ASP B 1 3 ? 20.097 4.435 44.186 1.00 12.26 3 ASP B C 1
ATOM 2395 O O . ASP B 1 3 ? 20.896 3.616 43.775 1.00 12.03 3 ASP B O 1
ATOM 2400 N N . CYS B 1 4 ? 19.427 5.267 43.395 1.00 12.43 4 CYS B N 1
ATOM 2401 C CA . CYS B 1 4 ? 19.634 5.301 41.957 1.00 11.96 4 CYS B CA 1
ATOM 2402 C C . CYS B 1 4 ? 19.580 6.732 41.465 1.00 11.18 4 CYS B C 1
ATOM 2403 O O . CYS B 1 4 ? 18.570 7.410 41.640 1.00 10.86 4 CYS B O 1
ATOM 2406 N N . ALA B 1 5 ? 20.682 7.178 40.863 1.00 10.34 5 ALA B N 1
ATOM 2407 C CA . ALA B 1 5 ? 20.741 8.481 40.196 1.00 10.18 5 ALA B CA 1
ATOM 2408 C C . ALA B 1 5 ? 20.565 8.279 38.696 1.00 9.77 5 ALA B C 1
ATOM 2409 O O . ALA B 1 5 ? 21.317 7.528 38.086 1.00 10.19 5 ALA B O 1
ATOM 2411 N N . ILE B 1 6 ? 19.560 8.942 38.127 1.00 8.70 6 ILE B N 1
ATOM 2412 C CA . ILE B 1 6 ? 19.239 8.827 36.710 1.00 9.37 6 ILE B CA 1
ATOM 2413 C C . ILE B 1 6 ? 19.665 10.125 36.059 1.00 9.51 6 ILE B C 1
ATOM 2414 O O . ILE B 1 6 ? 19.171 11.181 36.438 1.00 9.83 6 ILE B O 1
ATOM 2419 N N . ILE B 1 7 ? 20.589 10.043 35.108 1.00 9.61 7 ILE B N 1
ATOM 2420 C CA . ILE B 1 7 ? 21.187 11.231 34.526 1.00 9.54 7 ILE B CA 1
ATOM 2421 C C . ILE B 1 7 ? 20.535 11.503 33.177 1.00 9.62 7 ILE B C 1
ATOM 2422 O O . ILE B 1 7 ? 20.843 10.840 32.179 1.00 10.44 7 ILE B O 1
ATOM 2427 N N . GLY B 1 8 ? 19.657 12.497 33.156 1.00 10.02 8 GLY B N 1
ATOM 2428 C CA . GLY B 1 8 ? 18.913 12.848 31.954 1.00 10.08 8 GLY B CA 1
ATOM 2429 C C . GLY B 1 8 ? 17.431 12.553 32.106 1.00 10.33 8 GLY B C 1
ATOM 2430 O O . GLY B 1 8 ? 17.062 11.472 32.553 1.00 11.75 8 GLY B O 1
ATOM 2431 N N . GLY B 1 9 ? 16.585 13.496 31.705 1.00 10.53 9 GLY B N 1
ATOM 2432 C CA . GLY B 1 9 ? 15.143 13.405 31.888 1.00 10.24 9 GLY B CA 1
ATOM 2433 C C . GLY B 1 9 ? 14.334 13.439 30.606 1.00 10.28 9 GLY B C 1
ATOM 2434 O O . GLY B 1 9 ? 13.271 14.051 30.548 1.00 10.22 9 GLY B O 1
ATOM 2435 N N . GLY B 1 10 ? 14.864 12.799 29.576 1.00 9.55 10 GLY B N 1
ATOM 2436 C CA . GLY B 1 10 ? 14.110 12.489 28.383 1.00 9.40 10 GLY B CA 1
ATOM 2437 C C . GLY B 1 10 ? 13.271 11.251 28.644 1.00 9.17 10 GLY B C 1
ATOM 2438 O O . GLY B 1 10 ? 13.128 10.813 29.790 1.00 9.30 10 GLY B O 1
ATOM 2439 N N . PRO B 1 11 ? 12.673 10.683 27.585 1.00 8.57 11 PRO B N 1
ATOM 2440 C CA . PRO B 1 11 ? 11.854 9.482 27.758 1.00 8.19 11 PRO B CA 1
ATOM 2441 C C . PRO B 1 11 ? 12.594 8.313 28.423 1.00 7.76 11 PRO B C 1
ATOM 2442 O O . PRO B 1 11 ? 11.979 7.576 29.199 1.00 7.55 11 PRO B O 1
ATOM 2446 N N . ALA B 1 12 ? 13.885 8.145 28.142 1.00 7.53 12 ALA B N 1
ATOM 2447 C CA . ALA B 1 12 ? 14.632 7.066 28.793 1.00 7.24 12 ALA B CA 1
ATOM 2448 C C . ALA B 1 12 ? 14.685 7.279 30.308 1.00 6.91 12 ALA B C 1
ATOM 2449 O O . ALA B 1 12 ? 14.373 6.375 31.081 1.00 7.81 12 ALA B O 1
ATOM 2451 N N . GLY B 1 13 ? 15.090 8.470 30.735 1.00 6.62 13 GLY B N 1
ATOM 2452 C CA . GLY B 1 13 ? 15.226 8.731 32.155 1.00 7.11 13 GLY B CA 1
ATOM 2453 C C . GLY B 1 13 ? 13.909 8.741 32.893 1.00 7.23 13 GLY B C 1
ATOM 2454 O O . GLY B 1 13 ? 13.810 8.246 34.019 1.00 8.28 13 GLY B O 1
ATOM 2455 N N . LEU B 1 14 ? 12.899 9.348 32.281 1.00 7.28 14 LEU B N 1
ATOM 2456 C CA . LEU B 1 14 ? 11.576 9.407 32.883 1.00 7.58 14 LEU B CA 1
ATOM 2457 C C . LEU B 1 14 ? 11.011 8.000 33.075 1.00 7.57 14 LEU B C 1
ATOM 2458 O O . LEU B 1 14 ? 10.447 7.681 34.121 1.00 8.31 14 LEU B O 1
ATOM 2463 N N . SER B 1 15 ? 11.127 7.166 32.042 1.00 6.82 15 SER B N 1
ATOM 2464 C CA . SER B 1 15 ? 10.647 5.778 32.150 1.00 6.98 15 SER B CA 1
ATOM 2465 C C . SER B 1 15 ? 11.445 5.000 33.224 1.00 6.97 15 SER B C 1
ATOM 2466 O O . SER B 1 15 ? 10.878 4.231 34.013 1.00 7.87 15 SER B O 1
ATOM 2469 N N . ALA B 1 16 ? 12.763 5.164 33.234 1.00 7.21 16 ALA B N 1
ATOM 2470 C CA . ALA B 1 16 ? 13.582 4.562 34.284 1.00 7.43 16 ALA B CA 1
ATOM 2471 C C . ALA B 1 16 ? 13.121 4.997 35.671 1.00 7.59 16 ALA B C 1
ATOM 2472 O O . ALA B 1 16 ? 13.029 4.177 36.584 1.00 8.26 16 ALA B O 1
ATOM 2474 N N . GLY B 1 17 ? 12.811 6.280 35.841 1.00 7.91 17 GLY B N 1
ATOM 2475 C CA . GLY B 1 17 ? 12.319 6.771 37.136 1.00 8.31 17 GLY B CA 1
ATOM 2476 C C . GLY B 1 17 ? 11.004 6.158 37.560 1.00 8.36 17 GLY B C 1
ATOM 2477 O O . GLY B 1 17 ? 10.821 5.774 38.717 1.00 9.18 17 GLY B O 1
ATOM 2478 N N . LEU B 1 18 ? 10.078 6.081 36.620 1.00 8.34 18 LEU B N 1
ATOM 2479 C CA . LEU B 1 18 ? 8.794 5.436 36.844 1.00 8.82 18 LEU B CA 1
ATOM 2480 C C . LEU B 1 18 ? 8.998 3.989 37.281 1.00 8.34 18 LEU B C 1
ATOM 2481 O O . LEU B 1 18 ? 8.495 3.556 38.325 1.00 8.80 18 LEU B O 1
ATOM 2486 N N . TYR B 1 19 ? 9.763 3.236 36.501 1.00 8.12 19 TYR B N 1
ATOM 2487 C CA . TYR B 1 19 ? 9.957 1.821 36.805 1.00 8.12 19 TYR B CA 1
ATOM 2488 C C . TYR B 1 19 ? 10.728 1.574 38.101 1.00 8.23 19 TYR B C 1
ATOM 2489 O O . TYR B 1 19 ? 10.391 0.683 38.870 1.00 8.26 19 TYR B O 1
ATOM 2498 N N . ALA B 1 20 ? 11.770 2.354 38.345 1.00 8.63 20 ALA B N 1
ATOM 2499 C CA . ALA B 1 20 ? 12.568 2.169 39.551 1.00 8.78 20 ALA B CA 1
ATOM 2500 C C . ALA B 1 20 ? 11.712 2.372 40.778 1.00 9.22 20 ALA B C 1
ATOM 2501 O O . ALA B 1 20 ? 11.715 1.562 41.716 1.00 9.65 20 ALA B O 1
ATOM 2503 N N . THR B 1 21 ? 10.971 3.469 40.788 1.00 9.80 21 THR B N 1
ATOM 2504 C CA . THR B 1 21 ? 10.182 3.811 41.971 1.00 10.74 21 THR B CA 1
ATOM 2505 C C . THR B 1 21 ? 9.004 2.859 42.161 1.00 11.31 21 THR B C 1
ATOM 2506 O O . THR B 1 21 ? 8.697 2.449 43.279 1.00 12.40 21 THR B O 1
ATOM 2510 N N . ARG B 1 22 ? 8.368 2.455 41.074 1.00 11.33 22 ARG B N 1
ATOM 2511 C CA . ARG B 1 22 ? 7.257 1.502 41.164 1.00 12.12 22 ARG B CA 1
ATOM 2512 C C . ARG B 1 22 ? 7.754 0.069 41.456 1.00 12.08 22 ARG B C 1
ATOM 2513 O O . ARG B 1 22 ? 6.961 -0.832 41.800 1.00 12.59 22 ARG B O 1
ATOM 2521 N N . GLY B 1 23 ? 9.062 -0.145 41.329 1.00 11.93 23 GLY B N 1
ATOM 2522 C CA . GLY B 1 23 ? 9.691 -1.421 41.646 1.00 12.40 23 GLY B CA 1
ATOM 2523 C C . GLY B 1 23 ? 10.336 -1.458 43.021 1.00 12.75 23 GLY B C 1
ATOM 2524 O O . GLY B 1 23 ? 11.068 -2.391 43.349 1.00 14.43 23 GLY B O 1
ATOM 2525 N N . GLY B 1 24 ? 10.092 -0.418 43.806 1.00 13.08 24 GLY B N 1
ATOM 2526 C CA . GLY B 1 24 ? 10.516 -0.386 45.200 1.00 13.56 24 GLY B CA 1
ATOM 2527 C C . GLY B 1 24 ? 11.786 0.375 45.510 1.00 14.21 24 GLY B C 1
ATOM 2528 O O . GLY B 1 24 ? 12.226 0.350 46.652 1.00 14.98 24 GLY B O 1
ATOM 2529 N N . VAL B 1 25 ? 12.399 1.046 44.531 1.00 13.64 25 VAL B N 1
ATOM 2530 C CA . VAL B 1 25 ? 13.595 1.823 44.834 1.00 14.62 25 VAL B CA 1
ATOM 2531 C C . VAL B 1 25 ? 13.149 3.032 45.643 1.00 15.44 25 VAL B C 1
ATOM 2532 O O . VAL B 1 25 ? 12.336 3.827 45.193 1.00 16.20 25 VAL B O 1
ATOM 2536 N N . LYS B 1 26 ? 13.705 3.155 46.847 1.00 17.00 26 LYS B N 1
ATOM 2537 C CA . LYS B 1 26 ? 13.206 4.099 47.836 1.00 17.46 26 LYS B CA 1
ATOM 2538 C C . LYS B 1 26 ? 13.646 5.550 47.599 1.00 17.71 26 LYS B C 1
ATOM 2539 O O . LYS B 1 26 ? 12.898 6.499 47.887 1.00 18.87 26 LYS B O 1
ATOM 2545 N N . ASN B 1 27 ? 14.853 5.711 47.077 1.00 16.39 27 ASN B N 1
ATOM 2546 C CA . ASN B 1 27 ? 15.450 7.025 46.862 1.00 15.66 27 ASN B CA 1
ATOM 2547 C C . ASN B 1 27 ? 16.051 7.087 45.462 1.00 14.81 27 ASN B C 1
ATOM 2548 O O . ASN B 1 27 ? 17.211 6.758 45.261 1.00 14.42 27 ASN B O 1
ATOM 2553 N N . ALA B 1 28 ? 15.215 7.475 44.507 1.00 13.74 28 ALA B N 1
ATOM 2554 C CA . ALA B 1 28 ? 15.621 7.627 43.106 1.00 13.57 28 ALA B CA 1
ATOM 2555 C C . ALA B 1 28 ? 15.535 9.099 42.763 1.00 12.90 28 ALA B C 1
ATOM 2556 O O . ALA B 1 28 ? 14.532 9.755 43.071 1.00 12.93 28 ALA B O 1
ATOM 2558 N N . VAL B 1 29 ? 16.577 9.612 42.112 1.00 12.53 29 VAL B N 1
ATOM 2559 C CA . VAL B 1 29 ? 16.668 11.030 41.788 1.00 12.54 29 VAL B CA 1
ATOM 2560 C C . VAL B 1 29 ? 16.946 11.179 40.306 1.00 11.88 29 VAL B C 1
ATOM 2561 O O . VAL B 1 29 ? 17.910 10.593 39.804 1.00 11.83 29 VAL B O 1
ATOM 2565 N N . LEU B 1 30 ? 16.085 11.935 39.628 1.00 11.93 30 LEU B N 1
ATOM 2566 C CA . LEU B 1 30 ? 16.230 12.252 38.207 1.00 12.38 30 LEU B CA 1
ATOM 2567 C C . LEU B 1 30 ? 16.961 13.592 38.067 1.00 12.46 30 LEU B C 1
ATOM 2568 O O . LEU B 1 30 ? 16.438 14.628 38.476 1.00 13.29 30 LEU B O 1
ATOM 2573 N N . PHE B 1 31 ? 18.177 13.554 37.527 1.00 12.07 31 PHE B N 1
ATOM 2574 C CA . PHE B 1 31 ? 18.965 14.766 37.267 1.00 12.89 31 PHE B CA 1
ATOM 2575 C C . PHE B 1 31 ? 18.680 15.234 35.855 1.00 13.75 31 PHE B C 1
ATOM 2576 O O . PHE B 1 31 ? 18.858 14.484 34.909 1.00 14.64 31 PHE B O 1
ATOM 2584 N N . GLU B 1 32 ? 18.250 16.479 35.701 1.00 14.68 32 GLU B N 1
ATOM 2585 C CA . GLU B 1 32 ? 17.878 16.977 34.374 1.00 15.57 32 GLU B CA 1
ATOM 2586 C C . GLU B 1 32 ? 18.095 18.462 34.377 1.00 16.38 32 GLU B C 1
ATOM 2587 O O . GLU B 1 32 ? 17.613 19.155 35.263 1.00 16.95 32 GLU B O 1
ATOM 2593 N N . LYS B 1 33 ? 18.815 18.945 33.378 1.00 17.34 33 LYS B N 1
ATOM 2594 C CA . LYS B 1 33 ? 19.272 20.333 33.393 1.00 19.27 33 LYS B CA 1
ATOM 2595 C C . LYS B 1 33 ? 18.154 21.330 33.077 1.00 20.49 33 LYS B C 1
ATOM 2596 O O . LYS B 1 33 ? 18.247 22.496 33.474 1.00 21.55 33 LYS B O 1
ATOM 2602 N N . GLY B 1 34 ? 17.091 20.871 32.417 1.00 21.61 34 GLY B N 1
ATOM 2603 C CA . GLY B 1 34 ? 15.904 21.708 32.144 1.00 22.13 34 GLY B CA 1
ATOM 2604 C C . GLY B 1 34 ? 14.612 21.043 32.594 1.00 22.90 34 GLY B C 1
ATOM 2605 O O . GLY B 1 34 ? 14.594 20.341 33.602 1.00 23.89 34 GLY B O 1
ATOM 2606 N N . MET B 1 35 ? 13.526 21.264 31.850 1.00 23.50 35 MET B N 1
ATOM 2607 C CA . MET B 1 35 ? 12.267 20.538 32.062 1.00 23.15 35 MET B CA 1
ATOM 2608 C C . MET B 1 35 ? 12.406 19.150 31.451 1.00 22.31 35 MET B C 1
ATOM 2609 O O . MET B 1 35 ? 12.912 19.020 30.329 1.00 22.44 35 MET B O 1
ATOM 2614 N N . PRO B 1 36 ? 11.985 18.101 32.185 1.00 20.46 36 PRO B N 1
ATOM 2615 C CA . PRO B 1 36 ? 12.083 16.794 31.527 1.00 18.78 36 PRO B CA 1
ATOM 2616 C C . PRO B 1 36 ? 11.139 16.663 30.318 1.00 17.59 36 PRO B C 1
ATOM 2617 O O . PRO B 1 36 ? 10.057 17.244 30.290 1.00 19.20 36 PRO B O 1
ATOM 2621 N N . GLY B 1 37 ? 11.598 15.920 29.321 1.00 14.75 37 GLY B N 1
ATOM 2622 C CA . GLY B 1 37 ? 10.843 15.644 28.110 1.00 13.43 37 GLY B CA 1
ATOM 2623 C C . GLY B 1 37 ? 11.755 15.219 26.970 1.00 11.78 37 GLY B C 1
ATOM 2624 O O . GLY B 1 37 ? 11.386 14.381 26.151 1.00 10.87 37 GLY B O 1
ATOM 2625 N N . GLY B 1 38 ? 12.949 15.801 26.913 1.00 11.06 38 GLY B N 1
ATOM 2626 C CA . GLY B 1 38 ? 13.915 15.471 25.874 1.00 10.93 38 GLY B CA 1
ATOM 2627 C C . GLY B 1 38 ? 13.621 16.069 24.505 1.00 10.69 38 GLY B C 1
ATOM 2628 O O . GLY B 1 38 ? 12.831 17.008 24.359 1.00 10.44 38 GLY B O 1
ATOM 2629 N N . GLN B 1 39 ? 14.256 15.505 23.497 1.00 10.70 39 GLN B N 1
ATOM 2630 C CA . GLN B 1 39 ? 14.289 16.102 22.157 1.00 11.28 39 GLN B CA 1
ATOM 2631 C C . GLN B 1 39 ? 12.938 16.253 21.470 1.00 11.12 39 GLN B C 1
ATOM 2632 O O . GLN B 1 39 ? 12.760 17.166 20.645 1.00 11.70 39 GLN B O 1
ATOM 2638 N N . ILE B 1 40 ? 11.982 15.383 21.791 1.00 11.24 40 ILE B N 1
ATOM 2639 C CA . ILE B 1 40 ? 10.689 15.418 21.106 1.00 11.63 40 ILE B CA 1
ATOM 2640 C C . ILE B 1 40 ? 9.948 16.727 21.366 1.00 10.97 40 ILE B C 1
ATOM 2641 O O . ILE B 1 40 ? 9.088 17.123 20.569 1.00 10.70 40 ILE B O 1
ATOM 2646 N N . THR B 1 41 ? 10.281 17.416 22.457 1.00 10.92 41 THR B N 1
ATOM 2647 C CA . THR B 1 41 ? 9.593 18.666 22.770 1.00 11.67 41 THR B CA 1
ATOM 2648 C C . THR B 1 41 ? 9.898 19.764 21.754 1.00 12.20 41 THR B C 1
ATOM 2649 O O . THR B 1 41 ? 9.228 20.788 21.757 1.00 13.06 41 THR B O 1
ATOM 2653 N N . GLY B 1 42 ? 10.880 19.533 20.881 1.00 11.51 42 GLY B N 1
ATOM 2654 C CA . GLY B 1 42 ? 11.150 20.443 19.771 1.00 11.59 42 GLY B CA 1
ATOM 2655 C C . GLY B 1 42 ? 10.248 20.261 18.566 1.00 11.94 42 GLY B C 1
ATOM 2656 O O . GLY B 1 42 ? 10.329 21.060 17.635 1.00 13.27 42 GLY B O 1
ATOM 2657 N N . SER B 1 43 ? 9.405 19.226 18.565 1.00 11.17 43 SER B N 1
ATOM 2658 C CA . SER B 1 43 ? 8.591 18.899 17.388 1.00 11.41 43 SER B CA 1
ATOM 2659 C C . SER B 1 43 ? 7.150 19.336 17.525 1.00 11.55 43 SER B C 1
ATOM 2660 O O . SER B 1 43 ? 6.552 19.198 18.592 1.00 11.61 43 SER B O 1
ATOM 2663 N N . SER B 1 44 ? 6.581 19.832 16.426 1.00 11.81 44 SER B N 1
ATOM 2664 C CA A SER B 1 44 ? 5.204 20.313 16.406 0.50 12.25 44 SER B CA 1
ATOM 2665 C CA B SER B 1 44 ? 5.204 20.312 16.421 0.50 11.93 44 SER B CA 1
ATOM 2666 C C . SER B 1 44 ? 4.178 19.178 16.336 1.00 12.05 44 SER B C 1
ATOM 2667 O O . SER B 1 44 ? 2.988 19.411 16.534 1.00 12.74 44 SER B O 1
ATOM 2672 N N . GLU B 1 45 ? 4.627 17.955 16.036 1.00 12.55 45 GLU B N 1
ATOM 2673 C CA . GLU B 1 45 ? 3.692 16.833 15.912 1.00 13.44 45 GLU B CA 1
ATOM 2674 C C . GLU B 1 45 ? 4.343 15.474 16.074 1.00 13.49 45 GLU B C 1
ATOM 2675 O O . GLU B 1 45 ? 5.405 15.215 15.513 1.00 14.62 45 GLU B O 1
ATOM 2681 N N . ILE B 1 46 ? 3.698 14.609 16.847 1.00 12.12 46 ILE B N 1
ATOM 2682 C CA . ILE B 1 46 ? 4.102 13.196 16.950 1.00 12.35 46 ILE B CA 1
ATOM 2683 C C . ILE B 1 46 ? 2.868 12.341 16.774 1.00 12.09 46 ILE B C 1
ATOM 2684 O O . ILE B 1 46 ? 1.809 12.651 17.314 1.00 11.20 46 ILE B O 1
ATOM 2689 N N . GLU B 1 47 ? 3.006 11.250 16.025 1.00 11.04 47 GLU B N 1
ATOM 2690 C CA . GLU B 1 47 ? 1.879 10.329 15.849 1.00 12.08 47 GLU B CA 1
ATOM 2691 C C . GLU B 1 47 ? 2.243 8.850 16.008 1.00 11.87 47 GLU B C 1
ATOM 2692 O O . GLU B 1 47 ? 1.352 8.006 15.911 1.00 12.20 47 GLU B O 1
ATOM 2698 N N . ASN B 1 48 ? 3.512 8.538 16.296 1.00 10.98 48 ASN B N 1
ATOM 2699 C CA . ASN B 1 48 ? 3.975 7.151 16.226 1.00 10.93 48 ASN B CA 1
ATOM 2700 C C . ASN B 1 48 ? 4.318 6.502 17.566 1.00 10.92 48 ASN B C 1
ATOM 2701 O O . ASN B 1 48 ? 4.968 5.459 17.591 1.00 11.67 48 ASN B O 1
ATOM 2706 N N . TYR B 1 49 ? 3.876 7.080 18.671 1.00 10.35 49 TYR B N 1
ATOM 2707 C CA . TYR B 1 49 ? 4.084 6.429 19.964 1.00 10.24 49 TYR B CA 1
ATOM 2708 C C . TYR B 1 49 ? 2.962 5.427 20.183 1.00 10.17 49 TYR B C 1
ATOM 2709 O O . TYR B 1 49 ? 1.812 5.819 20.254 1.00 9.94 49 TYR B O 1
ATOM 2718 N N . PRO B 1 50 ? 3.291 4.117 20.250 1.00 10.16 50 PRO B N 1
ATOM 2719 C CA . PRO B 1 50 ? 2.224 3.148 20.365 1.00 10.48 50 PRO B CA 1
ATOM 2720 C C . PRO B 1 50 ? 1.308 3.382 21.563 1.00 10.64 50 PRO B C 1
ATOM 2721 O O . PRO B 1 50 ? 1.772 3.569 22.690 1.00 10.36 50 PRO B O 1
ATOM 2725 N N . GLY B 1 51 ? 0.004 3.377 21.316 1.00 11.07 51 GLY B N 1
ATOM 2726 C CA . GLY B 1 51 ? -0.965 3.501 22.382 1.00 11.64 51 GLY B CA 1
ATOM 2727 C C . GLY B 1 51 ? -1.503 4.899 22.593 1.00 12.20 51 GLY B C 1
ATOM 2728 O O . GLY B 1 51 ? -2.461 5.070 23.334 1.00 13.59 51 GLY B O 1
ATOM 2729 N N . VAL B 1 52 ? -0.888 5.903 21.959 1.00 12.11 52 VAL B N 1
ATOM 2730 C CA . VAL B 1 52 ? -1.332 7.288 22.090 1.00 12.78 52 VAL B CA 1
ATOM 2731 C C . VAL B 1 52 ? -1.910 7.720 20.740 1.00 12.89 52 VAL B C 1
ATOM 2732 O O . VAL B 1 52 ? -1.175 7.972 19.782 1.00 13.15 52 VAL B O 1
ATOM 2736 N N . LYS B 1 53 ? -3.243 7.766 20.694 1.00 14.76 53 LYS B N 1
ATOM 2737 C CA . LYS B 1 53 ? -4.048 7.886 19.475 1.00 15.42 53 LYS B CA 1
ATOM 2738 C C . LYS B 1 53 ? -4.039 9.272 18.854 1.00 15.06 53 LYS B C 1
ATOM 2739 O O . LYS B 1 53 ? -4.058 9.415 17.628 1.00 15.00 53 LYS B O 1
ATOM 2745 N N . GLU B 1 54 ? -4.032 10.288 19.695 1.00 15.22 54 GLU B N 1
ATOM 2746 C CA A GLU B 1 54 ? -4.211 11.646 19.202 0.50 15.26 54 GLU B CA 1
ATOM 2747 C CA B GLU B 1 54 ? -4.194 11.675 19.247 0.50 15.24 54 GLU B CA 1
ATOM 2748 C C . GLU B 1 54 ? -2.863 12.287 18.863 1.00 15.13 54 GLU B C 1
ATOM 2749 O O . GLU B 1 54 ? -1.886 12.162 19.599 1.00 15.48 54 GLU B O 1
ATOM 2760 N N . VAL B 1 55 ? -2.837 12.946 17.712 1.00 13.96 55 VAL B N 1
ATOM 2761 C CA . VAL B 1 55 ? -1.672 13.642 17.206 1.00 14.02 55 VAL B CA 1
ATOM 2762 C C . VAL B 1 55 ? -1.579 15.007 17.891 1.00 13.64 55 VAL B C 1
ATOM 2763 O O . VAL B 1 55 ? -2.519 15.824 17.846 1.00 14.70 55 VAL B O 1
ATOM 2767 N N . VAL B 1 56 ? -0.458 15.211 18.579 1.00 12.26 56 VAL B N 1
ATOM 2768 C CA . VAL B 1 56 ? -0.216 16.411 19.385 1.00 11.98 56 VAL B CA 1
ATOM 2769 C C . VAL B 1 56 ? 1.253 16.814 19.278 1.00 10.80 56 VAL B C 1
ATOM 2770 O O . VAL B 1 56 ? 2.092 16.062 18.754 1.00 10.68 56 VAL B O 1
ATOM 2774 N N . SER B 1 57 ? 1.573 18.015 19.750 1.00 10.31 57 SER B N 1
ATOM 2775 C CA . SER B 1 57 ? 2.951 18.453 19.754 1.00 10.24 57 SER B CA 1
ATOM 2776 C C . SER B 1 57 ? 3.794 17.588 20.681 1.00 10.10 57 SER B C 1
ATOM 2777 O O . SER B 1 57 ? 3.286 16.936 21.592 1.00 9.44 57 SER B O 1
ATOM 2780 N N . GLY B 1 58 ? 5.095 17.604 20.470 1.00 9.99 58 GLY B N 1
ATOM 2781 C CA . GLY B 1 58 ? 5.988 16.874 21.343 1.00 10.01 58 GLY B CA 1
ATOM 2782 C C . GLY B 1 58 ? 5.906 17.325 22.785 1.00 10.55 58 GLY B C 1
ATOM 2783 O O . GLY B 1 58 ? 5.960 16.497 23.705 1.00 10.79 58 GLY B O 1
ATOM 2784 N N . LEU B 1 59 ? 5.790 18.635 22.995 1.00 10.40 59 LEU B N 1
ATOM 2785 C CA . LEU B 1 59 ? 5.640 19.155 24.346 1.00 11.16 59 LEU B CA 1
ATOM 2786 C C . LEU B 1 59 ? 4.375 18.629 24.988 1.00 11.35 59 LEU B C 1
ATOM 2787 O O . LEU B 1 59 ? 4.409 18.179 26.124 1.00 11.05 59 LEU B O 1
ATOM 2792 N N . ASP B 1 60 ? 3.256 18.692 24.274 1.00 11.04 60 ASP B N 1
ATOM 2793 C CA . ASP B 1 60 ? 1.995 18.204 24.830 1.00 11.25 60 ASP B CA 1
ATOM 2794 C C . ASP B 1 60 ? 2.023 16.697 25.053 1.00 11.03 60 ASP B C 1
ATOM 2795 O O . ASP B 1 60 ? 1.413 16.198 25.991 1.00 11.58 60 ASP B O 1
ATOM 2800 N N . PHE B 1 61 ? 2.734 15.984 24.187 1.00 10.46 61 PHE B N 1
ATOM 2801 C CA . PHE B 1 61 ? 2.906 14.541 24.317 1.00 10.29 61 PHE B CA 1
ATOM 2802 C C . PHE B 1 61 ? 3.648 14.186 25.612 1.00 10.07 61 PHE B C 1
ATOM 2803 O O . PHE B 1 61 ? 3.289 13.207 26.301 1.00 9.83 61 PHE B O 1
ATOM 2811 N N . MET B 1 62 ? 4.683 14.954 25.928 1.00 10.23 62 MET B N 1
ATOM 2812 C CA . MET B 1 62 ? 5.489 14.688 27.115 1.00 10.86 62 MET B CA 1
ATOM 2813 C C . MET B 1 62 ? 4.878 15.233 28.395 1.00 11.39 62 MET B C 1
ATOM 2814 O O . MET B 1 62 ? 5.290 14.839 29.483 1.00 11.21 62 MET B O 1
ATOM 2819 N N . GLN B 1 63 ? 3.890 16.123 28.298 1.00 13.02 63 GLN B N 1
ATOM 2820 C CA . GLN B 1 63 ? 3.331 16.733 29.509 1.00 13.45 63 GLN B CA 1
ATOM 2821 C C . GLN B 1 63 ? 2.818 15.717 30.531 1.00 13.23 63 GLN B C 1
ATOM 2822 O O . GLN B 1 63 ? 3.160 15.821 31.712 1.00 14.69 63 GLN B O 1
ATOM 2828 N N . PRO B 1 64 ? 1.992 14.747 30.101 1.00 13.24 64 PRO B N 1
ATOM 2829 C CA . PRO B 1 64 ? 1.480 13.769 31.065 1.00 12.98 64 PRO B CA 1
ATOM 2830 C C . PRO B 1 64 ? 2.552 12.906 31.713 1.00 12.33 64 PRO B C 1
ATOM 2831 O O . PRO B 1 64 ? 2.322 12.353 32.790 1.00 12.38 64 PRO B O 1
ATOM 2835 N N . TRP B 1 65 ? 3.712 12.785 31.074 1.00 11.55 65 TRP B N 1
ATOM 2836 C CA . TRP B 1 65 ? 4.793 11.994 31.673 1.00 11.93 65 TRP B CA 1
ATOM 2837 C C . TRP B 1 65 ? 5.286 12.611 32.974 1.00 12.63 65 TRP B C 1
ATOM 2838 O O . TRP B 1 65 ? 5.799 11.895 33.821 1.00 12.63 65 TRP B O 1
ATOM 2849 N N . GLN B 1 66 ? 5.162 13.928 33.136 1.00 13.80 66 GLN B N 1
ATOM 2850 C CA . GLN B 1 66 ? 5.695 14.571 34.332 1.00 14.61 66 GLN B CA 1
ATOM 2851 C C . GLN B 1 66 ? 4.935 14.083 35.561 1.00 15.00 66 GLN B C 1
ATOM 2852 O O . GLN B 1 66 ? 5.545 13.571 36.500 1.00 17.35 66 GLN B O 1
ATOM 2858 N N . GLU B 1 67 ? 3.615 14.163 35.548 1.00 14.48 67 GLU B N 1
ATOM 2859 C CA . GLU B 1 67 ? 2.859 13.698 36.706 1.00 13.82 67 GLU B CA 1
ATOM 2860 C C . GLU B 1 67 ? 2.996 12.178 36.879 1.00 13.08 67 GLU B C 1
ATOM 2861 O O . GLU B 1 67 ? 3.195 11.693 37.994 1.00 13.60 67 GLU B O 1
ATOM 2867 N N . GLN B 1 68 ? 2.898 11.424 35.783 1.00 11.88 68 GLN B N 1
ATOM 2868 C CA . GLN B 1 68 ? 2.900 9.957 35.872 1.00 11.40 68 GLN B CA 1
ATOM 2869 C C . GLN B 1 68 ? 4.213 9.402 36.377 1.00 11.06 68 GLN B C 1
ATOM 2870 O O . GLN B 1 68 ? 4.235 8.571 37.279 1.00 11.27 68 GLN B O 1
ATOM 2876 N N . CYS B 1 69 ? 5.310 9.848 35.782 1.00 10.71 69 CYS B N 1
ATOM 2877 C CA . CYS B 1 69 ? 6.608 9.284 36.126 1.00 11.10 69 CYS B CA 1
ATOM 2878 C C . CYS B 1 69 ? 7.068 9.690 37.523 1.00 11.40 69 CYS B C 1
ATOM 2879 O O . CYS B 1 69 ? 7.930 9.009 38.094 1.00 11.98 69 CYS B O 1
ATOM 2882 N N . PHE B 1 70 ? 6.487 10.764 38.075 1.00 11.85 70 PHE B N 1
ATOM 2883 C CA . PHE B 1 70 ? 6.806 11.196 39.443 1.00 12.65 70 PHE B CA 1
ATOM 2884 C C . PHE B 1 70 ? 5.776 10.751 40.487 1.00 13.26 70 PHE B C 1
ATOM 2885 O O . PHE B 1 70 ? 5.955 11.006 41.675 1.00 14.73 70 PHE B O 1
ATOM 2893 N N . ARG B 1 71 ? 4.727 10.048 40.053 1.00 13.72 71 ARG B N 1
ATOM 2894 C CA . ARG B 1 71 ? 3.612 9.666 40.931 1.00 14.35 71 ARG B CA 1
ATOM 2895 C C . ARG B 1 71 ? 4.005 8.670 42.024 1.00 14.69 71 ARG B C 1
ATOM 2896 O O . ARG B 1 71 ? 3.295 8.541 43.036 1.00 15.53 71 ARG B O 1
ATOM 2904 N N . PHE B 1 72 ? 5.122 7.973 41.831 1.00 14.73 72 PHE B N 1
ATOM 2905 C CA . PHE B 1 72 ? 5.496 6.879 42.722 1.00 15.19 72 PHE B CA 1
ATOM 2906 C C . PHE B 1 72 ? 6.732 7.196 43.562 1.00 15.78 72 PHE B C 1
ATOM 2907 O O . PHE B 1 72 ? 7.346 6.295 44.129 1.00 17.01 72 PHE B O 1
ATOM 2915 N N . GLY B 1 73 ? 7.066 8.482 43.678 1.00 15.96 73 GLY B N 1
ATOM 2916 C CA . GLY B 1 73 ? 8.102 8.940 44.609 1.00 16.05 73 GLY B CA 1
ATOM 2917 C C . GLY B 1 73 ? 9.413 9.425 44.013 1.00 16.00 73 GLY B C 1
ATOM 2918 O O . GLY B 1 73 ? 10.328 9.789 44.754 1.00 16.09 73 GLY B O 1
ATOM 2919 N N . LEU B 1 74 ? 9.514 9.476 42.688 1.00 15.41 74 LEU B N 1
ATOM 2920 C CA . LEU B 1 74 ? 10.733 9.961 42.063 1.00 15.92 74 LEU B CA 1
ATOM 2921 C C . LEU B 1 74 ? 11.015 11.404 42.501 1.00 16.71 74 LEU B C 1
ATOM 2922 O O . LEU B 1 74 ? 10.102 12.213 42.635 1.00 16.54 74 LEU B O 1
ATOM 2927 N N . LYS B 1 75 ? 12.288 11.721 42.707 1.00 18.11 75 LYS B N 1
ATOM 2928 C CA . LYS B 1 75 ? 12.704 13.068 43.078 1.00 19.67 75 LYS B CA 1
ATOM 2929 C C . LYS B 1 75 ? 13.395 13.742 41.897 1.00 19.99 75 LYS B C 1
ATOM 2930 O O . LYS B 1 75 ? 14.006 13.055 41.076 1.00 18.69 75 LYS B O 1
ATOM 2936 N N . HIS B 1 76 ? 13.268 15.072 41.790 1.00 20.91 76 HIS B N 1
ATOM 2937 C CA A HIS B 1 76 ? 13.922 15.798 40.703 0.70 21.07 76 HIS B CA 1
ATOM 2938 C CA B HIS B 1 76 ? 13.875 15.871 40.716 0.30 20.55 76 HIS B CA 1
ATOM 2939 C C . HIS B 1 76 ? 15.109 16.582 41.267 1.00 21.03 76 HIS B C 1
ATOM 2940 O O . HIS B 1 76 ? 15.073 17.082 42.406 1.00 21.74 76 HIS B O 1
ATOM 2953 N N . GLU B 1 77 ? 16.183 16.642 40.491 1.00 20.18 77 GLU B N 1
ATOM 2954 C CA . GLU B 1 77 ? 17.295 17.547 40.786 1.00 19.92 77 GLU B CA 1
ATOM 2955 C C . GLU B 1 77 ? 17.526 18.332 39.508 1.00 19.31 77 GLU B C 1
ATOM 2956 O O . GLU B 1 77 ? 17.991 17.775 38.517 1.00 17.17 77 GLU B O 1
ATOM 2962 N N . MET B 1 78 ? 17.169 19.617 39.511 1.00 19.32 78 MET B N 1
ATOM 2963 C CA . MET B 1 78 ? 17.341 20.433 38.311 1.00 19.84 78 MET B CA 1
ATOM 2964 C C . MET B 1 78 ? 18.750 20.998 38.275 1.00 19.03 78 MET B C 1
ATOM 2965 O O . MET B 1 78 ? 19.025 22.059 38.855 1.00 19.68 78 MET B O 1
ATOM 2970 N N . THR B 1 79 ? 19.634 20.276 37.599 1.00 18.02 79 THR B N 1
ATOM 2971 C CA A THR B 1 79 ? 21.036 20.646 37.510 0.70 17.80 79 THR B CA 1
ATOM 2972 C CA B THR B 1 79 ? 21.042 20.647 37.506 0.30 18.04 79 THR B CA 1
ATOM 2973 C C . THR B 1 79 ? 21.698 19.957 36.318 1.00 17.73 79 THR B C 1
ATOM 2974 O O . THR B 1 79 ? 21.227 18.910 35.858 1.00 17.48 79 THR B O 1
ATOM 2981 N N . ALA B 1 80 ? 22.778 20.549 35.821 1.00 17.24 80 ALA B N 1
ATOM 2982 C CA . ALA B 1 80 ? 23.572 19.957 34.763 1.00 16.30 80 ALA B CA 1
ATOM 2983 C C . ALA B 1 80 ? 24.651 19.128 35.430 1.00 15.32 80 ALA B C 1
ATOM 2984 O O . ALA B 1 80 ? 25.447 19.631 36.225 1.00 15.32 80 ALA B O 1
ATOM 2986 N N . VAL B 1 81 ? 24.675 17.838 35.134 1.00 13.63 81 VAL B N 1
ATOM 2987 C CA . VAL B 1 81 ? 25.714 16.975 35.664 1.00 13.33 81 VAL B CA 1
ATOM 2988 C C . VAL B 1 81 ? 26.970 17.161 34.823 1.00 13.07 81 VAL B C 1
ATOM 2989 O O . VAL B 1 81 ? 26.914 17.147 33.590 1.00 13.32 81 VAL B O 1
ATOM 2993 N N . GLN B 1 82 ? 28.101 17.356 35.503 1.00 13.46 82 GLN B N 1
ATOM 2994 C CA . GLN B 1 82 ? 29.382 17.484 34.840 1.00 13.70 82 GLN B CA 1
ATOM 2995 C C . GLN B 1 82 ? 30.103 16.150 34.668 1.00 12.86 82 GLN B C 1
ATOM 2996 O O . GLN B 1 82 ? 30.706 15.898 33.638 1.00 12.91 82 GLN B O 1
ATOM 3002 N N . ARG B 1 83 ? 30.084 15.319 35.708 1.00 12.69 83 ARG B N 1
ATOM 3003 C CA . ARG B 1 83 ? 30.844 14.076 35.701 1.00 12.77 83 ARG B CA 1
ATOM 3004 C C . ARG B 1 83 ? 30.176 13.047 36.607 1.00 12.24 83 ARG B C 1
ATOM 3005 O O . ARG B 1 83 ? 29.656 13.396 37.665 1.00 11.91 83 ARG B O 1
ATOM 3013 N N . VAL B 1 84 ? 30.219 11.786 36.182 1.00 12.22 84 VAL B N 1
ATOM 3014 C CA . VAL B 1 84 ? 29.899 10.640 37.037 1.00 12.82 84 VAL B CA 1
ATOM 3015 C C . VAL B 1 84 ? 31.174 9.822 37.168 1.00 12.80 84 VAL B C 1
ATOM 3016 O O . VAL B 1 84 ? 31.811 9.523 36.160 1.00 12.56 84 VAL B O 1
ATOM 3020 N N . SER B 1 85 ? 31.559 9.517 38.405 1.00 13.56 85 SER B N 1
ATOM 3021 C CA A SER B 1 85 ? 32.761 8.734 38.695 0.50 14.54 85 SER B CA 1
ATOM 3022 C CA B SER B 1 85 ? 32.751 8.712 38.659 0.50 14.60 85 SER B CA 1
ATOM 3023 C C . SER B 1 85 ? 32.410 7.599 39.640 1.00 15.00 85 SER B C 1
ATOM 3024 O O . SER B 1 85 ? 31.443 7.694 40.377 1.00 14.78 85 SER B O 1
ATOM 3029 N N . LYS B 1 86 ? 33.209 6.536 39.609 1.00 17.48 86 LYS B N 1
ATOM 3030 C CA . LYS B 1 86 ? 33.035 5.400 40.512 1.00 18.63 86 LYS B CA 1
ATOM 3031 C C . LYS B 1 86 ? 34.036 5.591 41.640 1.00 20.55 86 LYS B C 1
ATOM 3032 O O . LYS B 1 86 ? 35.210 5.854 41.377 1.00 21.49 86 LYS B O 1
ATOM 3038 N N . LYS B 1 87 ? 33.577 5.499 42.882 1.00 22.00 87 LYS B N 1
ATOM 3039 C CA . LYS B 1 87 ? 34.475 5.511 44.028 1.00 22.74 87 LYS B CA 1
ATOM 3040 C C . LYS B 1 87 ? 34.187 4.401 45.011 1.00 23.00 87 LYS B C 1
ATOM 3041 O O . LYS B 1 87 ? 33.175 4.441 45.710 1.00 22.83 87 LYS B O 1
ATOM 3047 N N . ASP B 1 88 ? 35.076 3.410 45.048 1.00 23.64 88 ASP B N 1
ATOM 3048 C CA . ASP B 1 88 ? 34.856 2.186 45.800 1.00 23.76 88 ASP B CA 1
ATOM 3049 C C . ASP B 1 88 ? 33.574 1.604 45.171 1.00 23.45 88 ASP B C 1
ATOM 3050 O O . ASP B 1 88 ? 33.504 1.486 43.942 1.00 23.85 88 ASP B O 1
ATOM 3055 N N . SER B 1 89 ? 32.573 1.281 45.992 1.00 22.70 89 SER B N 1
ATOM 3056 C CA . SER B 1 89 ? 31.367 0.579 45.537 1.00 22.10 89 SER B CA 1
ATOM 3057 C C . SER B 1 89 ? 30.167 1.493 45.343 1.00 21.12 89 SER B C 1
ATOM 3058 O O . SER B 1 89 ? 29.020 1.056 45.463 1.00 22.24 89 SER B O 1
ATOM 3061 N N . HIS B 1 90 ? 30.423 2.759 45.035 1.00 19.32 90 HIS B N 1
ATOM 3062 C CA . HIS B 1 90 ? 29.338 3.689 44.751 1.00 18.07 90 HIS B CA 1
ATOM 3063 C C . HIS B 1 90 ? 29.791 4.689 43.691 1.00 16.56 90 HIS B C 1
ATOM 3064 O O . HIS B 1 90 ? 30.858 4.534 43.097 1.00 16.93 90 HIS B O 1
ATOM 3071 N N . PHE B 1 91 ? 28.949 5.679 43.437 1.00 14.52 91 PHE B N 1
ATOM 3072 C CA . PHE B 1 91 ? 29.227 6.679 42.418 1.00 14.49 91 PHE B CA 1
ATOM 3073 C C . PHE B 1 91 ? 29.179 8.065 42.999 1.00 13.78 91 PHE B C 1
ATOM 3074 O O . PHE B 1 91 ? 28.437 8.320 43.943 1.00 13.57 91 PHE B O 1
ATOM 3082 N N . VAL B 1 92 ? 29.994 8.947 42.422 1.00 14.29 92 VAL B N 1
ATOM 3083 C CA . VAL B 1 92 ? 30.032 10.357 42.768 1.00 15.15 92 VAL B CA 1
ATOM 3084 C C . VAL B 1 92 ? 29.573 11.148 41.542 1.00 14.73 92 VAL B C 1
ATOM 3085 O O . VAL B 1 92 ? 30.126 10.988 40.458 1.00 15.08 92 VAL B O 1
ATOM 3089 N N . ILE B 1 93 ? 28.525 11.944 41.726 1.00 14.97 93 ILE B N 1
ATOM 3090 C CA . ILE B 1 93 ? 27.943 12.772 40.675 1.00 14.73 93 ILE B CA 1
ATOM 3091 C C . ILE B 1 93 ? 28.308 14.225 40.952 1.00 14.59 93 ILE B C 1
ATOM 3092 O O . ILE B 1 93 ? 27.913 14.782 41.972 1.00 14.65 93 ILE B O 1
ATOM 3097 N N . LEU B 1 94 ? 29.085 14.813 40.049 1.00 14.23 94 LEU B N 1
ATOM 3098 C CA . LEU B 1 94 ? 29.522 16.196 40.194 1.00 14.74 94 LEU B CA 1
ATOM 3099 C C . LEU B 1 94 ? 28.667 17.051 39.297 1.00 13.68 94 LEU B C 1
ATOM 3100 O O . LEU B 1 94 ? 28.577 16.781 38.102 1.00 13.22 94 LEU B O 1
ATOM 3105 N N . ALA B 1 95 ? 28.040 18.075 39.868 1.00 13.96 95 ALA B N 1
ATOM 3106 C CA . ALA B 1 95 ? 27.218 19.013 39.111 1.00 14.95 95 ALA B CA 1
ATOM 3107 C C . ALA B 1 95 ? 28.051 20.212 38.669 1.00 15.44 95 ALA B C 1
ATOM 3108 O O . ALA B 1 95 ? 29.100 20.483 39.248 1.00 14.94 95 ALA B O 1
ATOM 3110 N N . GLU B 1 96 ? 27.575 20.902 37.638 1.00 16.14 96 GLU B N 1
ATOM 3111 C CA A GLU B 1 96 ? 28.286 22.052 37.070 0.50 16.84 96 GLU B CA 1
ATOM 3112 C CA B GLU B 1 96 ? 28.294 22.043 37.074 0.50 16.63 96 GLU B CA 1
ATOM 3113 C C . GLU B 1 96 ? 28.381 23.199 38.059 1.00 17.15 96 GLU B C 1
ATOM 3114 O O . GLU B 1 96 ? 29.254 24.057 37.926 1.00 18.30 96 GLU B O 1
ATOM 3125 N N . ASP B 1 97 ? 27.485 23.230 39.038 1.00 17.19 97 ASP B N 1
ATOM 3126 C CA . ASP B 1 97 ? 27.560 24.261 40.082 1.00 17.54 97 ASP B CA 1
ATOM 3127 C C . ASP B 1 97 ? 28.573 23.938 41.191 1.00 17.99 97 ASP B C 1
ATOM 3128 O O . ASP B 1 97 ? 28.851 24.770 42.054 1.00 18.50 97 ASP B O 1
ATOM 3133 N N . GLY B 1 98 ? 29.132 22.736 41.156 1.00 17.53 98 GLY B N 1
ATOM 3134 C CA . GLY B 1 98 ? 30.151 22.324 42.121 1.00 17.90 98 GLY B CA 1
ATOM 3135 C C . GLY B 1 98 ? 29.628 21.418 43.220 1.00 18.07 98 GLY B C 1
ATOM 3136 O O . GLY B 1 98 ? 30.416 20.899 44.012 1.00 18.67 98 GLY B O 1
ATOM 3137 N N . LYS B 1 99 ? 28.308 21.245 43.295 1.00 17.67 99 LYS B N 1
ATOM 3138 C CA . LYS B 1 99 ? 27.718 20.277 44.229 1.00 17.90 99 LYS B CA 1
ATOM 3139 C C . LYS B 1 99 ? 28.071 18.844 43.846 1.00 17.01 99 LYS B C 1
ATOM 3140 O O . LYS B 1 99 ? 28.239 18.528 42.672 1.00 15.51 99 LYS B O 1
ATOM 3146 N N . THR B 1 100 ? 28.172 17.992 44.864 1.00 16.87 100 THR B N 1
ATOM 3147 C CA A THR B 1 100 ? 28.455 16.566 44.716 0.50 16.79 100 THR B CA 1
ATOM 3148 C CA B THR B 1 100 ? 28.377 16.572 44.615 0.50 16.63 100 THR B CA 1
ATOM 3149 C C . THR B 1 100 ? 27.307 15.752 45.315 1.00 16.62 100 THR B C 1
ATOM 3150 O O . THR B 1 100 ? 26.764 16.132 46.355 1.00 16.97 100 THR B O 1
ATOM 3157 N N . PHE B 1 101 ? 26.974 14.631 44.686 1.00 15.77 101 PHE B N 1
ATOM 3158 C CA . PHE B 1 101 ? 25.947 13.725 45.160 1.00 15.94 101 PHE B CA 1
ATOM 3159 C C . PHE B 1 101 ? 26.558 12.348 45.092 1.00 15.90 101 PHE B C 1
ATOM 3160 O O . PHE B 1 101 ? 27.394 12.084 44.231 1.00 16.68 101 PHE B O 1
ATOM 3168 N N . GLU B 1 102 ? 26.131 11.465 45.988 1.00 15.85 102 GLU B N 1
ATOM 3169 C CA . GLU B 1 102 ? 26.609 10.092 46.001 1.00 15.91 102 GLU B CA 1
ATOM 3170 C C . GLU B 1 102 ? 25.443 9.173 45.725 1.00 14.47 102 GLU B C 1
ATOM 3171 O O . GLU B 1 102 ? 24.355 9.420 46.202 1.00 14.48 102 GLU B O 1
ATOM 3177 N N . ALA B 1 103 ? 25.682 8.127 44.937 1.00 13.49 103 ALA B N 1
ATOM 3178 C CA . ALA B 1 103 ? 24.627 7.155 44.622 1.00 13.07 103 ALA B CA 1
ATOM 3179 C C . ALA B 1 103 ? 25.144 5.727 44.581 1.00 12.43 103 ALA B C 1
ATOM 3180 O O . ALA B 1 103 ? 26.275 5.489 44.173 1.00 11.67 103 ALA B O 1
ATOM 3182 N N . LYS B 1 104 ? 24.284 4.780 44.956 1.00 12.38 104 LYS B N 1
ATOM 3183 C CA . LYS B 1 104 ? 24.630 3.367 44.887 1.00 13.18 104 LYS B CA 1
ATOM 3184 C C . LYS B 1 104 ? 24.626 2.822 43.461 1.00 12.10 104 LYS B C 1
ATOM 3185 O O . LYS B 1 104 ? 25.370 1.897 43.143 1.00 12.32 104 LYS B O 1
ATOM 3191 N N . SER B 1 105 ? 23.756 3.360 42.613 1.00 11.11 105 SER B N 1
ATOM 3192 C CA . SER B 1 105 ? 23.691 2.941 41.223 1.00 10.50 105 SER B CA 1
ATOM 3193 C C . SER B 1 105 ? 23.374 4.172 40.387 1.00 9.66 105 SER B C 1
ATOM 3194 O O . SER B 1 105 ? 22.847 5.152 40.897 1.00 9.68 105 SER B O 1
ATOM 3197 N N . VAL B 1 106 ? 23.645 4.068 39.097 1.00 9.13 106 VAL B N 1
ATOM 3198 C CA . VAL B 1 106 ? 23.464 5.185 38.160 1.00 9.07 106 VAL B CA 1
ATOM 3199 C C . VAL B 1 106 ? 22.936 4.651 36.824 1.00 8.67 106 VAL B C 1
ATOM 3200 O O . VAL B 1 106 ? 23.416 3.616 36.342 1.00 8.79 106 VAL B O 1
ATOM 3204 N N . ILE B 1 107 ? 21.953 5.344 36.244 1.00 8.41 107 ILE B N 1
ATOM 3205 C CA . ILE B 1 107 ? 21.507 5.099 34.874 1.00 8.46 107 ILE B CA 1
ATOM 3206 C C . ILE B 1 107 ? 21.858 6.339 34.060 1.00 8.64 107 ILE B C 1
ATOM 3207 O O . ILE B 1 107 ? 21.390 7.433 34.362 1.00 8.34 107 ILE B O 1
ATOM 3212 N N . ILE B 1 108 ? 22.708 6.164 33.057 1.00 8.85 108 ILE B N 1
ATOM 3213 C CA . ILE B 1 108 ? 23.040 7.262 32.140 1.00 8.62 108 ILE B CA 1
ATOM 3214 C C . ILE B 1 108 ? 21.984 7.289 31.044 1.00 8.51 108 ILE B C 1
ATOM 3215 O O . ILE B 1 108 ? 21.818 6.303 30.307 1.00 9.08 108 ILE B O 1
ATOM 3220 N N . ALA B 1 109 ? 21.292 8.420 30.934 1.00 8.06 109 ALA B N 1
ATOM 3221 C CA . ALA B 1 109 ? 20.168 8.596 30.002 1.00 8.27 109 ALA B CA 1
ATOM 3222 C C . ALA B 1 109 ? 20.236 9.997 29.375 1.00 8.26 109 ALA B C 1
ATOM 3223 O O . ALA B 1 109 ? 19.220 10.697 29.248 1.00 8.71 109 ALA B O 1
ATOM 3225 N N . THR B 1 110 ? 21.438 10.370 28.931 1.00 8.75 110 THR B N 1
ATOM 3226 C CA . THR B 1 110 ? 21.714 11.740 28.492 1.00 9.49 110 THR B CA 1
ATOM 3227 C C . THR B 1 110 ? 21.428 12.050 27.014 1.00 10.05 110 THR B C 1
ATOM 3228 O O . THR B 1 110 ? 21.531 13.202 26.589 1.00 9.64 110 THR B O 1
ATOM 3232 N N . GLY B 1 111 ? 21.047 11.042 26.241 1.00 9.99 111 GLY B N 1
ATOM 3233 C CA . GLY B 1 111 ? 20.614 11.269 24.873 1.00 10.89 111 GLY B CA 1
ATOM 3234 C C . GLY B 1 111 ? 21.744 11.624 23.933 1.00 12.08 111 GLY B C 1
ATOM 3235 O O . GLY B 1 111 ? 22.889 11.210 24.106 1.00 11.97 111 GLY B O 1
ATOM 3236 N N . GLY B 1 112 ? 21.404 12.409 22.923 1.00 13.23 112 GLY B N 1
ATOM 3237 C CA . GLY B 1 112 ? 22.357 12.785 21.901 1.00 14.62 112 GLY B CA 1
ATOM 3238 C C . GLY B 1 112 ? 21.890 14.066 21.254 1.00 15.92 112 GLY B C 1
ATOM 3239 O O . GLY B 1 112 ? 20.841 14.607 21.618 1.00 15.67 112 GLY B O 1
ATOM 3240 N N . SER B 1 113 ? 22.691 14.531 20.298 1.00 16.99 113 SER B N 1
ATOM 3241 C CA . SER B 1 113 ? 22.515 15.829 19.658 1.00 18.11 113 SER B CA 1
ATOM 3242 C C . SER B 1 113 ? 22.743 15.701 18.148 1.00 18.35 113 SER B C 1
ATOM 3243 O O . SER B 1 113 ? 23.881 15.514 17.708 1.00 18.91 113 SER B O 1
ATOM 3246 N N . PRO B 1 114 ? 21.672 15.842 17.345 1.00 19.33 114 PRO B N 1
ATOM 3247 C CA . PRO B 1 114 ? 21.872 15.972 15.906 1.00 19.08 114 PRO B CA 1
ATOM 3248 C C . PRO B 1 114 ? 22.682 17.214 15.637 1.00 19.09 114 PRO B C 1
ATOM 3249 O O . PRO B 1 114 ? 22.441 18.234 16.274 1.00 19.18 114 PRO B O 1
ATOM 3253 N N . LYS B 1 115 ? 23.636 17.129 14.721 1.00 18.55 115 LYS B N 1
ATOM 3254 C CA A LYS B 1 115 ? 24.433 18.288 14.344 0.50 18.73 115 LYS B CA 1
ATOM 3255 C CA B LYS B 1 115 ? 24.428 18.284 14.344 0.50 18.71 115 LYS B CA 1
ATOM 3256 C C . LYS B 1 115 ? 23.550 19.230 13.530 1.00 18.61 115 LYS B C 1
ATOM 3257 O O . LYS B 1 115 ? 22.825 18.799 12.635 1.00 19.21 115 LYS B O 1
ATOM 3268 N N . ARG B 1 116 ? 23.590 20.503 13.888 1.00 18.04 116 ARG B N 1
ATOM 3269 C CA . ARG B 1 116 ? 22.834 21.512 13.162 1.00 17.52 116 ARG B CA 1
ATOM 3270 C C . ARG B 1 116 ? 23.767 22.289 12.263 1.00 16.98 116 ARG B C 1
ATOM 3271 O O . ARG B 1 116 ? 24.985 22.238 12.417 1.00 18.45 116 ARG B O 1
ATOM 3279 N N . THR B 1 117 ? 23.167 23.018 11.334 1.00 15.49 117 THR B N 1
ATOM 3280 C CA . THR B 1 117 ? 23.898 23.718 10.286 1.00 14.56 117 THR B CA 1
ATOM 3281 C C . THR B 1 117 ? 24.020 25.221 10.501 1.00 13.90 117 THR B C 1
ATOM 3282 O O . THR B 1 117 ? 24.947 25.829 9.973 1.00 14.50 117 THR B O 1
ATOM 3286 N N . GLY B 1 118 ? 23.065 25.825 11.209 1.00 12.54 118 GLY B N 1
ATOM 3287 C CA . GLY B 1 118 ? 22.997 27.284 11.317 1.00 12.66 118 GLY B CA 1
ATOM 3288 C C . GLY B 1 118 ? 22.514 27.939 10.028 1.00 12.01 118 GLY B C 1
ATOM 3289 O O . GLY B 1 118 ? 22.645 29.149 9.870 1.00 11.78 118 GLY B O 1
ATOM 3290 N N . ILE B 1 119 ? 21.938 27.163 9.112 1.00 12.14 119 ILE B N 1
ATOM 3291 C CA . ILE B 1 119 ? 21.312 27.739 7.923 1.00 12.48 119 ILE B CA 1
ATOM 3292 C C . ILE B 1 119 ? 20.211 28.717 8.347 1.00 12.09 119 ILE B C 1
ATOM 3293 O O . ILE B 1 119 ? 19.482 28.462 9.297 1.00 11.66 119 ILE B O 1
ATOM 3298 N N . LYS B 1 120 ? 20.119 29.860 7.674 1.00 12.06 120 LYS B N 1
ATOM 3299 C CA . LYS B 1 120 ? 19.097 30.848 8.008 1.00 12.49 120 LYS B CA 1
ATOM 3300 C C . LYS B 1 120 ? 17.711 30.208 7.961 1.00 11.67 120 LYS B C 1
ATOM 3301 O O . LYS B 1 120 ? 17.344 29.618 6.955 1.00 11.19 120 LYS B O 1
ATOM 3307 N N . GLY B 1 121 ? 16.959 30.341 9.051 1.00 11.76 121 GLY B N 1
ATOM 3308 C CA . GLY B 1 121 ? 15.639 29.709 9.201 1.00 11.80 121 GLY B CA 1
ATOM 3309 C C . GLY B 1 121 ? 15.617 28.384 9.950 1.00 11.95 121 GLY B C 1
ATOM 3310 O O . GLY B 1 121 ? 14.565 27.902 10.335 1.00 11.97 121 GLY B O 1
ATOM 3311 N N . GLU B 1 122 ? 16.775 27.778 10.160 1.00 11.48 122 GLU B N 1
ATOM 3312 C CA . GLU B 1 122 ? 16.821 26.454 10.785 1.00 11.79 122 GLU B CA 1
ATOM 3313 C C . GLU B 1 122 ? 16.208 26.466 12.172 1.00 11.81 122 GLU B C 1
ATOM 3314 O O . GLU B 1 122 ? 15.436 25.570 12.512 1.00 11.90 122 GLU B O 1
ATOM 3320 N N . SER B 1 123 ? 16.541 27.474 12.970 1.00 12.31 123 SER B N 1
ATOM 3321 C CA . SER B 1 123 ? 16.089 27.492 14.350 1.00 12.67 123 SER B CA 1
ATOM 3322 C C . SER B 1 123 ? 14.577 27.689 14.438 1.00 13.11 123 SER B C 1
ATOM 3323 O O . SER B 1 123 ? 13.888 27.032 15.239 1.00 13.92 123 SER B O 1
ATOM 3326 N N . GLU B 1 124 ? 14.046 28.584 13.609 1.00 13.02 124 GLU B N 1
ATOM 3327 C CA . GLU B 1 124 ? 12.611 28.836 13.596 1.00 13.15 124 GLU B CA 1
ATOM 3328 C C . GLU B 1 124 ? 11.815 27.622 13.119 1.00 12.37 124 GLU B C 1
ATOM 3329 O O . GLU B 1 124 ? 10.725 27.340 13.639 1.00 13.53 124 GLU B O 1
ATOM 3335 N N . TYR B 1 125 ? 12.333 26.929 12.107 1.00 11.58 125 TYR B N 1
ATOM 3336 C CA . TYR B 1 125 ? 11.570 25.843 11.471 1.00 11.72 125 TYR B CA 1
ATOM 3337 C C . TYR B 1 125 ? 11.882 24.441 11.986 1.00 11.93 125 TYR B C 1
ATOM 3338 O O . TYR B 1 125 ? 11.263 23.466 11.567 1.00 11.15 125 TYR B O 1
ATOM 3347 N N . TRP B 1 126 ? 12.815 24.352 12.928 1.00 12.31 126 TRP B N 1
ATOM 3348 C CA . TRP B 1 126 ? 13.099 23.092 13.607 1.00 11.70 126 TRP B CA 1
ATOM 3349 C C . TRP B 1 126 ? 11.798 22.527 14.159 1.00 11.35 126 TRP B C 1
ATOM 3350 O O . TRP B 1 126 ? 11.084 23.192 14.906 1.00 11.34 126 TRP B O 1
ATOM 3361 N N . GLY B 1 127 ? 11.488 21.307 13.764 1.00 11.09 127 GLY B N 1
ATOM 3362 C CA . GLY B 1 127 ? 10.289 20.640 14.267 1.00 10.96 127 GLY B CA 1
ATOM 3363 C C . GLY B 1 127 ? 8.979 21.022 13.604 1.00 11.06 127 GLY B C 1
ATOM 3364 O O . GLY B 1 127 ? 7.933 20.506 13.966 1.00 11.00 127 GLY B O 1
ATOM 3365 N N . LYS B 1 128 ? 9.033 21.936 12.644 1.00 11.00 128 LYS B N 1
ATOM 3366 C CA . LYS B 1 128 ? 7.864 22.298 11.833 1.00 11.60 128 LYS B CA 1
ATOM 3367 C C . LYS B 1 128 ? 8.247 22.297 10.357 1.00 11.31 128 LYS B C 1
ATOM 3368 O O . LYS B 1 128 ? 7.973 23.237 9.610 1.00 11.90 128 LYS B O 1
ATOM 3374 N N . GLY B 1 129 ? 8.894 21.218 9.950 1.00 10.47 129 GLY B N 1
ATOM 3375 C CA . GLY B 1 129 ? 9.297 21.038 8.572 1.00 10.91 129 GLY B CA 1
ATOM 3376 C C . GLY B 1 129 ? 10.763 20.718 8.425 1.00 11.07 129 GLY B C 1
ATOM 3377 O O . GLY B 1 129 ? 11.146 20.075 7.461 1.00 12.83 129 GLY B O 1
ATOM 3378 N N . VAL B 1 130 ? 11.585 21.202 9.355 1.00 10.34 130 VAL B N 1
ATOM 3379 C CA . VAL B 1 130 ? 12.981 20.785 9.460 1.00 10.80 130 VAL B CA 1
ATOM 3380 C C . VAL B 1 130 ? 13.035 19.614 10.440 1.00 10.76 130 VAL B C 1
ATOM 3381 O O . VAL B 1 130 ? 12.572 19.714 11.575 1.00 10.06 130 VAL B O 1
ATOM 3385 N N . SER B 1 131 ? 13.592 18.499 9.997 1.00 11.42 131 SER B N 1
ATOM 3386 C CA . SER B 1 131 ? 13.629 17.286 10.814 1.00 12.47 131 SER B CA 1
ATOM 3387 C C . SER B 1 131 ? 14.961 16.587 10.675 1.00 12.59 131 SER B C 1
ATOM 3388 O O . SER B 1 131 ? 15.643 16.752 9.678 1.00 11.88 131 SER B O 1
ATOM 3391 N N . THR B 1 132 ? 15.330 15.802 11.687 1.00 13.58 132 THR B N 1
ATOM 3392 C CA . THR B 1 132 ? 16.478 14.920 11.606 1.00 14.70 132 THR B CA 1
ATOM 3393 C C . THR B 1 132 ? 16.054 13.466 11.821 1.00 15.12 132 THR B C 1
ATOM 3394 O O . THR B 1 132 ? 16.886 12.612 12.106 1.00 15.42 132 THR B O 1
ATOM 3398 N N . CYS B 1 133 ? 14.767 13.193 11.627 1.00 15.71 133 CYS B N 1
ATOM 3399 C CA . CYS B 1 133 ? 14.150 11.937 12.021 1.00 16.58 133 CYS B CA 1
ATOM 3400 C C . CYS B 1 133 ? 13.238 11.436 10.889 1.00 15.77 133 CYS B C 1
ATOM 3401 O O . CYS B 1 133 ? 12.062 11.754 10.854 1.00 15.17 133 CYS B O 1
ATOM 3404 N N . ALA B 1 134 ? 13.791 10.657 9.967 1.00 15.27 134 ALA B N 1
ATOM 3405 C CA . ALA B 1 134 ? 13.018 10.166 8.829 1.00 15.35 134 ALA B CA 1
ATOM 3406 C C . ALA B 1 134 ? 11.895 9.203 9.245 1.00 14.90 134 ALA B C 1
ATOM 3407 O O . ALA B 1 134 ? 10.797 9.240 8.692 1.00 15.11 134 ALA B O 1
ATOM 3409 N N . THR B 1 135 ? 12.166 8.337 10.218 1.00 14.53 135 THR B N 1
ATOM 3410 C CA . THR B 1 135 ? 11.131 7.433 10.734 1.00 14.46 135 THR B CA 1
ATOM 3411 C C . THR B 1 135 ? 9.998 8.221 11.390 1.00 14.28 135 THR B C 1
ATOM 3412 O O . THR B 1 135 ? 8.824 7.948 11.159 1.00 14.26 135 THR B O 1
ATOM 3416 N N . CYS B 1 136 ? 10.353 9.195 12.216 1.00 13.57 136 CYS B N 1
ATOM 3417 C CA . CYS B 1 136 ? 9.365 9.977 12.938 1.00 13.71 136 CYS B CA 1
ATOM 3418 C C . CYS B 1 136 ? 8.507 10.795 11.997 1.00 12.80 136 CYS B C 1
ATOM 3419 O O . CYS B 1 136 ? 7.292 10.859 12.141 1.00 12.41 136 CYS B O 1
ATOM 3422 N N . ASP B 1 137 ? 9.153 11.467 11.056 1.00 11.96 137 ASP B N 1
ATOM 3423 C CA . ASP B 1 137 ? 8.476 12.509 10.291 1.00 12.07 137 ASP B CA 1
ATOM 3424 C C . ASP B 1 137 ? 8.198 12.176 8.825 1.00 12.27 137 ASP B C 1
ATOM 3425 O O . ASP B 1 137 ? 7.390 12.849 8.199 1.00 12.71 137 ASP B O 1
ATOM 3430 N N . GLY B 1 138 ? 8.824 11.129 8.288 1.00 12.51 138 GLY B N 1
ATOM 3431 C CA . GLY B 1 138 ? 8.692 10.818 6.875 1.00 13.33 138 GLY B CA 1
ATOM 3432 C C . GLY B 1 138 ? 7.256 10.696 6.422 1.00 13.91 138 GLY B C 1
ATOM 3433 O O . GLY B 1 138 ? 6.861 11.253 5.404 1.00 13.98 138 GLY B O 1
ATOM 3434 N N . PHE B 1 139 ? 6.443 9.974 7.181 1.00 13.99 139 PHE B N 1
ATOM 3435 C CA . PHE B 1 139 ? 5.101 9.655 6.697 1.00 14.54 139 PHE B CA 1
ATOM 3436 C C . PHE B 1 139 ? 4.190 10.874 6.612 1.00 14.45 139 PHE B C 1
ATOM 3437 O O . PHE B 1 139 ? 3.200 10.851 5.866 1.00 15.08 139 PHE B O 1
ATOM 3445 N N . PHE B 1 140 ? 4.528 11.940 7.340 1.00 14.21 140 PHE B N 1
ATOM 3446 C CA . PHE B 1 140 ? 3.761 13.181 7.244 1.00 14.67 140 PHE B CA 1
ATOM 3447 C C . PHE B 1 140 ? 3.844 13.749 5.828 1.00 15.04 140 PHE B C 1
ATOM 3448 O O . PHE B 1 140 ? 3.008 14.576 5.461 1.00 15.73 140 PHE B O 1
ATOM 3456 N N . TYR B 1 141 ? 4.849 13.316 5.058 1.00 14.89 141 TYR B N 1
ATOM 3457 C CA . TYR B 1 141 ? 5.090 13.797 3.681 1.00 15.48 141 TYR B CA 1
ATOM 3458 C C . TYR B 1 141 ? 4.839 12.719 2.623 1.00 16.32 141 TYR B C 1
ATOM 3459 O O . TYR B 1 141 ? 5.378 12.777 1.510 1.00 16.41 141 TYR B O 1
ATOM 3468 N N . LYS B 1 142 ? 4.001 11.743 2.964 1.00 17.00 142 LYS B N 1
ATOM 3469 C CA . LYS B 1 142 ? 3.638 10.694 2.020 1.00 17.54 142 LYS B CA 1
ATOM 3470 C C . LYS B 1 142 ? 3.089 11.336 0.759 1.00 17.47 142 LYS B C 1
ATOM 3471 O O . LYS B 1 142 ? 2.240 12.223 0.839 1.00 17.31 142 LYS B O 1
ATOM 3477 N N . ASN B 1 143 ? 3.606 10.906 -0.391 1.00 18.07 143 ASN B N 1
ATOM 3478 C CA . ASN B 1 143 ? 3.171 11.415 -1.705 1.00 18.61 143 ASN B CA 1
ATOM 3479 C C . ASN B 1 143 ? 3.423 12.918 -1.914 1.00 18.70 143 ASN B C 1
ATOM 3480 O O . ASN B 1 143 ? 2.821 13.537 -2.799 1.00 19.17 143 ASN B O 1
ATOM 3485 N N . LYS B 1 144 ? 4.321 13.489 -1.109 1.00 18.20 144 LYS B N 1
ATOM 3486 C CA . LYS B 1 144 ? 4.770 14.877 -1.249 1.00 18.04 144 LYS B CA 1
ATOM 3487 C C . LYS B 1 144 ? 6.259 14.887 -1.592 1.00 16.85 144 LYS B C 1
ATOM 3488 O O . LYS B 1 144 ? 6.927 13.853 -1.568 1.00 16.64 144 LYS B O 1
ATOM 3494 N N . GLU B 1 145 ? 6.786 16.058 -1.930 1.00 16.04 145 GLU B N 1
ATOM 3495 C CA . GLU B 1 145 ? 8.210 16.194 -2.223 1.00 16.39 145 GLU B CA 1
ATOM 3496 C C . GLU B 1 145 ? 8.952 16.699 -0.994 1.00 15.08 145 GLU B C 1
ATOM 3497 O O . GLU B 1 145 ? 8.434 17.539 -0.268 1.00 15.43 145 GLU B O 1
ATOM 3503 N N . VAL B 1 146 ? 10.136 16.148 -0.745 1.00 14.10 146 VAL B N 1
ATOM 3504 C CA . VAL B 1 146 ? 10.985 16.583 0.376 1.00 13.67 146 VAL B CA 1
ATOM 3505 C C . VAL B 1 146 ? 12.425 16.718 -0.075 1.00 12.96 146 VAL B C 1
ATOM 3506 O O . VAL B 1 146 ? 12.803 16.197 -1.125 1.00 13.20 146 VAL B O 1
ATOM 3510 N N . ALA B 1 147 ? 13.223 17.420 0.717 1.00 12.46 147 ALA B N 1
ATOM 3511 C CA . ALA B 1 147 ? 14.647 17.531 0.482 1.00 12.69 147 ALA B CA 1
ATOM 3512 C C . ALA B 1 147 ? 15.414 16.934 1.655 1.00 12.27 147 ALA B C 1
ATOM 3513 O O . ALA B 1 147 ? 14.940 16.944 2.790 1.00 12.28 147 ALA B O 1
ATOM 3515 N N . VAL B 1 148 ? 16.578 16.384 1.345 1.00 12.11 148 VAL B N 1
ATOM 3516 C CA . VAL B 1 148 ? 17.508 15.827 2.303 1.00 13.04 148 VAL B CA 1
ATOM 3517 C C . VAL B 1 148 ? 18.854 16.510 2.119 1.00 13.04 148 VAL B C 1
ATOM 3518 O O . VAL B 1 148 ? 19.298 16.715 0.982 1.00 13.71 148 VAL B O 1
ATOM 3522 N N . LEU B 1 149 ? 19.496 16.856 3.230 1.00 13.57 149 LEU B N 1
ATOM 3523 C CA . LEU B 1 149 ? 20.823 17.468 3.235 1.00 14.33 149 LEU B CA 1
ATOM 3524 C C . LEU B 1 149 ? 21.863 16.523 3.830 1.00 15.11 149 LEU B C 1
ATOM 3525 O O . LEU B 1 149 ? 21.668 15.987 4.922 1.00 15.27 149 LEU B O 1
ATOM 3530 N N . GLY B 1 150 ? 22.972 16.329 3.118 1.00 16.21 150 GLY B N 1
ATOM 3531 C CA . GLY B 1 150 ? 24.114 15.559 3.619 1.00 16.76 150 GLY B CA 1
ATOM 3532 C C . GLY B 1 150 ? 24.642 14.575 2.589 1.00 17.43 150 GLY B C 1
ATOM 3533 O O . GLY B 1 150 ? 23.959 14.258 1.612 1.00 18.37 150 GLY B O 1
ATOM 3534 N N . GLY B 1 151 ? 25.866 14.101 2.806 1.00 18.44 151 GLY B N 1
ATOM 3535 C CA . GLY B 1 151 ? 26.515 13.169 1.877 1.00 18.82 151 GLY B CA 1
ATOM 3536 C C . GLY B 1 151 ? 27.159 11.966 2.536 1.00 19.69 151 GLY B C 1
ATOM 3537 O O . GLY B 1 151 ? 28.010 11.318 1.932 1.00 20.84 151 GLY B O 1
ATOM 3538 N N . GLY B 1 152 ? 26.766 11.662 3.769 1.00 19.75 152 GLY B N 1
ATOM 3539 C CA . GLY B 1 152 ? 27.260 10.485 4.477 1.00 19.96 152 GLY B CA 1
ATOM 3540 C C . GLY B 1 152 ? 26.287 9.330 4.347 1.00 20.10 152 GLY B C 1
ATOM 3541 O O . GLY B 1 152 ? 25.282 9.415 3.624 1.00 20.43 152 GLY B O 1
ATOM 3542 N N . ASP B 1 153 ? 26.583 8.245 5.056 1.00 20.82 153 ASP B N 1
ATOM 3543 C CA . ASP B 1 153 ? 25.741 7.060 5.025 1.00 20.54 153 ASP B CA 1
ATOM 3544 C C . ASP B 1 153 ? 24.317 7.365 5.513 1.00 20.12 153 ASP B C 1
ATOM 3545 O O . ASP B 1 153 ? 23.348 6.878 4.934 1.00 20.77 153 ASP B O 1
ATOM 3550 N N . THR B 1 154 ? 24.189 8.197 6.545 1.00 19.46 154 THR B N 1
ATOM 3551 C CA . THR B 1 154 ? 22.868 8.547 7.065 1.00 19.05 154 THR B CA 1
ATOM 3552 C C . THR B 1 154 ? 22.023 9.295 6.023 1.00 18.23 154 THR B C 1
ATOM 3553 O O . THR B 1 154 ? 20.900 8.903 5.741 1.00 17.99 154 THR B O 1
ATOM 3557 N N . ALA B 1 155 ? 22.568 10.354 5.428 1.00 17.75 155 ALA B N 1
ATOM 3558 C CA . ALA B 1 155 ? 21.818 11.128 4.430 1.00 17.91 155 ALA B CA 1
ATOM 3559 C C . ALA B 1 155 ? 21.330 10.267 3.264 1.00 17.65 155 ALA B C 1
ATOM 3560 O O . ALA B 1 155 ? 20.168 10.328 2.882 1.00 17.24 155 ALA B O 1
ATOM 3562 N N . VAL B 1 156 ? 22.222 9.459 2.705 1.00 18.20 156 VAL B N 1
ATOM 3563 C CA . VAL B 1 156 ? 21.881 8.695 1.505 1.00 18.71 156 VAL B CA 1
ATOM 3564 C C . VAL B 1 156 ? 20.912 7.562 1.834 1.00 18.40 156 VAL B C 1
ATOM 3565 O O . VAL B 1 156 ? 19.961 7.330 1.084 1.00 18.75 156 VAL B O 1
ATOM 3569 N N . GLU B 1 157 ? 21.139 6.876 2.954 1.00 19.02 157 GLU B N 1
ATOM 3570 C CA . GLU B 1 157 ? 20.220 5.834 3.422 1.00 19.43 157 GLU B CA 1
ATOM 3571 C C . GLU B 1 157 ? 18.821 6.389 3.682 1.00 18.92 157 GLU B C 1
ATOM 3572 O O . GLU B 1 157 ? 17.830 5.758 3.338 1.00 19.42 157 GLU B O 1
ATOM 3578 N N . GLU B 1 158 ? 18.745 7.575 4.285 1.00 18.48 158 GLU B N 1
ATOM 3579 C CA . GLU B 1 158 ? 17.457 8.184 4.592 1.00 18.30 158 GLU B CA 1
ATOM 3580 C C . GLU B 1 158 ? 16.764 8.727 3.340 1.00 17.62 158 GLU B C 1
ATOM 3581 O O . GLU B 1 158 ? 15.545 8.686 3.248 1.00 16.57 158 GLU B O 1
ATOM 3587 N N . ALA B 1 159 ? 17.530 9.199 2.357 1.00 17.19 159 ALA B N 1
ATOM 3588 C CA . ALA B 1 159 ? 16.947 9.582 1.061 1.00 17.65 159 ALA B CA 1
ATOM 3589 C C . ALA B 1 159 ? 16.265 8.377 0.387 1.00 17.70 159 ALA B C 1
ATOM 3590 O O . ALA B 1 159 ? 15.153 8.489 -0.140 1.00 17.46 159 ALA B O 1
ATOM 3592 N N . ILE B 1 160 ? 16.954 7.239 0.406 1.00 18.35 160 ILE B N 1
ATOM 3593 C CA . ILE B 1 160 ? 16.422 5.985 -0.121 1.00 18.49 160 ILE B CA 1
ATOM 3594 C C . ILE B 1 160 ? 15.144 5.597 0.635 1.00 18.35 160 ILE B C 1
ATOM 3595 O O . ILE B 1 160 ? 14.122 5.280 0.030 1.00 18.66 160 ILE B O 1
ATOM 3600 N N . TYR B 1 161 ? 15.194 5.665 1.962 1.00 17.74 161 TYR B N 1
ATOM 3601 C CA . TYR B 1 161 ? 14.018 5.392 2.789 1.00 17.83 161 TYR B CA 1
ATOM 3602 C C . TYR B 1 161 ? 12.839 6.308 2.450 1.00 17.37 161 TYR B C 1
ATOM 3603 O O . TYR B 1 161 ? 11.706 5.857 2.264 1.00 17.38 161 TYR B O 1
ATOM 3612 N N . LEU B 1 162 ? 13.105 7.604 2.366 1.00 16.81 162 LEU B N 1
ATOM 3613 C CA . LEU B 1 162 ? 12.052 8.569 2.081 1.00 16.93 162 LEU B CA 1
ATOM 3614 C C . LEU B 1 162 ? 11.480 8.414 0.673 1.00 17.27 162 LEU B C 1
ATOM 3615 O O . LEU B 1 162 ? 10.308 8.690 0.457 1.00 16.55 162 LEU B O 1
ATOM 3620 N N . ALA B 1 163 ? 12.316 7.962 -0.262 1.00 18.20 163 ALA B N 1
ATOM 3621 C CA . ALA B 1 163 ? 11.903 7.721 -1.648 1.00 18.93 163 ALA B CA 1
ATOM 3622 C C . ALA B 1 163 ? 10.811 6.657 -1.777 1.00 19.72 163 ALA B C 1
ATOM 3623 O O . ALA B 1 163 ? 10.099 6.612 -2.778 1.00 20.52 163 ALA B O 1
ATOM 3625 N N . ASN B 1 164 ? 10.670 5.805 -0.766 1.00 20.42 164 ASN B N 1
ATOM 3626 C CA . ASN B 1 164 ? 9.644 4.776 -0.799 1.00 20.46 164 ASN B CA 1
ATOM 3627 C C . ASN B 1 164 ? 8.323 5.252 -0.193 1.00 20.69 164 ASN B C 1
ATOM 3628 O O . ASN B 1 164 ? 7.332 4.530 -0.219 1.00 21.56 164 ASN B O 1
ATOM 3633 N N . ILE B 1 165 ? 8.310 6.475 0.337 1.00 20.05 165 ILE B N 1
ATOM 3634 C CA . ILE B 1 165 ? 7.127 7.073 0.960 1.00 20.07 165 ILE B CA 1
ATOM 3635 C C . ILE B 1 165 ? 6.693 8.347 0.214 1.00 19.50 165 ILE B C 1
ATOM 3636 O O . ILE B 1 165 ? 5.514 8.553 -0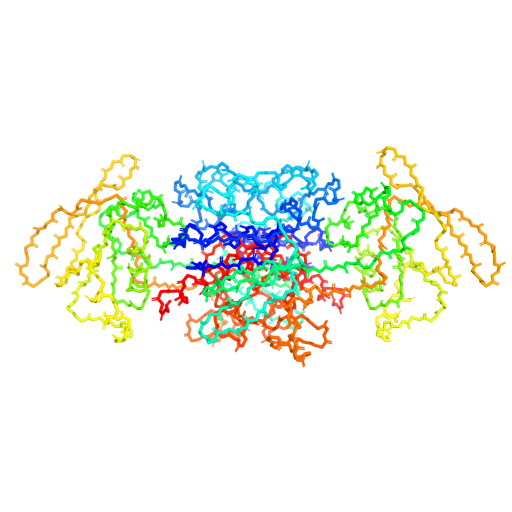.093 1.00 19.38 165 ILE B O 1
ATOM 3641 N N . CYS B 1 166 ? 7.670 9.194 -0.076 1.00 19.34 166 CYS B N 1
ATOM 3642 C CA . CYS B 1 166 ? 7.433 10.480 -0.713 1.00 19.44 166 CYS B CA 1
ATOM 3643 C C . CYS B 1 166 ? 7.328 10.349 -2.234 1.00 19.93 166 CYS B C 1
ATOM 3644 O O . CYS B 1 166 ? 7.749 9.349 -2.812 1.00 20.00 166 CYS B O 1
ATOM 3647 N N . LYS B 1 167 ? 6.752 11.366 -2.864 1.00 20.31 167 LYS B N 1
ATOM 3648 C CA . LYS B 1 167 ? 6.639 11.436 -4.319 1.00 20.70 167 LYS B CA 1
ATOM 3649 C C . LYS B 1 167 ? 8.017 11.622 -4.955 1.00 20.53 167 LYS B C 1
ATOM 3650 O O . LYS B 1 167 ? 8.317 11.053 -6.011 1.00 20.91 167 LYS B O 1
ATOM 3656 N N . LYS B 1 168 ? 8.856 12.421 -4.299 1.00 20.14 168 LYS B N 1
ATOM 3657 C CA . LYS B 1 168 ? 10.165 12.762 -4.819 1.00 19.75 168 LYS B CA 1
ATOM 3658 C C . LYS B 1 168 ? 11.056 13.215 -3.675 1.00 18.88 168 LYS B C 1
ATOM 3659 O O . LYS B 1 168 ? 10.564 13.831 -2.735 1.00 18.24 168 LYS B O 1
ATOM 3665 N N . VAL B 1 169 ? 12.346 12.900 -3.763 1.00 18.25 169 VAL B N 1
ATOM 3666 C CA . VAL B 1 169 ? 13.340 13.319 -2.776 1.00 18.15 169 VAL B CA 1
ATOM 3667 C C . VAL B 1 169 ? 14.464 14.055 -3.495 1.00 17.91 169 VAL B C 1
ATOM 3668 O O . VAL B 1 169 ? 15.052 13.502 -4.412 1.00 18.15 169 VAL B O 1
ATOM 3672 N N . TYR B 1 170 ? 14.738 15.293 -3.095 1.00 17.49 170 TYR B N 1
ATOM 3673 C CA . TYR B 1 170 ? 15.901 16.027 -3.565 1.00 17.39 170 TYR B CA 1
ATOM 3674 C C . TYR B 1 170 ? 17.022 15.812 -2.561 1.00 17.05 170 TYR B C 1
ATOM 3675 O O . TYR B 1 170 ? 16.910 16.223 -1.399 1.00 16.92 170 TYR B O 1
ATOM 3684 N N . LEU B 1 171 ? 18.097 15.164 -3.003 1.00 17.13 171 LEU B N 1
ATOM 3685 C CA . LEU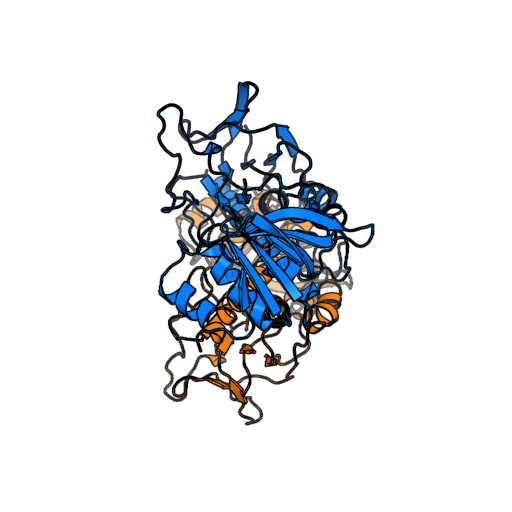 B 1 171 ? 19.258 14.900 -2.166 1.00 17.27 171 LEU B CA 1
ATOM 3686 C C . LEU B 1 171 ? 20.295 15.971 -2.447 1.00 17.68 171 LEU B C 1
ATOM 3687 O O . LEU B 1 171 ? 20.859 16.011 -3.550 1.00 18.10 171 LEU B O 1
ATOM 3692 N N . ILE B 1 172 ? 20.516 16.841 -1.467 1.00 17.66 172 ILE B N 1
ATOM 3693 C CA . ILE B 1 172 ? 21.375 18.014 -1.609 1.00 18.12 172 ILE B CA 1
ATOM 3694 C C . ILE B 1 172 ? 22.693 17.779 -0.884 1.00 18.68 172 ILE B C 1
ATOM 3695 O O . ILE B 1 172 ? 22.704 17.460 0.306 1.00 18.34 172 ILE B O 1
ATOM 3700 N N . HIS B 1 173 ? 23.811 17.921 -1.598 1.00 20.03 173 HIS B N 1
ATOM 3701 C CA . HIS B 1 173 ? 25.123 17.753 -0.989 1.00 20.83 173 HIS B CA 1
ATOM 3702 C C . HIS B 1 173 ? 26.142 18.720 -1.599 1.00 21.65 173 HIS B C 1
ATOM 3703 O O . HIS B 1 173 ? 26.058 19.063 -2.784 1.00 21.43 173 HIS B O 1
ATOM 3710 N N . ARG B 1 174 ? 27.083 19.162 -0.768 1.00 22.57 174 ARG B N 1
ATOM 3711 C CA . ARG B 1 174 ? 28.003 20.253 -1.122 1.00 23.70 174 ARG B CA 1
ATOM 3712 C C . ARG B 1 174 ? 29.191 19.855 -2.001 1.00 24.80 174 ARG B C 1
ATOM 3713 O O . ARG B 1 174 ? 30.004 20.710 -2.354 1.00 24.89 174 ARG B O 1
ATOM 3721 N N . ARG B 1 175 ? 29.296 18.572 -2.338 1.00 26.07 175 ARG B N 1
ATOM 3722 C CA . ARG B 1 175 ? 30.293 18.084 -3.303 1.00 27.24 175 ARG B CA 1
ATOM 3723 C C . ARG B 1 175 ? 29.656 17.063 -4.245 1.00 27.89 175 ARG B C 1
ATOM 3724 O O . ARG B 1 175 ? 28.630 16.458 -3.927 1.00 28.21 175 ARG B O 1
ATOM 3732 N N . ASP B 1 176 ? 30.274 16.856 -5.403 1.00 28.53 176 ASP B N 1
ATOM 3733 C CA . ASP B 1 176 ? 29.843 15.791 -6.307 1.00 28.87 176 ASP B CA 1
ATOM 3734 C C . ASP B 1 176 ? 30.132 14.415 -5.710 1.00 29.11 176 ASP B C 1
ATOM 3735 O O . ASP B 1 176 ? 29.446 13.445 -6.033 1.00 29.31 176 ASP B O 1
ATOM 3740 N N . GLY B 1 177 ? 31.138 14.346 -4.837 1.00 29.30 177 GLY B N 1
ATOM 3741 C CA . GLY B 1 177 ? 31.510 13.110 -4.166 1.00 29.72 177 GLY B CA 1
ATOM 3742 C C . GLY B 1 177 ? 30.816 12.932 -2.831 1.00 29.95 177 GLY B C 1
ATOM 3743 O O . GLY B 1 177 ? 30.582 13.901 -2.111 1.00 30.18 177 GLY B O 1
ATOM 3744 N N . PHE B 1 178 ? 30.500 11.681 -2.505 1.00 30.28 178 PHE B N 1
ATOM 3745 C CA . PHE B 1 178 ? 29.859 11.319 -1.246 1.00 30.50 178 PHE B CA 1
ATOM 3746 C C . PHE B 1 178 ? 30.792 10.456 -0.412 1.00 30.94 178 PHE B C 1
ATOM 3747 O O . PHE B 1 178 ? 31.631 9.741 -0.964 1.00 30.88 178 PHE B O 1
ATOM 3755 N N . ARG B 1 179 ? 30.639 10.502 0.911 1.00 31.33 179 ARG B N 1
ATOM 3756 C CA . ARG B 1 179 ? 31.425 9.632 1.804 1.00 31.80 179 ARG B CA 1
ATOM 3757 C C . ARG B 1 179 ? 30.648 8.416 2.313 1.00 31.66 179 ARG B C 1
ATOM 3758 O O . ARG B 1 179 ? 31.120 7.700 3.198 1.00 31.90 179 ARG B O 1
ATOM 3766 N N . CYS B 1 180 ? 29.472 8.165 1.742 1.00 31.79 180 CYS B N 1
ATOM 3767 C CA . CYS B 1 180 ? 28.706 6.968 2.082 1.00 31.80 180 CYS B CA 1
ATOM 3768 C C . CYS B 1 180 ? 29.318 5.766 1.375 1.00 31.96 180 CYS B C 1
ATOM 3769 O O . CYS B 1 180 ? 30.205 5.920 0.532 1.00 32.15 180 CYS B O 1
ATOM 3772 N N . ALA B 1 181 ? 28.844 4.574 1.722 1.00 32.09 181 ALA B N 1
ATOM 3773 C CA . ALA B 1 181 ? 29.309 3.351 1.078 1.00 32.16 181 ALA B CA 1
ATOM 3774 C C . ALA B 1 181 ? 28.949 3.406 -0.404 1.00 32.43 181 ALA B C 1
ATOM 3775 O O . ALA B 1 181 ? 27.810 3.724 -0.745 1.00 32.42 181 ALA B O 1
ATOM 3777 N N . PRO B 1 182 ? 29.922 3.126 -1.294 1.00 32.52 182 PRO B N 1
ATOM 3778 C CA . PRO B 1 182 ? 29.669 3.135 -2.738 1.00 32.53 182 PRO B CA 1
ATOM 3779 C C . PRO B 1 182 ? 28.420 2.364 -3.174 1.00 32.39 182 PRO B C 1
ATOM 3780 O O . PRO B 1 182 ? 27.704 2.814 -4.065 1.00 32.33 182 PRO B O 1
ATOM 3784 N N . ILE B 1 183 ? 28.192 1.201 -2.564 1.00 32.62 183 ILE B N 1
ATOM 3785 C CA . ILE B 1 183 ? 26.993 0.385 -2.808 1.00 32.74 183 ILE B CA 1
ATOM 3786 C C . ILE B 1 183 ? 25.702 1.154 -2.506 1.00 32.64 183 ILE B C 1
ATOM 3787 O O . ILE B 1 183 ? 24.725 1.062 -3.250 1.00 32.74 183 ILE B O 1
ATOM 3792 N N . THR B 1 184 ? 25.705 1.909 -1.411 1.00 32.49 184 THR B N 1
ATOM 3793 C CA . THR B 1 184 ? 24.546 2.709 -1.030 1.00 32.33 184 THR B CA 1
ATOM 3794 C C . THR B 1 184 ? 24.340 3.856 -2.017 1.00 32.16 184 THR B C 1
ATOM 3795 O O . THR B 1 184 ? 23.213 4.131 -2.425 1.00 32.07 184 THR B O 1
ATOM 3799 N N . LEU B 1 185 ? 25.431 4.510 -2.413 1.00 32.18 185 LEU B N 1
ATOM 3800 C CA . LEU B 1 185 ? 25.359 5.590 -3.394 1.00 32.25 185 LEU B CA 1
ATOM 3801 C C . LEU B 1 185 ? 24.819 5.059 -4.712 1.00 32.30 185 LEU B C 1
ATOM 3802 O O . LEU B 1 185 ? 23.982 5.695 -5.343 1.00 31.87 185 LEU B O 1
ATOM 3807 N N . GLU B 1 186 ? 25.304 3.881 -5.108 1.00 32.74 186 GLU B N 1
ATOM 3808 C CA . GLU B 1 186 ? 24.815 3.186 -6.297 1.00 32.69 186 GLU B CA 1
ATOM 3809 C C . GLU B 1 186 ? 23.296 3.028 -6.255 1.00 32.45 186 GLU B C 1
ATOM 3810 O O . GLU B 1 186 ? 22.607 3.403 -7.201 1.00 32.40 186 GLU B O 1
ATOM 3816 N N . HIS B 1 187 ? 22.784 2.479 -5.154 1.00 32.34 187 HIS B N 1
ATOM 3817 C CA . HIS B 1 187 ? 21.337 2.292 -4.978 1.00 32.29 187 HIS B CA 1
ATOM 3818 C C . HIS B 1 187 ? 20.550 3.597 -5.105 1.00 31.99 187 HIS B C 1
ATOM 3819 O O . HIS B 1 187 ? 19.493 3.621 -5.736 1.00 31.85 187 HIS B O 1
ATOM 3826 N N . ALA B 1 188 ? 21.069 4.674 -4.514 1.00 31.50 188 ALA B N 1
ATOM 3827 C CA . ALA B 1 188 ? 20.412 5.980 -4.555 1.00 31.52 188 ALA B CA 1
ATOM 3828 C C . ALA B 1 188 ? 20.404 6.554 -5.969 1.00 31.30 188 ALA B C 1
ATOM 3829 O O . ALA B 1 188 ? 19.374 7.035 -6.445 1.00 30.77 188 ALA B O 1
ATOM 3831 N N . LYS B 1 189 ? 21.557 6.492 -6.634 1.00 31.65 189 LYS B N 1
ATOM 3832 C CA . LYS B 1 189 ? 21.702 6.947 -8.022 1.00 31.86 189 LYS B CA 1
ATOM 3833 C C . LYS B 1 189 ? 20.703 6.279 -8.971 1.00 31.72 189 LYS B C 1
ATOM 3834 O O . LYS B 1 189 ? 20.198 6.915 -9.895 1.00 31.67 189 LYS B O 1
ATOM 3840 N N . ASN B 1 190 ? 20.426 4.999 -8.741 1.00 31.70 190 ASN B N 1
ATOM 3841 C CA . ASN B 1 190 ? 19.517 4.238 -9.601 1.00 31.71 190 ASN B CA 1
ATOM 3842 C C . ASN B 1 190 ? 18.047 4.321 -9.188 1.00 31.38 190 ASN B C 1
ATOM 3843 O O . ASN B 1 190 ? 17.189 3.726 -9.835 1.00 31.32 190 ASN B O 1
ATOM 3848 N N . ASN B 1 191 ? 17.752 5.056 -8.116 1.00 30.77 191 ASN B N 1
ATOM 3849 C CA . ASN B 1 191 ? 16.373 5.285 -7.702 1.00 30.55 191 ASN B CA 1
ATOM 3850 C C . ASN B 1 191 ? 15.806 6.506 -8.425 1.00 30.41 191 ASN B C 1
ATOM 3851 O O . ASN B 1 191 ? 16.223 7.633 -8.162 1.00 30.41 191 ASN B O 1
ATOM 3856 N N . ASP B 1 192 ? 14.846 6.280 -9.320 1.00 30.37 192 ASP B N 1
ATOM 3857 C CA . ASP B 1 192 ? 14.277 7.367 -10.133 1.00 30.07 192 ASP B CA 1
ATOM 3858 C C . ASP B 1 192 ? 13.502 8.420 -9.329 1.00 29.56 192 ASP B C 1
ATOM 3859 O O . ASP B 1 192 ? 13.232 9.508 -9.841 1.00 29.65 192 ASP B O 1
ATOM 3864 N N . LYS B 1 193 ? 13.158 8.108 -8.079 1.00 28.66 193 LYS B N 1
ATOM 3865 C CA . LYS B 1 193 ? 12.464 9.062 -7.208 1.00 27.97 193 LYS B CA 1
ATOM 3866 C C . LYS B 1 193 ? 13.415 9.975 -6.423 1.00 27.11 193 LYS B C 1
ATOM 3867 O O . LYS B 1 193 ? 12.956 10.850 -5.692 1.00 26.72 193 LYS B O 1
ATOM 3873 N N . ILE B 1 194 ? 14.723 9.778 -6.578 1.00 26.29 194 ILE B N 1
ATOM 3874 C CA . ILE B 1 194 ? 15.723 10.641 -5.953 1.00 26.05 194 ILE B CA 1
ATOM 3875 C C . ILE B 1 194 ? 16.380 11.516 -7.019 1.00 25.94 194 ILE B C 1
ATOM 3876 O O . ILE B 1 194 ? 16.917 10.998 -7.997 1.00 26.11 194 ILE B O 1
ATOM 3881 N N . GLU B 1 195 ? 16.327 12.833 -6.842 1.00 25.74 195 GLU B N 1
ATOM 3882 C CA . GLU B 1 195 ? 17.037 13.760 -7.726 1.00 25.84 195 GLU B CA 1
ATOM 3883 C C . GLU B 1 195 ? 18.240 14.312 -6.986 1.00 25.40 195 GLU B C 1
ATOM 3884 O O . GLU B 1 195 ? 18.089 14.992 -5.970 1.00 24.61 195 GLU B O 1
ATOM 3890 N N . PHE B 1 196 ? 19.434 14.015 -7.489 1.00 25.56 196 PHE B N 1
ATOM 3891 C CA . PHE B 1 196 ? 20.662 14.524 -6.902 1.00 25.43 196 PHE B CA 1
ATOM 3892 C C . PHE B 1 196 ? 20.859 15.995 -7.255 1.00 25.53 196 PHE B C 1
ATOM 3893 O O . PHE B 1 196 ? 20.760 16.389 -8.426 1.00 25.59 196 PHE B O 1
ATOM 3901 N N . LEU B 1 197 ? 21.132 16.802 -6.233 1.00 25.16 197 LEU B N 1
ATOM 3902 C CA . LEU B 1 197 ? 21.490 18.202 -6.409 1.00 24.91 197 LEU B CA 1
ATOM 3903 C C . LEU B 1 197 ? 22.877 18.407 -5.802 1.00 24.80 197 LEU B C 1
ATOM 3904 O O . LEU B 1 197 ? 23.017 18.700 -4.611 1.00 24.79 197 LEU B O 1
ATOM 3909 N N . THR B 1 198 ? 23.906 18.231 -6.635 1.00 24.81 198 THR B N 1
ATOM 3910 C CA . THR B 1 198 ? 25.293 18.460 -6.233 1.00 24.55 198 THR B CA 1
ATOM 3911 C C . THR B 1 198 ? 26.021 19.233 -7.333 1.00 24.45 198 THR B C 1
ATOM 3912 O O . THR B 1 198 ? 25.660 19.101 -8.503 1.00 25.24 198 THR B O 1
ATOM 3916 N N . PRO B 1 199 ? 27.014 20.062 -6.967 1.00 23.83 199 PRO B N 1
ATOM 3917 C CA . PRO B 1 199 ? 27.418 20.466 -5.629 1.00 23.21 199 PRO B CA 1
ATOM 3918 C C . PRO B 1 199 ? 26.585 21.660 -5.170 1.00 23.04 199 PRO B C 1
ATOM 3919 O O . PRO B 1 199 ? 26.706 22.743 -5.741 1.00 23.13 199 PRO B O 1
ATOM 3923 N N . TYR B 1 200 ? 25.743 21.475 -4.154 1.00 22.01 200 TYR B N 1
ATOM 3924 C CA . TYR B 1 200 ? 24.828 22.531 -3.705 1.00 21.53 200 TYR B CA 1
ATOM 3925 C C . TYR B 1 200 ? 24.915 22.815 -2.209 1.00 20.45 200 TYR B C 1
ATOM 3926 O O . TYR B 1 200 ? 25.247 21.932 -1.417 1.00 20.73 200 TYR B O 1
ATOM 3935 N N . VAL B 1 201 ? 24.597 24.052 -1.833 1.00 19.12 201 VAL B N 1
ATOM 3936 C CA . VAL B 1 201 ? 24.355 24.402 -0.433 1.00 18.51 201 VAL B CA 1
ATOM 3937 C C . VAL B 1 201 ? 22.982 25.035 -0.294 1.00 17.42 201 VAL B C 1
ATOM 3938 O O . VAL B 1 201 ? 22.439 25.605 -1.241 1.00 17.55 201 VAL B O 1
ATOM 3942 N N . VAL B 1 202 ? 22.412 24.907 0.899 1.00 15.93 202 VAL B N 1
ATOM 3943 C CA . VAL B 1 202 ? 21.142 25.550 1.218 1.00 15.19 202 VAL B CA 1
ATOM 3944 C C . VAL B 1 202 ? 21.440 26.867 1.913 1.00 14.85 202 VAL B C 1
ATOM 3945 O O . VAL B 1 202 ? 22.108 26.898 2.956 1.00 14.97 202 VAL B O 1
ATOM 3949 N N . GLU B 1 203 ? 20.956 27.957 1.324 1.00 14.45 203 GLU B N 1
ATOM 3950 C CA . GLU B 1 203 ? 21.193 29.298 1.843 1.00 15.06 203 GLU B CA 1
ATOM 3951 C C . GLU B 1 203 ? 20.107 29.809 2.783 1.00 13.97 203 GLU B C 1
ATOM 3952 O O . GLU B 1 203 ? 20.381 30.636 3.653 1.00 14.10 203 GLU B O 1
ATOM 3958 N N . GLU B 1 204 ? 18.874 29.334 2.610 1.00 12.74 204 GLU B N 1
ATOM 3959 C CA . GLU B 1 204 ? 17.794 29.756 3.482 1.00 12.84 204 GLU B CA 1
ATOM 3960 C C . GLU B 1 204 ? 16.682 28.727 3.480 1.00 11.96 204 GLU B C 1
ATOM 3961 O O . GLU B 1 204 ? 16.369 28.132 2.443 1.00 12.25 204 GLU B O 1
ATOM 3967 N N . ILE B 1 205 ? 16.114 28.522 4.663 1.00 11.27 205 ILE B N 1
ATOM 3968 C CA . ILE B 1 205 ? 14.911 27.714 4.850 1.00 11.39 205 ILE B CA 1
ATOM 3969 C C . ILE B 1 205 ? 13.780 28.699 5.057 1.00 11.53 205 ILE B C 1
ATOM 3970 O O . ILE B 1 205 ? 13.803 29.470 6.015 1.00 11.09 205 ILE B O 1
ATOM 3975 N N . LYS B 1 206 ? 12.807 28.689 4.136 1.00 12.24 206 LYS B N 1
ATOM 3976 C CA . LYS B 1 206 ? 11.706 29.651 4.141 1.00 13.17 206 LYS B CA 1
ATOM 3977 C C . LYS B 1 206 ? 10.383 28.995 4.519 1.00 12.22 206 LYS B C 1
ATOM 3978 O O . LYS B 1 206 ? 10.184 27.803 4.289 1.00 11.26 206 LYS B O 1
ATOM 3984 N N . GLY B 1 207 ? 9.480 29.780 5.095 1.00 12.99 207 GLY B N 1
ATOM 3985 C CA . GLY B 1 207 ? 8.158 29.278 5.459 1.00 13.36 207 GLY B CA 1
ATOM 3986 C C . GLY B 1 207 ? 7.278 30.339 6.066 1.00 14.04 207 GLY B C 1
ATOM 3987 O O . GLY B 1 207 ? 7.467 31.529 5.808 1.00 14.25 207 GLY B O 1
ATOM 3988 N N . ASP B 1 208 ? 6.338 29.901 6.896 1.00 14.09 208 ASP B N 1
ATOM 3989 C CA . ASP B 1 208 ? 5.457 30.803 7.633 1.00 14.24 208 ASP B CA 1
ATOM 3990 C C . ASP B 1 208 ? 5.131 30.157 8.979 1.00 14.14 208 ASP B C 1
ATOM 3991 O O . ASP B 1 208 ? 5.767 29.172 9.363 1.00 13.59 208 ASP B O 1
ATOM 3996 N N . ALA B 1 209 ? 4.162 30.688 9.717 1.00 13.98 209 ALA B N 1
ATOM 3997 C CA . ALA B 1 209 ? 3.894 30.172 11.054 1.00 13.96 209 ALA B CA 1
ATOM 3998 C C . ALA B 1 209 ? 3.601 28.678 11.070 1.00 13.85 209 ALA B C 1
ATOM 3999 O O . ALA B 1 209 ? 3.857 28.013 12.070 1.00 14.53 209 ALA B O 1
ATOM 4001 N N . SER B 1 210 ? 3.050 28.155 9.976 1.00 14.00 210 SER B N 1
ATOM 4002 C CA . SER B 1 210 ? 2.689 26.738 9.900 1.00 13.65 210 SER B CA 1
ATOM 4003 C C . SER B 1 210 ? 3.833 25.819 9.496 1.00 13.46 210 SER B C 1
ATOM 4004 O O . SER B 1 210 ? 3.674 24.598 9.524 1.00 14.54 210 SER B O 1
ATOM 4007 N N . GLY B 1 211 ? 4.965 26.391 9.098 1.00 12.41 211 GLY B N 1
ATOM 4008 C CA . GLY B 1 211 ? 6.149 25.583 8.822 1.00 12.32 211 GLY B CA 1
ATOM 4009 C C . GLY B 1 211 ? 6.816 25.889 7.501 1.00 11.53 211 GLY B C 1
ATOM 4010 O O . GLY B 1 211 ? 6.525 26.894 6.847 1.00 12.36 211 GLY B O 1
ATOM 4011 N N . VAL B 1 212 ? 7.736 25.010 7.127 1.00 10.53 212 VAL B N 1
ATOM 4012 C CA . VAL B 1 212 ? 8.574 25.173 5.945 1.00 10.82 212 VAL B CA 1
ATOM 4013 C C . VAL B 1 212 ? 7.733 25.153 4.679 1.00 11.13 212 VAL B C 1
ATOM 4014 O O . VAL B 1 212 ? 6.784 24.355 4.564 1.00 11.59 212 VAL B O 1
ATOM 4018 N N . SER B 1 213 ? 8.076 26.031 3.731 1.00 11.84 213 SER B N 1
ATOM 4019 C CA . SER B 1 213 ? 7.499 25.950 2.378 1.00 12.31 213 SER B CA 1
ATOM 4020 C C . SER B 1 213 ? 8.509 25.897 1.226 1.00 12.33 213 SER B C 1
ATOM 4021 O O . SER B 1 213 ? 8.175 25.405 0.159 1.00 13.37 213 SER B O 1
ATOM 4024 N N . SER B 1 214 ? 9.726 26.401 1.419 1.00 12.34 214 SER B N 1
ATOM 4025 C CA . SER B 1 214 ? 10.730 26.334 0.368 1.00 12.57 214 SER B CA 1
ATOM 4026 C C . SER B 1 214 ? 12.148 26.492 0.912 1.00 12.11 214 SER B C 1
ATOM 4027 O O . SER B 1 214 ? 12.342 26.918 2.051 1.00 12.36 214 SER B O 1
ATOM 4030 N N . LEU B 1 215 ? 13.111 26.102 0.083 1.00 12.03 215 LEU B N 1
ATOM 4031 C CA . LEU B 1 215 ? 14.533 26.245 0.366 1.00 12.61 215 LEU B CA 1
ATOM 4032 C C . LEU B 1 215 ? 15.168 27.083 -0.740 1.00 13.27 215 LEU B C 1
ATOM 4033 O O . LEU B 1 215 ? 14.916 26.843 -1.918 1.00 14.35 215 LEU B O 1
ATOM 4038 N N . SER B 1 216 ? 15.986 28.057 -0.360 1.00 13.80 216 SER B N 1
ATOM 4039 C CA . SER B 1 216 ? 16.832 28.753 -1.338 1.00 14.33 216 SER B CA 1
ATOM 4040 C C . SER B 1 216 ? 18.144 28.019 -1.405 1.00 14.37 216 SER B C 1
ATOM 4041 O O . SER B 1 216 ? 18.833 27.931 -0.402 1.00 15.14 216 SER B O 1
ATOM 4044 N N . ILE B 1 217 ? 18.484 27.468 -2.563 1.00 15.02 217 ILE B N 1
ATOM 4045 C CA . ILE B 1 217 ? 19.696 26.685 -2.709 1.00 16.49 217 ILE B CA 1
ATOM 4046 C C . ILE B 1 217 ? 20.612 27.313 -3.759 1.00 17.29 217 ILE B C 1
ATOM 4047 O O . ILE B 1 217 ? 20.183 28.166 -4.530 1.00 16.47 217 ILE B O 1
ATOM 4052 N N . LYS B 1 218 ? 21.867 26.890 -3.765 1.00 18.46 218 LYS B N 1
ATOM 4053 C CA . LYS B 1 218 ? 22.827 27.429 -4.720 1.00 19.71 218 LYS B CA 1
ATOM 4054 C C . LYS B 1 218 ? 23.822 26.370 -5.128 1.00 20.34 218 LYS B C 1
ATOM 4055 O O . LYS B 1 218 ? 24.388 25.680 -4.282 1.00 20.28 218 LYS B O 1
ATOM 4061 N N . ASN B 1 219 ? 24.046 26.273 -6.439 1.00 22.01 219 ASN B N 1
ATOM 4062 C CA . ASN B 1 219 ? 25.104 25.446 -6.998 1.00 22.88 219 ASN B CA 1
ATOM 4063 C C . ASN B 1 219 ? 26.457 26.081 -6.650 1.00 23.70 219 ASN B C 1
ATOM 4064 O O . ASN B 1 219 ? 26.704 27.240 -6.982 1.00 24.10 219 ASN B O 1
ATOM 4069 N N . THR B 1 220 ? 27.310 25.325 -5.961 1.00 25.05 220 THR B N 1
ATOM 4070 C CA . THR B 1 220 ? 28.589 25.809 -5.432 1.00 25.52 220 THR B CA 1
ATOM 4071 C C . THR B 1 220 ? 29.624 26.099 -6.534 1.00 26.03 220 THR B C 1
ATOM 4072 O O . THR B 1 220 ? 30.460 26.999 -6.395 1.00 26.70 220 THR B O 1
ATOM 4076 N N . ALA B 1 221 ? 29.563 25.325 -7.613 1.00 26.46 221 ALA B N 1
ATOM 4077 C CA . ALA B 1 221 ? 30.497 25.459 -8.737 1.00 26.52 221 ALA B CA 1
ATOM 4078 C C . ALA B 1 221 ? 30.138 26.606 -9.680 1.00 26.94 221 ALA B C 1
ATOM 4079 O O . ALA B 1 221 ? 31.029 27.346 -10.121 1.00 27.55 221 ALA B O 1
ATOM 4081 N N . THR B 1 222 ? 28.851 26.741 -10.003 1.00 26.84 222 THR B N 1
ATOM 4082 C CA . THR B 1 222 ? 28.365 27.730 -10.979 1.00 26.55 222 THR B CA 1
ATOM 4083 C C . THR B 1 222 ? 27.735 28.979 -10.358 1.00 26.53 222 THR B C 1
ATOM 4084 O O . THR B 1 222 ? 27.519 29.971 -11.055 1.00 26.32 222 THR B O 1
ATOM 4088 N N . ASN B 1 223 ? 27.412 28.917 -9.068 1.00 26.11 223 ASN B N 1
ATOM 4089 C CA . ASN B 1 223 ? 26.691 29.994 -8.362 1.00 26.29 223 ASN B CA 1
ATOM 4090 C C . ASN B 1 223 ? 25.255 30.243 -8.870 1.00 25.76 223 ASN B C 1
ATOM 4091 O O . ASN B 1 223 ? 24.654 31.268 -8.570 1.00 25.07 223 ASN B O 1
ATOM 4096 N N . GLU B 1 224 ? 24.693 29.274 -9.591 1.00 26.06 224 GLU B N 1
ATOM 4097 C CA . GLU B 1 224 ? 23.300 29.339 -10.018 1.00 26.31 224 GLU B CA 1
ATOM 4098 C C . GLU B 1 224 ? 22.382 29.080 -8.820 1.00 25.64 224 GLU B C 1
ATOM 4099 O O . GLU B 1 224 ? 22.587 28.109 -8.086 1.00 25.61 224 GLU B O 1
ATOM 4105 N N . LYS B 1 225 ? 21.392 29.953 -8.641 1.00 25.29 225 LYS B N 1
ATOM 4106 C CA . LYS B 1 225 ? 20.446 29.880 -7.519 1.00 25.48 225 LYS B CA 1
ATOM 4107 C C . LYS B 1 225 ? 19.107 29.306 -7.952 1.00 25.31 225 LYS B C 1
ATOM 4108 O O . LYS B 1 225 ? 18.691 29.466 -9.098 1.00 25.18 225 LYS B O 1
ATOM 4114 N N . ARG B 1 226 ? 18.425 28.651 -7.016 1.00 24.85 226 ARG B N 1
ATOM 4115 C CA . ARG B 1 226 ? 17.110 28.069 -7.269 1.00 24.49 226 ARG B CA 1
ATOM 4116 C C . ARG B 1 226 ? 16.286 28.056 -5.988 1.00 23.86 226 ARG B C 1
ATOM 4117 O O . ARG B 1 226 ? 16.846 27.867 -4.906 1.00 23.21 226 ARG B O 1
ATOM 4125 N N . GLU B 1 227 ? 14.973 28.274 -6.115 1.00 23.34 227 GLU B N 1
ATOM 4126 C CA A GLU B 1 227 ? 14.043 28.176 -4.985 0.50 22.90 227 GLU B CA 1
ATOM 4127 C CA B GLU B 1 227 ? 14.054 28.159 -4.977 0.50 22.92 227 GLU B CA 1
ATOM 4128 C C . GLU B 1 227 ? 13.252 26.865 -5.063 1.00 22.73 227 GLU B C 1
ATOM 4129 O O . GLU B 1 227 ? 12.287 26.759 -5.846 1.00 23.59 227 GLU B O 1
ATOM 4140 N N . LEU B 1 228 ? 13.654 25.895 -4.240 1.00 20.90 228 LEU B N 1
ATOM 4141 C CA . LEU B 1 228 ? 13.097 24.549 -4.209 1.00 19.76 228 LEU B CA 1
ATOM 4142 C C . LEU B 1 228 ? 11.891 24.467 -3.287 1.00 17.88 228 LEU B C 1
ATOM 4143 O O . LEU B 1 228 ? 12.008 24.713 -2.087 1.00 16.82 228 LEU B O 1
ATOM 4148 N N . VAL B 1 229 ? 10.734 24.118 -3.847 1.00 16.42 229 VAL B N 1
ATOM 4149 C CA . VAL B 1 229 ? 9.489 24.157 -3.103 1.00 15.13 229 VAL B CA 1
ATOM 4150 C C . VAL B 1 229 ? 9.170 22.790 -2.508 1.00 14.59 229 VAL B C 1
ATOM 4151 O O . VAL B 1 229 ? 8.791 21.866 -3.219 1.00 14.49 229 VAL B O 1
ATOM 4155 N N . VAL B 1 230 ? 9.363 22.682 -1.193 1.00 13.44 230 VAL B N 1
ATOM 4156 C CA . VAL B 1 230 ? 9.131 21.439 -0.441 1.00 13.18 230 VAL B CA 1
ATOM 4157 C C . VAL B 1 230 ? 8.634 21.796 0.963 1.00 12.80 230 VAL B C 1
ATOM 4158 O O . VAL B 1 230 ? 9.053 22.809 1.531 1.00 12.53 230 VAL B O 1
ATOM 4162 N N . PRO B 1 231 ? 7.709 20.992 1.511 1.00 12.45 231 PRO B N 1
ATOM 4163 C CA . PRO B 1 231 ? 7.245 21.158 2.890 1.00 12.22 231 PRO B CA 1
ATOM 4164 C C . PRO B 1 231 ? 8.091 20.474 3.969 1.00 11.92 231 PRO B C 1
ATOM 4165 O O . PRO B 1 231 ? 7.919 20.757 5.161 1.00 12.03 231 PRO B O 1
ATOM 4169 N N . GLY B 1 232 ? 8.976 19.581 3.557 1.00 11.30 232 GLY B N 1
ATOM 4170 C CA . GLY B 1 232 ? 9.821 18.863 4.492 1.00 11.35 232 GLY B CA 1
ATOM 4171 C C . GLY B 1 232 ? 11.272 18.909 4.085 1.00 10.88 232 GLY B C 1
ATOM 4172 O O . GLY B 1 232 ? 11.601 18.704 2.910 1.00 11.78 232 GLY B O 1
ATOM 4173 N N . PHE B 1 233 ? 12.131 19.184 5.062 1.00 10.61 233 PHE B N 1
ATOM 4174 C CA . PHE B 1 233 ? 13.570 19.278 4.874 1.00 10.69 233 PHE B CA 1
ATOM 4175 C C . PHE B 1 233 ? 14.242 18.479 5.975 1.00 10.88 233 PHE B C 1
ATOM 4176 O O . PHE B 1 233 ? 14.138 18.814 7.143 1.00 11.12 233 PHE B O 1
ATOM 4184 N N . PHE B 1 234 ? 14.917 17.413 5.565 1.00 10.16 234 PHE B N 1
ATOM 4185 C CA . PHE B 1 234 ? 15.589 16.481 6.474 1.00 10.97 234 PHE B CA 1
ATOM 4186 C C . PHE B 1 234 ? 17.092 16.706 6.444 1.00 11.68 234 PHE B C 1
ATOM 4187 O O . PHE B 1 234 ? 17.717 16.604 5.381 1.00 12.62 234 PHE B O 1
ATOM 4195 N N . ILE B 1 235 ? 17.662 17.008 7.603 1.00 11.99 235 ILE B N 1
ATOM 4196 C CA . ILE B 1 235 ? 19.076 17.334 7.723 1.00 12.67 235 ILE B CA 1
ATOM 4197 C C . ILE B 1 235 ? 19.813 16.177 8.385 1.00 12.82 235 ILE B C 1
ATOM 4198 O O . ILE B 1 235 ? 19.474 15.783 9.496 1.00 12.75 235 ILE B O 1
ATOM 4203 N N . PHE B 1 236 ? 20.797 15.625 7.678 1.00 13.06 236 PHE B N 1
ATOM 4204 C CA . PHE B 1 236 ? 21.620 14.521 8.178 1.00 13.94 236 PHE B CA 1
ATOM 4205 C C . PHE B 1 236 ? 23.094 14.860 7.963 1.00 14.45 236 PHE B C 1
ATOM 4206 O O . PHE B 1 236 ? 23.744 14.335 7.053 1.00 15.27 236 PHE B O 1
ATOM 4214 N N . VAL B 1 237 ? 23.607 15.769 8.787 1.00 14.60 237 VAL B N 1
ATOM 4215 C CA . VAL B 1 237 ? 24.990 16.240 8.646 1.00 15.81 237 VAL B CA 1
ATOM 4216 C C . VAL B 1 237 ? 25.865 15.785 9.812 1.00 16.49 237 VAL B C 1
ATOM 4217 O O . VAL B 1 237 ? 26.932 16.339 10.052 1.00 17.80 237 VAL B O 1
ATOM 4221 N N . GLY B 1 238 ? 25.407 14.765 10.521 1.00 17.17 238 GLY B N 1
ATOM 4222 C CA . GLY B 1 238 ? 26.175 14.204 11.602 1.00 17.86 238 GLY B CA 1
ATOM 4223 C C . GLY B 1 238 ? 25.437 14.224 12.909 1.00 18.97 238 GLY B C 1
ATOM 4224 O O . GLY B 1 238 ? 24.328 14.762 13.048 1.00 19.16 238 GLY B O 1
ATOM 4225 N N . TYR B 1 239 ? 26.076 13.627 13.898 1.00 20.34 239 TYR B N 1
ATOM 4226 C CA . TYR B 1 239 ? 25.406 13.343 15.126 1.00 21.44 239 TYR B CA 1
ATOM 4227 C C . TYR B 1 239 ? 26.438 13.071 16.192 1.00 21.77 239 TYR B C 1
ATOM 4228 O O . TYR B 1 239 ? 27.475 12.476 15.914 1.00 22.79 239 TYR B O 1
ATOM 4237 N N . ASP B 1 240 ? 26.158 13.526 17.405 1.00 22.16 240 ASP B N 1
ATOM 4238 C CA . ASP B 1 240 ? 27.045 13.258 18.530 1.00 21.86 240 ASP B CA 1
ATOM 4239 C C . ASP B 1 240 ? 26.238 12.867 19.756 1.00 21.31 240 ASP B C 1
ATOM 4240 O O . ASP B 1 240 ? 25.302 13.562 20.127 1.00 21.02 240 ASP B O 1
ATOM 4245 N N . VAL B 1 241 ? 26.611 11.755 20.392 1.00 20.62 241 VAL B N 1
ATOM 4246 C CA . VAL B 1 241 ? 25.983 11.380 21.651 1.00 19.53 241 VAL B CA 1
ATOM 4247 C C . VAL B 1 241 ? 26.485 12.303 22.759 1.00 18.83 241 VAL B C 1
ATOM 4248 O O . VAL B 1 241 ? 27.586 12.842 22.689 1.00 18.93 241 VAL B O 1
ATOM 4252 N N . ASN B 1 242 ? 25.646 12.486 23.763 1.00 17.61 242 ASN B N 1
ATOM 4253 C CA . ASN B 1 242 ? 25.959 13.336 24.896 1.00 16.84 242 ASN B CA 1
ATOM 4254 C C . ASN B 1 242 ? 26.664 12.530 25.987 1.00 15.62 242 ASN B C 1
ATOM 4255 O O . ASN B 1 242 ? 26.050 12.178 26.990 1.00 14.22 242 ASN B O 1
ATOM 4260 N N . ASN B 1 243 ? 27.947 12.245 25.782 1.00 15.10 243 ASN B N 1
ATOM 4261 C CA . ASN B 1 243 ? 28.721 11.420 26.710 1.00 15.07 243 ASN B CA 1
ATOM 4262 C C . ASN B 1 243 ? 29.723 12.203 27.571 1.00 14.50 243 ASN B C 1
ATOM 4263 O O . ASN B 1 243 ? 30.605 11.604 28.179 1.00 14.69 243 ASN B O 1
ATOM 4268 N N . ALA B 1 244 ? 29.567 13.521 27.642 1.00 14.56 244 ALA B N 1
ATOM 4269 C CA . ALA B 1 244 ? 30.494 14.360 28.419 1.00 14.12 244 ALA B CA 1
ATOM 4270 C C . ALA B 1 244 ? 30.625 13.899 29.860 1.00 13.41 244 ALA B C 1
ATOM 4271 O O . ALA B 1 244 ? 31.709 13.964 30.438 1.00 13.84 244 ALA B O 1
ATOM 4273 N N . VAL B 1 245 ? 29.531 13.432 30.457 1.00 12.54 245 VAL B N 1
ATOM 4274 C CA . VAL B 1 245 ? 29.579 13.074 31.880 1.00 12.92 245 VAL B CA 1
ATOM 4275 C C . VAL B 1 245 ? 30.473 11.864 32.147 1.00 12.32 245 VAL B C 1
ATOM 4276 O O . VAL B 1 245 ? 30.889 11.644 33.284 1.00 12.36 245 VAL B O 1
ATOM 4280 N N . LEU B 1 246 ? 30.785 11.094 31.110 1.00 12.78 246 LEU B N 1
ATOM 4281 C CA . LEU B 1 246 ? 31.638 9.932 31.261 1.00 13.40 246 LEU B CA 1
ATOM 4282 C C . LEU B 1 246 ? 33.119 10.266 31.412 1.00 13.78 246 LEU B C 1
ATOM 4283 O O . LEU B 1 246 ? 33.895 9.411 31.855 1.00 13.12 246 LEU B O 1
ATOM 4288 N N . LYS B 1 247 ? 33.515 11.479 31.029 1.00 14.62 247 LYS B N 1
ATOM 4289 C CA . LYS B 1 247 ? 34.939 11.826 30.991 1.00 15.19 247 LYS B CA 1
ATOM 4290 C C . LYS B 1 247 ? 35.491 12.070 32.381 1.00 14.86 247 LYS B C 1
ATOM 4291 O O . LYS B 1 247 ? 34.998 12.915 33.101 1.00 13.93 247 LYS B O 1
ATOM 4297 N N . GLN B 1 248 ? 36.526 11.318 32.734 1.00 15.04 248 GLN B N 1
ATOM 4298 C CA . GLN B 1 248 ? 37.122 11.364 34.056 1.00 15.84 248 GLN B CA 1
ATOM 4299 C C . GLN B 1 248 ? 38.196 12.438 34.129 1.00 16.79 248 GLN B C 1
ATOM 4300 O O . GLN B 1 248 ? 38.612 12.979 33.114 1.00 16.16 248 GLN B O 1
ATOM 4306 N N . GLU B 1 249 ? 38.657 12.714 35.342 1.00 18.68 249 GLU B N 1
ATOM 4307 C CA . GLU B 1 249 ? 39.701 13.725 35.538 1.00 19.85 249 GLU B CA 1
ATOM 4308 C C . GLU B 1 249 ? 40.964 13.388 34.729 1.00 20.07 249 GLU B C 1
ATOM 4309 O O . GLU B 1 249 ? 41.622 14.280 34.187 1.00 20.24 249 GLU B O 1
ATOM 4315 N N . ASP B 1 250 ? 41.270 12.094 34.616 1.00 20.32 250 ASP B N 1
ATOM 4316 C CA . ASP B 1 250 ? 42.431 11.625 33.848 1.00 20.21 250 ASP B CA 1
ATOM 4317 C C . ASP B 1 250 ? 42.181 11.460 32.336 1.00 19.94 250 ASP B C 1
ATOM 4318 O O . ASP B 1 250 ? 43.054 10.947 31.626 1.00 19.62 250 ASP B O 1
ATOM 4323 N N . ASN B 1 251 ? 41.004 11.890 31.866 1.00 20.00 251 ASN B N 1
ATOM 4324 C CA . ASN B 1 251 ? 40.599 11.866 30.440 1.00 20.56 251 ASN B CA 1
ATOM 4325 C C . ASN B 1 251 ? 40.023 10.544 29.935 1.00 20.60 251 ASN B C 1
ATOM 4326 O O . ASN B 1 251 ? 39.510 10.483 28.814 1.00 21.17 251 ASN B O 1
ATOM 4331 N N . SER B 1 252 ? 40.096 9.503 30.756 1.00 20.09 252 SER B N 1
ATOM 4332 C CA . SER B 1 252 ? 39.496 8.220 30.410 1.00 19.74 252 SER B CA 1
ATOM 4333 C C . SER B 1 252 ? 37.974 8.284 30.506 1.00 19.17 252 SER B C 1
ATOM 4334 O O . SER B 1 252 ? 37.412 9.226 31.049 1.00 18.29 252 SER B O 1
ATOM 4337 N N . MET B 1 253 ? 37.320 7.258 29.977 1.00 18.65 253 MET B N 1
ATOM 4338 C CA . MET B 1 253 ? 35.869 7.121 30.077 1.00 18.14 253 MET B CA 1
ATOM 4339 C C . MET B 1 253 ? 35.490 6.287 31.297 1.00 17.29 253 MET B C 1
ATOM 4340 O O . MET B 1 253 ? 36.189 5.332 31.658 1.00 17.67 253 MET B O 1
ATOM 4345 N N . LEU B 1 254 ? 34.369 6.647 31.917 1.00 16.15 254 LEU B N 1
ATOM 4346 C CA . LEU B 1 254 ? 33.812 5.894 33.035 1.00 15.95 254 LEU B CA 1
ATOM 4347 C C . LEU B 1 254 ? 33.613 4.417 32.702 1.00 15.36 254 LEU B C 1
ATOM 4348 O O . LEU B 1 254 ? 33.901 3.548 33.516 1.00 15.76 254 LEU B O 1
ATOM 4353 N N . CYS B 1 255 ? 33.077 4.157 31.513 1.00 15.32 255 CYS B N 1
ATOM 4354 C CA . CYS B 1 255 ? 32.749 2.801 31.070 1.00 15.47 255 CYS B CA 1
ATOM 4355 C C . CYS B 1 255 ? 33.078 2.645 29.593 1.00 16.11 255 CYS B C 1
ATOM 4356 O O . CYS B 1 255 ? 33.361 3.626 28.905 1.00 16.86 255 CYS B O 1
ATOM 4359 N N . LYS B 1 256 ? 33.014 1.408 29.108 1.00 16.41 256 LYS B N 1
ATOM 4360 C CA . LYS B 1 256 ? 33.351 1.093 27.738 1.00 16.42 256 LYS B CA 1
ATOM 4361 C C . LYS B 1 256 ? 32.373 1.739 26.771 1.00 16.20 256 LYS B C 1
ATOM 4362 O O . LYS B 1 256 ? 31.145 1.614 26.933 1.00 15.56 256 LYS B O 1
ATOM 4368 N N . CYS B 1 257 ? 32.924 2.412 25.765 1.00 16.39 257 CYS B N 1
ATOM 4369 C CA . CYS B 1 257 ? 32.155 3.020 24.688 1.00 17.44 257 CYS B CA 1
ATOM 4370 C C . CYS B 1 257 ? 32.632 2.484 23.352 1.00 18.02 257 CYS B C 1
ATOM 4371 O O . CYS B 1 257 ? 33.738 1.951 23.252 1.00 18.15 257 CYS B O 1
ATOM 4374 N N . ASP B 1 258 ? 31.799 2.619 22.329 1.00 18.41 258 ASP B N 1
ATOM 4375 C CA . ASP B 1 258 ? 32.198 2.217 20.974 1.00 19.38 258 ASP B CA 1
ATOM 4376 C C . ASP B 1 258 ? 33.036 3.319 20.317 1.00 20.15 258 ASP B C 1
ATOM 4377 O O . ASP B 1 258 ? 33.370 4.314 20.961 1.00 20.08 258 ASP B O 1
ATOM 4382 N N . GLU B 1 259 ? 33.383 3.117 19.045 1.00 21.25 259 GLU B N 1
ATOM 4383 C CA A GLU B 1 259 ? 34.208 4.068 18.285 0.50 21.49 259 GLU B CA 1
ATOM 4384 C CA B GLU B 1 259 ? 34.200 4.065 18.280 0.50 21.65 259 GLU B CA 1
ATOM 4385 C C . GLU B 1 259 ? 33.612 5.474 18.232 1.00 21.75 259 GLU B C 1
ATOM 4386 O O . GLU B 1 259 ? 34.352 6.459 18.103 1.00 22.33 259 GLU B O 1
ATOM 4397 N N . TYR B 1 260 ? 32.285 5.563 18.321 1.00 21.88 260 TYR B N 1
ATOM 4398 C CA . TYR B 1 260 ? 31.562 6.828 18.228 1.00 21.62 260 TYR B CA 1
ATOM 4399 C C . TYR B 1 260 ? 31.264 7.470 19.588 1.00 20.68 260 TYR B C 1
ATOM 4400 O O . TYR B 1 260 ? 30.696 8.558 19.643 1.00 21.54 260 TYR B O 1
ATOM 4409 N N . GLY B 1 261 ? 31.640 6.798 20.670 1.00 19.07 261 GLY B N 1
ATOM 4410 C CA . GLY B 1 261 ? 31.418 7.307 22.017 1.00 18.20 261 GLY B CA 1
ATOM 4411 C C . GLY B 1 261 ? 30.122 6.843 22.665 1.00 17.35 261 GLY B C 1
ATOM 4412 O O . GLY B 1 261 ? 29.831 7.231 23.789 1.00 16.55 261 GLY B O 1
ATOM 4413 N N . SER B 1 262 ? 29.343 6.020 21.967 1.00 16.19 262 SER B N 1
ATOM 4414 C CA . SER B 1 262 ? 28.113 5.474 22.546 1.00 15.62 262 SER B CA 1
ATOM 4415 C C . SER B 1 262 ? 28.453 4.433 23.596 1.00 14.54 262 SER B C 1
ATOM 4416 O O . SER B 1 262 ? 29.441 3.709 23.472 1.00 14.79 262 SER B O 1
ATOM 4419 N N . ILE B 1 263 ? 27.629 4.353 24.637 1.00 13.00 263 ILE B N 1
ATOM 4420 C CA . ILE B 1 263 ? 27.870 3.411 25.728 1.00 12.78 263 ILE B CA 1
ATOM 4421 C C . ILE B 1 263 ? 27.531 1.978 25.311 1.00 12.58 263 ILE B C 1
ATOM 4422 O O . ILE B 1 263 ? 26.446 1.693 24.806 1.00 12.26 263 ILE B O 1
ATOM 4427 N N . VAL B 1 264 ? 28.477 1.072 25.514 1.00 12.79 264 VAL B N 1
ATOM 4428 C CA . VAL B 1 264 ? 28.221 -0.330 25.265 1.00 12.63 264 VAL B CA 1
ATOM 4429 C C . VAL B 1 264 ? 27.345 -0.864 26.389 1.00 12.07 264 VAL B C 1
ATOM 4430 O O . VAL B 1 264 ? 27.639 -0.682 27.571 1.00 12.11 264 VAL B O 1
ATOM 4434 N N . VAL B 1 265 ? 26.238 -1.499 26.005 1.00 11.52 265 VAL B N 1
ATOM 4435 C CA . VAL B 1 265 ? 25.366 -2.189 26.943 1.00 11.52 265 VAL B CA 1
ATOM 4436 C C . VAL B 1 265 ? 25.059 -3.593 26.453 1.00 11.59 265 VAL B C 1
ATOM 4437 O O . VAL B 1 265 ? 25.191 -3.878 25.255 1.00 12.20 265 VAL B O 1
ATOM 4441 N N . ASP B 1 266 ? 24.666 -4.465 27.385 1.00 11.71 266 ASP B N 1
ATOM 4442 C CA . ASP B 1 266 ? 24.078 -5.753 27.026 1.00 11.94 266 ASP B CA 1
ATOM 4443 C C . ASP B 1 266 ? 22.545 -5.607 27.007 1.00 12.06 266 ASP B C 1
ATOM 4444 O O . ASP B 1 266 ? 22.017 -4.502 27.145 1.00 11.81 266 ASP B O 1
ATOM 4449 N N . PHE B 1 267 ? 21.831 -6.715 26.841 1.00 12.44 267 PHE B N 1
ATOM 4450 C CA . PHE B 1 267 ? 20.370 -6.692 26.778 1.00 13.53 267 PHE B CA 1
ATOM 4451 C C . PHE B 1 267 ? 19.679 -6.317 28.080 1.00 13.38 267 PHE B C 1
ATOM 4452 O O . PHE B 1 267 ? 18.451 -6.077 28.100 1.00 15.35 267 PHE B O 1
ATOM 4460 N N . SER B 1 268 ? 20.440 -6.290 29.168 1.00 12.13 268 SER B N 1
ATOM 4461 C CA . SER B 1 268 ? 19.943 -5.829 30.454 1.00 12.26 268 SER B CA 1
ATOM 4462 C C . SER B 1 268 ? 20.296 -4.353 30.705 1.00 11.31 268 SER B C 1
ATOM 4463 O O . SER B 1 268 ? 20.033 -3.851 31.788 1.00 10.81 268 SER B O 1
ATOM 4466 N N . MET B 1 269 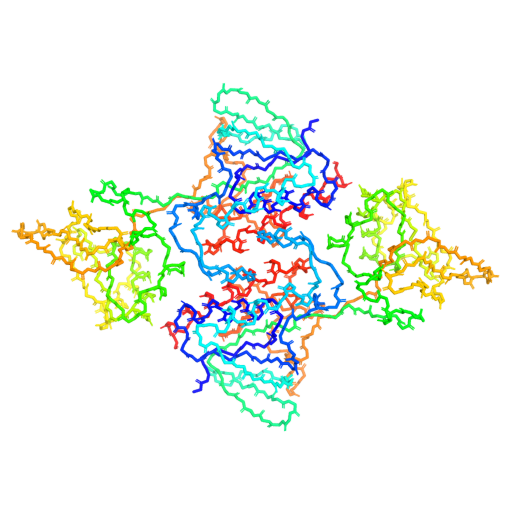? 20.865 -3.680 29.701 1.00 10.06 269 MET B N 1
ATOM 4467 C CA . MET B 1 269 ? 21.304 -2.273 29.784 1.00 10.27 269 MET B CA 1
ATOM 4468 C C . MET B 1 269 ? 22.475 -2.092 30.755 1.00 9.98 269 MET B C 1
ATOM 4469 O O . MET B 1 269 ? 22.747 -0.988 31.205 1.00 9.92 269 MET B O 1
ATOM 4474 N N . LYS B 1 270 ? 23.205 -3.173 31.011 1.00 10.13 270 LYS B N 1
ATOM 4475 C CA . LYS B 1 270 ? 24.365 -3.128 31.891 1.00 11.46 270 LYS B CA 1
ATOM 4476 C C . LYS B 1 270 ? 25.563 -2.686 31.093 1.00 10.95 270 LYS B C 1
ATOM 4477 O O . LYS B 1 270 ? 25.784 -3.177 29.988 1.00 10.56 270 LYS B O 1
ATOM 4483 N N . THR B 1 271 ? 26.337 -1.764 31.668 1.00 11.48 271 THR B N 1
ATOM 4484 C CA . THR B 1 271 ? 27.667 -1.434 31.172 1.00 12.08 271 THR B CA 1
ATOM 4485 C C . THR B 1 271 ? 28.686 -2.414 31.758 1.00 13.01 271 THR B C 1
ATOM 4486 O O . THR B 1 271 ? 28.321 -3.353 32.471 1.00 13.79 271 THR B O 1
ATOM 4490 N N . ASN B 1 272 ? 29.964 -2.183 31.468 1.00 14.27 272 ASN B N 1
ATOM 4491 C CA . ASN B 1 272 ? 31.013 -3.006 32.062 1.00 14.76 272 ASN B CA 1
ATOM 4492 C C . ASN B 1 272 ? 31.425 -2.578 33.466 1.00 15.61 272 ASN B C 1
ATOM 4493 O O . ASN B 1 272 ? 32.389 -3.134 34.020 1.00 17.93 272 ASN B O 1
ATOM 4498 N N . VAL B 1 273 ? 30.707 -1.613 34.051 1.00 14.79 273 VAL B N 1
ATOM 4499 C CA . VAL B 1 273 ? 30.972 -1.149 35.416 1.00 14.23 273 VAL B CA 1
ATOM 4500 C C . VAL B 1 273 ? 29.810 -1.567 36.323 1.00 13.99 273 VAL B C 1
ATOM 4501 O O . VAL B 1 273 ? 28.647 -1.249 36.032 1.00 12.40 273 VAL B O 1
ATOM 4505 N N . GLN B 1 274 ? 30.106 -2.281 37.406 1.00 14.07 274 GLN B N 1
ATOM 4506 C CA A GLN B 1 274 ? 29.054 -2.735 38.310 0.50 13.97 274 GLN B CA 1
ATOM 4507 C CA B GLN B 1 274 ? 29.099 -2.722 38.372 0.50 13.85 274 GLN B CA 1
ATOM 4508 C C . GLN B 1 274 ? 28.257 -1.543 38.853 1.00 13.28 274 GLN B C 1
ATOM 4509 O O . GLN B 1 274 ? 28.811 -0.539 39.271 1.00 12.65 274 GLN B O 1
ATOM 4520 N N . GLY B 1 275 ? 26.928 -1.661 38.791 1.00 12.46 275 GLY B N 1
ATOM 4521 C CA . GLY B 1 275 ? 26.034 -0.635 39.286 1.00 11.77 275 GLY B CA 1
ATOM 4522 C C . GLY B 1 275 ? 25.777 0.504 38.317 1.00 10.44 275 GLY B C 1
ATOM 4523 O O . GLY B 1 275 ? 25.059 1.440 38.662 1.00 9.44 275 GLY B O 1
ATOM 4524 N N . LEU B 1 276 ? 26.375 0.427 37.130 1.00 9.94 276 LEU B N 1
ATOM 4525 C CA . LEU B 1 276 ? 26.217 1.453 36.097 1.00 9.92 276 LEU B CA 1
ATOM 4526 C C . LEU B 1 276 ? 25.484 0.878 34.894 1.00 9.17 276 LEU B C 1
ATOM 4527 O O . LEU B 1 276 ? 25.909 -0.138 34.337 1.00 9.52 276 LEU B O 1
ATOM 4532 N N . PHE B 1 277 ? 24.388 1.551 34.528 1.00 8.39 277 PHE B N 1
ATOM 4533 C CA . PHE B 1 277 ? 23.478 1.147 33.455 1.00 8.68 277 PHE B CA 1
ATOM 4534 C C . PHE B 1 277 ? 23.280 2.343 32.519 1.00 8.57 277 PHE B C 1
ATOM 4535 O O . PHE B 1 277 ? 23.600 3.473 32.871 1.00 8.46 277 PHE B O 1
ATOM 4543 N N . ALA B 1 278 ? 22.783 2.095 31.315 1.00 8.69 278 ALA B N 1
ATOM 4544 C CA . ALA B 1 278 ? 22.523 3.181 30.370 1.00 8.53 278 ALA B CA 1
ATOM 4545 C C . ALA B 1 278 ? 21.255 2.895 29.591 1.00 9.02 278 ALA B C 1
ATOM 4546 O O . ALA B 1 278 ? 20.827 1.743 29.478 1.00 10.75 278 ALA B O 1
ATOM 4548 N N . ALA B 1 279 ? 20.659 3.952 29.055 1.00 7.94 279 ALA B N 1
ATOM 4549 C CA . ALA B 1 279 ? 19.342 3.835 28.432 1.00 7.92 279 ALA B CA 1
ATOM 4550 C C . ALA B 1 279 ? 19.116 4.956 27.435 1.00 7.48 279 ALA B C 1
ATOM 4551 O O . ALA B 1 279 ? 19.438 6.112 27.709 1.00 8.70 279 ALA B O 1
ATOM 4553 N N . GLY B 1 280 ? 18.599 4.598 26.266 1.00 7.37 280 GLY B N 1
ATOM 4554 C CA . GLY B 1 280 ? 18.178 5.585 25.285 1.00 7.77 280 GLY B CA 1
ATOM 4555 C C . GLY B 1 280 ? 19.220 5.834 24.228 1.00 8.23 280 GLY B C 1
ATOM 4556 O O . GLY B 1 280 ? 20.063 4.994 23.957 1.00 7.96 280 GLY B O 1
ATOM 4557 N N . ASP B 1 281 ? 19.196 7.026 23.652 1.00 8.60 281 ASP B N 1
ATOM 4558 C CA . ASP B 1 281 ? 20.048 7.322 22.503 1.00 9.32 281 ASP B CA 1
ATOM 4559 C C . ASP B 1 281 ? 21.544 7.290 22.842 1.00 9.50 281 ASP B C 1
ATOM 4560 O O . ASP B 1 281 ? 22.394 7.179 21.941 1.00 11.09 281 ASP B O 1
ATOM 4565 N N . ILE B 1 282 ? 21.877 7.367 24.128 1.00 9.31 282 ILE B N 1
ATOM 4566 C CA . ILE B 1 282 ? 23.276 7.309 24.535 1.00 10.20 282 ILE B CA 1
ATOM 4567 C C . ILE B 1 282 ? 23.940 5.942 24.289 1.00 10.71 282 ILE B C 1
ATOM 4568 O O . ILE B 1 282 ? 25.173 5.862 24.269 1.00 11.72 282 ILE B O 1
ATOM 4573 N N . ARG B 1 283 ? 23.151 4.870 24.147 1.00 10.56 283 ARG B N 1
ATOM 4574 C CA . ARG B 1 283 ? 23.739 3.525 24.083 1.00 10.71 283 ARG B CA 1
ATOM 4575 C C . ARG B 1 283 ? 23.836 2.978 22.646 1.00 10.90 283 ARG B C 1
ATOM 4576 O O . ARG B 1 283 ? 23.163 3.448 21.724 1.00 11.41 283 ARG B O 1
ATOM 4584 N N . ILE B 1 284 ? 24.696 1.981 22.472 1.00 11.34 284 ILE B N 1
ATOM 4585 C CA . ILE B 1 284 ? 24.963 1.412 21.151 1.00 11.76 284 ILE B CA 1
ATOM 4586 C C . ILE B 1 284 ? 23.686 0.902 20.490 1.00 11.90 284 ILE B C 1
ATOM 4587 O O . ILE B 1 284 ? 22.857 0.285 21.143 1.00 11.48 284 ILE B O 1
ATOM 4592 N N . PHE B 1 285 ? 23.572 1.144 19.186 1.00 12.32 285 PHE B N 1
ATOM 4593 C CA . PHE B 1 285 ? 22.472 0.645 18.359 1.00 12.89 285 PHE B CA 1
ATOM 4594 C C . PHE B 1 285 ? 21.082 1.140 18.772 1.00 12.96 285 PHE B C 1
ATOM 4595 O O . PHE B 1 285 ? 20.072 0.535 18.424 1.00 13.03 285 PHE B O 1
ATOM 4603 N N . ALA B 1 286 ? 21.023 2.259 19.489 1.00 12.58 286 ALA B N 1
ATOM 4604 C CA . ALA B 1 286 ? 19.732 2.851 19.853 1.00 12.58 286 ALA B CA 1
ATOM 4605 C C . ALA B 1 286 ? 18.936 3.222 18.598 1.00 12.85 286 ALA B C 1
ATOM 4606 O O . ALA B 1 286 ? 19.473 3.862 17.705 1.00 13.58 286 ALA B O 1
ATOM 4608 N N . PRO B 1 287 ? 17.667 2.769 18.496 1.00 12.61 287 PRO B N 1
ATOM 4609 C CA . PRO B 1 287 ? 16.818 3.166 17.364 1.00 12.62 287 PRO B CA 1
ATOM 4610 C C . PRO B 1 287 ? 16.426 4.638 17.240 1.00 12.82 287 PRO B C 1
ATOM 4611 O O . PRO B 1 287 ? 15.973 5.049 16.166 1.00 14.27 287 PRO B O 1
ATOM 4615 N N . LYS B 1 288 ? 16.586 5.411 18.308 1.00 12.47 288 LYS B N 1
ATOM 4616 C CA . LYS B 1 288 ? 16.238 6.840 18.342 1.00 12.27 288 LYS B CA 1
ATOM 4617 C C . LYS B 1 288 ? 14.736 7.081 18.176 1.00 10.97 288 LYS B C 1
ATOM 4618 O O . LYS B 1 288 ? 14.280 7.882 17.358 1.00 12.08 288 LYS B O 1
ATOM 4624 N N . GLN B 1 289 ? 13.972 6.361 18.997 1.00 10.08 289 GLN B N 1
ATOM 4625 C CA . GLN B 1 289 ? 12.528 6.517 19.084 1.00 9.79 289 GLN B CA 1
ATOM 4626 C C . GLN B 1 289 ? 12.126 6.638 20.557 1.00 8.98 289 GLN B C 1
ATOM 4627 O O . GLN B 1 289 ? 12.786 6.078 21.446 1.00 9.48 289 GLN B O 1
ATOM 4633 N N . VAL B 1 290 ? 11.048 7.366 20.831 1.00 8.56 290 VAL B N 1
ATOM 4634 C CA . VAL B 1 290 ? 10.610 7.507 22.217 1.00 8.38 290 VAL B CA 1
ATOM 4635 C C . VAL B 1 290 ? 10.296 6.155 22.845 1.00 7.88 290 VAL B C 1
ATOM 4636 O O . VAL B 1 290 ? 10.694 5.892 23.978 1.00 7.85 290 VAL B O 1
ATOM 4640 N N . VAL B 1 291 ? 9.567 5.299 22.131 1.00 7.98 291 VAL B N 1
ATOM 4641 C CA . VAL B 1 291 ? 9.184 4.017 22.717 1.00 7.88 291 VAL B CA 1
ATOM 4642 C C . VAL B 1 291 ? 10.419 3.174 23.022 1.00 7.90 291 VAL B C 1
ATOM 4643 O O . VAL B 1 291 ? 10.459 2.464 24.017 1.00 7.89 291 VAL B O 1
ATOM 4647 N N . CYS B 1 292 ? 11.445 3.290 22.186 1.00 7.63 292 CYS B N 1
ATOM 4648 C CA . CYS B 1 292 ? 12.672 2.521 22.376 1.00 7.90 292 CYS B CA 1
ATOM 4649 C C . CYS B 1 292 ? 13.479 3.053 23.548 1.00 8.07 292 CYS B C 1
ATOM 4650 O O . CYS B 1 292 ? 13.993 2.295 24.356 1.00 8.87 292 CYS B O 1
ATOM 4653 N N . ALA B 1 293 ? 13.599 4.364 23.629 1.00 7.41 293 ALA B N 1
ATOM 4654 C CA . ALA B 1 293 ? 14.235 4.981 24.797 1.00 6.97 293 ALA B CA 1
ATOM 4655 C C . ALA B 1 293 ? 13.511 4.612 26.096 1.00 6.97 293 ALA B C 1
ATOM 4656 O O . ALA B 1 293 ? 14.151 4.281 27.097 1.00 7.34 293 ALA B O 1
ATOM 4658 N N . ALA B 1 294 ? 12.187 4.682 26.083 1.00 6.86 294 ALA B N 1
ATOM 4659 C CA . ALA B 1 294 ? 11.391 4.349 27.272 1.00 6.69 294 ALA B CA 1
ATOM 4660 C C . ALA B 1 294 ? 11.588 2.877 27.672 1.00 7.32 294 ALA B C 1
ATOM 4661 O O . ALA B 1 294 ? 11.696 2.545 28.847 1.00 7.32 294 ALA B O 1
ATOM 4663 N N . SER B 1 295 ? 11.646 1.996 26.690 1.00 7.45 295 SER B N 1
ATOM 4664 C CA . SER B 1 295 ? 11.902 0.576 26.944 1.00 7.07 295 SER B CA 1
ATOM 4665 C C . SER B 1 295 ? 13.270 0.366 27.573 1.00 7.16 295 SER B C 1
ATOM 4666 O O . SER B 1 295 ? 13.407 -0.395 28.541 1.00 7.82 295 SER B O 1
ATOM 4669 N N . ASP B 1 296 ? 14.290 1.047 27.040 1.00 6.68 296 ASP B N 1
ATOM 4670 C CA . ASP B 1 296 ? 15.619 0.967 27.646 1.00 7.24 296 ASP B CA 1
ATOM 4671 C C . ASP B 1 296 ? 15.557 1.429 29.092 1.00 7.00 296 ASP B C 1
ATOM 4672 O O . ASP B 1 296 ? 16.171 0.838 29.979 1.00 7.83 296 ASP B O 1
ATOM 4677 N N . GLY B 1 297 ? 14.845 2.527 29.337 1.00 6.90 297 GLY B N 1
ATOM 4678 C CA . GLY B 1 297 ? 14.733 3.053 30.694 1.00 7.37 297 GLY B CA 1
ATOM 4679 C C . GLY B 1 297 ? 14.133 2.044 31.644 1.00 7.63 297 GLY B C 1
ATOM 4680 O O . GLY B 1 297 ? 14.608 1.844 32.756 1.00 7.85 297 GLY B O 1
ATOM 4681 N N . ALA B 1 298 ? 13.068 1.399 31.198 1.00 7.39 298 ALA B N 1
ATOM 4682 C CA . ALA B 1 298 ? 12.409 0.370 32.007 1.00 7.34 298 ALA B CA 1
ATOM 4683 C C . ALA B 1 298 ? 13.364 -0.791 32.287 1.00 8.20 298 ALA B C 1
ATOM 4684 O O . ALA B 1 298 ? 13.437 -1.291 33.408 1.00 7.85 298 ALA B O 1
ATOM 4686 N N . THR B 1 299 ? 14.052 -1.233 31.245 1.00 8.25 299 THR B N 1
ATOM 4687 C CA . THR B 1 299 ? 14.995 -2.345 31.343 1.00 8.19 299 THR B CA 1
ATOM 4688 C C . THR B 1 299 ? 16.136 -2.015 32.319 1.00 8.43 299 THR B C 1
ATOM 4689 O O . THR B 1 299 ? 16.490 -2.819 33.187 1.00 9.05 299 THR B O 1
ATOM 4693 N N . ALA B 1 300 ? 16.695 -0.821 32.185 1.00 7.84 300 ALA B N 1
ATOM 4694 C CA . ALA B 1 300 ? 17.751 -0.377 33.088 1.00 7.46 300 ALA B CA 1
ATOM 4695 C C . ALA B 1 300 ? 17.235 -0.328 34.528 1.00 7.06 300 ALA B C 1
ATOM 4696 O O . ALA B 1 300 ? 17.937 -0.748 35.470 1.00 8.04 300 ALA B O 1
ATOM 4698 N N . ALA B 1 301 ? 16.020 0.193 34.718 1.00 7.31 301 ALA B N 1
ATOM 4699 C CA . ALA B 1 301 ? 15.432 0.229 36.056 1.00 7.63 301 ALA B CA 1
ATOM 4700 C C . ALA B 1 301 ? 15.264 -1.172 36.651 1.00 7.87 301 ALA B C 1
ATOM 4701 O O . ALA B 1 301 ? 15.554 -1.382 37.837 1.00 8.43 301 ALA B O 1
ATOM 4703 N N . LEU B 1 302 ? 14.784 -2.122 35.852 1.00 8.24 302 LEU B N 1
ATOM 4704 C CA . LEU B 1 302 ? 14.647 -3.493 36.336 1.00 8.56 302 LEU B CA 1
ATOM 4705 C C . LEU B 1 302 ? 16.011 -4.064 36.735 1.00 8.67 302 LEU B C 1
ATOM 4706 O O . LEU B 1 302 ? 16.128 -4.783 37.739 1.00 9.42 302 LEU B O 1
ATOM 4711 N N . SER B 1 303 ? 17.051 -3.717 35.987 1.00 8.61 303 SER B N 1
ATOM 4712 C CA . SER B 1 303 ? 18.403 -4.176 36.308 1.00 9.09 303 SER B CA 1
ATOM 4713 C C . SER B 1 303 ? 18.911 -3.509 37.592 1.00 9.38 303 SER B C 1
ATOM 4714 O O . SER B 1 303 ? 19.587 -4.147 38.407 1.00 10.39 303 SER B O 1
ATOM 4717 N N . VAL B 1 304 ? 18.586 -2.235 37.780 1.00 8.80 304 VAL B N 1
ATOM 4718 C CA . VAL B 1 304 ? 18.893 -1.538 39.036 1.00 9.40 304 VAL B CA 1
ATOM 4719 C C . VAL B 1 304 ? 18.216 -2.216 40.215 1.00 9.47 304 VAL B C 1
ATOM 4720 O O . VAL B 1 304 ? 18.843 -2.432 41.251 1.00 10.18 304 VAL B O 1
ATOM 4724 N N . ILE B 1 305 ? 16.943 -2.568 40.059 1.00 9.99 305 ILE B N 1
ATOM 4725 C CA . ILE B 1 305 ? 16.202 -3.229 41.149 1.00 10.55 305 ILE B CA 1
ATOM 4726 C C . ILE B 1 305 ? 16.912 -4.527 41.556 1.00 10.98 305 ILE B C 1
ATOM 4727 O O . ILE B 1 305 ? 17.143 -4.769 42.738 1.00 11.11 305 ILE B O 1
ATOM 4732 N N . SER B 1 306 ? 17.314 -5.318 40.573 1.00 11.39 306 SER B N 1
ATOM 4733 C CA A SER B 1 306 ? 18.014 -6.574 40.837 0.50 11.85 306 SER B CA 1
ATOM 4734 C CA B SER B 1 306 ? 18.016 -6.579 40.825 0.50 12.02 306 SER B CA 1
ATOM 4735 C C . SER B 1 306 ? 19.355 -6.326 41.504 1.00 12.39 306 SER B C 1
ATOM 4736 O O . SER B 1 306 ? 19.730 -7.037 42.435 1.00 13.51 306 SER B O 1
ATOM 4741 N N . TYR B 1 307 ? 20.069 -5.308 41.040 1.00 12.59 307 TYR B N 1
ATOM 4742 C CA . TYR B 1 307 ? 21.381 -4.986 41.583 1.00 13.01 307 TYR B CA 1
ATOM 4743 C C . TYR B 1 307 ? 21.289 -4.548 43.039 1.00 13.29 307 TYR B C 1
ATOM 4744 O O . TYR B 1 307 ? 22.102 -4.982 43.879 1.00 13.90 307 TYR B O 1
ATOM 4753 N N . LEU B 1 308 ? 20.317 -3.694 43.356 1.00 13.64 308 LEU B N 1
ATOM 4754 C CA . LEU B 1 308 ? 20.163 -3.166 44.712 1.00 15.45 308 LEU B CA 1
ATOM 4755 C C . LEU B 1 308 ? 19.661 -4.214 45.696 1.00 17.06 308 LEU B C 1
ATOM 4756 O O . LEU B 1 308 ? 19.852 -4.061 46.900 1.00 17.88 308 LEU B O 1
ATOM 4761 N N . GLU B 1 309 ? 19.021 -5.266 45.195 1.00 19.52 309 GLU B N 1
ATOM 4762 C CA . GLU B 1 309 ? 18.577 -6.365 46.054 1.00 21.76 309 GLU B CA 1
ATOM 4763 C C . GLU B 1 309 ? 19.786 -6.998 46.732 1.00 23.53 309 GLU B C 1
ATOM 4764 O O . GLU B 1 309 ? 19.743 -7.292 47.923 1.00 24.93 309 GLU B O 1
ATOM 4770 N N . HIS B 1 310 ? 20.853 -7.172 45.955 1.00 25.71 310 HIS B N 1
ATOM 4771 C CA . HIS B 1 310 ? 22.074 -7.874 46.369 1.00 27.18 310 HIS B CA 1
ATOM 4772 C C . HIS B 1 310 ? 23.179 -6.943 46.869 1.00 28.25 310 HIS B C 1
ATOM 4773 O O . HIS B 1 310 ? 24.254 -7.415 47.258 1.00 29.40 310 HIS B O 1
ATOM 4780 N N . HIS B 1 311 ? 22.930 -5.635 46.853 1.00 29.08 311 HIS B N 1
ATOM 4781 C CA . HIS B 1 311 ? 23.946 -4.633 47.195 1.00 29.31 311 HIS B CA 1
ATOM 4782 C C . HIS B 1 311 ? 23.409 -3.585 48.171 1.00 30.00 311 HIS B C 1
ATOM 4783 O O . HIS B 1 311 ? 22.555 -2.763 47.822 1.00 30.99 311 HIS B O 1
#

Foldseek 3Di:
DAAEEEEAQALLSLLLLQQLLVLPRQGYEYEHQDDHHPDQQQAQWFQPDPPDHDIGGSVVVCVVSVCNSPVRPYHYDNFAWQAWADDVQWIWTATPVGDIDIYNFYAYEHWKDFDDDPAACCSVQGNLQEAQDCVGCLQVQFQFEEEFEAFEQSRLVSLVVSLVGYQAYEYEAQAPDGHYDPVSVVVSVPRPRYHYDPNKDWRYFDDDPNGTFWTWMAHPVVRDIDIDGGSHYHYHHDMATDQSRQQDPVRDGVFDDDPRQAFEADPLQDTPDQRYGYFANSHPPHPRDSNRRSVRSSSPSVVSSVSSVVD/DAAEEEEAQALLSLLLLQQLLVLPRQGYEYEHQDDHHPDQQQAQWFCPDPPDHDIGGSVVVCVVSVCNSPVRPYHYDNFAWQAWADDDQWIWTATPVGDIDIYNFYAYEHAWDFDDDPAACCSVFRNLFEAQDCPGCLQVQFQFEEEEEAQEQSRLVSQLVSLVGYQAYEYEAQAPDGHYDPVSVVVSVPRPRYHYDPNKDWRYFDDDNNHTFWTWMAHPPPRDIDIGGGRHYHYHHDMATPQSRQQDPVRDGNFDDDPRQAFEADPLQDTPDQRYGYFANSHPPHPRDSNRRSVSSSSPSVVSSVSSVVD